Protein AF-0000000080483616 (afdb_homodimer)

Radius of gyration: 28.68 Å; Cα contacts (8 Å, |Δi|>4): 1400; chains: 2; bounding box: 49×82×63 Å

Organism: Haloferax mediterranei (strain ATCC 33500 / DSM 1411 / JCM 8866 / NBRC 14739 / NCIMB 2177 / R-4) (NCBI:txid523841)

pLDDT: mean 97.36, std 1.88, range [89.69, 98.94]

Nearest PDB structures (foldseek):
  5hws-assembly1_D  TM=9.456E-01  e=5.610E-29  Thermococcus kodakarensis KOD1
  5ayv-assembly1_A  TM=9.434E-01  e=5.324E-28  Thermococcus kodakarensis KOD1
  3i83-assembly1_A  TM=8.519E-01  e=2.853E-24  Methylococcus capsulatus
  3i83-assembly1_B  TM=8.925E-01  e=8.399E-22  Methylococcus capsulatus
  4yca-assembly1_B  TM=8.431E-01  e=2.455E-20  Staphylococcus aureus

Sequence (596 aa):
MRILVFGAGSLGTLVGGLLASVHDVTLVARDRHATRVSKTGLDIVGAESAHASPAATTAETGHDADLAIVTVKSFDTAAAAEALADCDADAILSLQNGLTEEMLASRLEAPVLAGTATYGARLVAPGRVECTGVGRVVLGALDGGTSPLAERVGKAFRDANINTLVAADMPRRRWEKLAVNAGINAVTALSRVENGCLAANEASELTHRAARETARVARLEGVRLPNRVARAAIDRVIEKTAANRSSMLQDVESGKRTEVDAINGAVVDIAAEHDFEVPTNRTLAALLRAWERGEGLRMRILVFGAGSLGTLVGGLLASVHDVTLVARDRHATRVSKTGLDIVGAESAHASPAATTAETGHDADLAIVTVKSFDTAAAAEALADCDADAILSLQNGLTEEMLASRLEAPVLAGTATYGARLVAPGRVECTGVGRVVLGALDGGTSPLAERVGKAFRDANINTLVAADMPRRRWEKLAVNAGINAVTALSRVENGCLAANEASELTHRAARETARVARLEGVRLPNRVARAAIDRVIEKTAANRSSMLQDVESGKRTEVDAINGAVVDIAAEHDFEVPTNRTLAALLRAWERGEGLR

Solvent-accessible surface area (backbone atoms only — not comparable to full-atom values): 28570 Å² total; per-residue (Å²): 96,38,33,32,26,46,28,39,48,30,59,24,40,49,54,41,42,44,38,27,76,70,30,52,28,36,31,25,25,57,62,70,34,15,52,37,20,56,72,75,19,34,40,37,33,74,74,41,76,47,77,28,68,39,47,42,31,68,67,68,53,72,47,75,26,54,32,32,37,37,34,41,58,54,91,46,45,68,61,48,31,58,30,48,54,57,29,52,44,64,27,34,36,34,51,36,66,45,83,56,59,63,61,41,45,74,60,32,89,42,54,53,31,36,34,44,64,60,53,34,49,39,61,78,45,69,30,30,30,32,27,76,33,87,45,42,36,38,33,12,28,51,86,30,40,87,39,70,68,35,48,53,52,37,47,56,40,39,71,32,71,39,54,57,45,67,38,44,57,31,53,39,51,51,49,43,51,38,14,34,45,36,15,48,28,53,50,25,36,53,22,66,35,42,36,41,66,38,76,47,69,56,33,25,53,51,26,43,47,25,12,39,46,35,23,52,44,35,43,74,72,72,30,80,44,56,54,68,58,36,45,50,50,37,53,49,50,29,64,77,35,26,87,36,65,42,73,41,26,52,24,56,76,67,73,44,73,65,58,46,59,46,35,25,32,39,48,40,54,56,22,51,77,69,76,44,88,43,59,56,32,44,50,50,28,26,38,53,51,40,24,32,40,62,70,67,63,98,95,39,34,32,26,45,28,39,48,29,58,23,40,49,55,40,40,42,39,25,76,70,30,53,26,34,32,26,26,56,62,69,34,15,52,36,18,56,72,74,21,33,39,37,32,74,75,41,76,49,77,28,69,38,46,41,32,66,66,68,53,72,46,76,24,55,32,32,37,38,35,41,58,54,92,44,45,68,62,49,32,58,32,46,54,57,28,52,43,64,27,34,37,34,51,36,67,44,82,56,57,63,62,40,44,74,60,33,88,43,54,51,32,36,35,44,62,60,53,34,49,40,60,79,44,69,31,30,30,32,29,75,32,87,45,40,37,38,32,12,28,52,88,30,39,87,38,72,68,35,48,53,53,37,49,57,41,41,72,34,71,40,52,60,46,68,39,43,56,32,54,39,51,52,48,44,51,37,13,33,45,36,16,47,28,53,51,25,37,54,23,65,35,42,36,40,66,37,74,45,70,55,31,25,53,50,24,44,49,24,12,38,47,36,23,52,43,35,41,75,73,73,30,80,44,56,54,70,57,36,45,49,52,38,53,50,49,29,65,77,34,27,88,37,66,41,71,42,27,52,24,56,76,66,74,45,74,66,57,46,60,46,34,25,33,40,48,39,55,56,22,50,77,68,76,46,87,42,59,54,30,44,52,51,30,27,39,52,52,41,25,32,42,62,71,66,64,97

Secondary structure (DSSP, 8-state):
-EEEEE--SHHHHHHHHHHTTTSEEEEE--HHHHHHHHHH-EEEEETS-EEE--EEES--SS-EESEEEE-S-GGGHHHHHHHHHTSEES-EEE--SSS-HHHHHHH-SS-EEEEEE--EEEEEETTEEEEEE---EEEEETT-S--HHHHHHHHHHHHTT--EEE-S-HHHHHHHHHHHHHHHHHHHHHHT--GGGGGSHHHHHHHHHHHHHHHHHHHHTT----HHHHHHHHHHHHHHTTTPPPHHHHHHHTT---STTTTHHHHHHHHHHTT---HHHHHHHHHHHHHHHHTT--/-EEEEE--SHHHHHHHHHHTTTSEEEEE--HHHHHHHHHH-EEEEETS-EEE--EEES--SS-EESEEEE-S-GGGHHHHHHHHHTSEES-EEE--SSS-HHHHHHH-SS-EEEEEE--EEEEEETTEEEEEE---EEEEETT-S--HHHHHHHHHHHHTT--EEE-S-HHHHHHHHHHHHHHHHHHHHHHT--GGGGGSHHHHHHHHHHHHHHHHHHHHTT----HHHHHHHHHHHHHHTTTPPPHHHHHHHTT---STTTTHHHHHHHHHHTT---HHHHHHHHHHHHHHHHTT--

Structure (mmCIF, N/CA/C/O backbone):
data_AF-0000000080483616-model_v1
#
loop_
_entity.id
_entity.type
_entity.pdbx_description
1 polymer '2-dehydropantoate 2-reductase'
#
loop_
_atom_site.group_PDB
_atom_site.id
_atom_site.type_symbol
_atom_site.label_atom_id
_atom_site.label_alt_id
_atom_site.label_comp_id
_atom_site.label_asym_id
_atom_site.label_entity_id
_atom_site.label_seq_id
_atom_site.pdbx_PDB_ins_code
_atom_site.Cartn_x
_atom_site.Cartn_y
_atom_site.Cartn_z
_atom_site.occupancy
_atom_site.B_iso_or_equiv
_atom_site.auth_seq_id
_atom_site.auth_comp_id
_atom_site.auth_asym_id
_atom_site.auth_atom_id
_atom_site.pdbx_PDB_model_num
ATOM 1 N N . MET A 1 1 ? 4.895 40.75 16.609 1 96.56 1 MET A N 1
ATOM 2 C CA . MET A 1 1 ? 4.406 39.812 17.594 1 96.56 1 MET A CA 1
ATOM 3 C C . MET A 1 1 ? 5.508 38.812 18.016 1 96.56 1 MET A C 1
ATOM 5 O O . MET A 1 1 ? 6.484 38.656 17.281 1 96.56 1 MET A O 1
ATOM 9 N N . ARG A 1 2 ? 5.395 38.344 19.219 1 98.38 2 ARG A N 1
ATOM 10 C CA . ARG A 1 2 ? 6.191 37.219 19.625 1 98.38 2 ARG A CA 1
ATOM 11 C C . ARG A 1 2 ? 5.508 35.906 19.25 1 98.38 2 ARG A C 1
ATOM 13 O O . ARG A 1 2 ? 4.398 35.625 19.703 1 98.38 2 ARG A O 1
ATOM 20 N N . ILE A 1 3 ? 6.195 35.188 18.391 1 98.81 3 ILE A N 1
ATOM 21 C CA . ILE A 1 3 ? 5.582 33.969 17.875 1 98.81 3 ILE A CA 1
ATOM 22 C C . ILE A 1 3 ? 6.453 32.75 18.234 1 98.81 3 ILE A C 1
ATOM 24 O O . ILE A 1 3 ? 7.664 32.781 18 1 98.81 3 ILE A O 1
ATOM 28 N N . LEU A 1 4 ? 5.852 31.797 18.828 1 98.81 4 LEU A N 1
ATOM 29 C CA . LEU A 1 4 ? 6.496 30.516 19.125 1 98.81 4 LEU A CA 1
ATOM 30 C C . LEU A 1 4 ? 6.059 29.453 18.109 1 98.81 4 LEU A C 1
ATOM 32 O O . LEU A 1 4 ? 4.863 29.188 17.953 1 98.81 4 LEU A O 1
ATOM 36 N N . VAL A 1 5 ? 6.973 28.891 17.375 1 98.81 5 VAL A N 1
ATOM 37 C CA . VAL A 1 5 ? 6.672 27.766 16.516 1 98.81 5 VAL A CA 1
ATOM 38 C C . VAL A 1 5 ? 7.078 26.469 17.203 1 98.81 5 VAL A C 1
ATOM 40 O O . VAL A 1 5 ? 8.266 26.156 17.297 1 98.81 5 VAL A O 1
ATOM 43 N N . PHE A 1 6 ? 6.086 25.766 17.625 1 98.5 6 PHE A N 1
ATOM 44 C CA . PHE A 1 6 ? 6.301 24.531 18.391 1 98.5 6 PHE A CA 1
ATOM 45 C C . PHE A 1 6 ? 6.355 23.328 17.469 1 98.5 6 PHE A C 1
ATOM 47 O O . PHE A 1 6 ? 5.316 22.75 17.125 1 98.5 6 PHE A O 1
ATOM 54 N N . GLY A 1 7 ? 7.504 22.844 17.156 1 97.25 7 GLY A N 1
ATOM 55 C CA . GLY A 1 7 ? 7.727 21.781 16.188 1 97.25 7 GLY A CA 1
ATOM 56 C C . GLY A 1 7 ? 8.281 22.297 14.867 1 97.25 7 GLY A C 1
ATOM 57 O O . GLY A 1 7 ? 7.586 22.266 13.844 1 97.25 7 GLY A O 1
ATOM 58 N N . ALA A 1 8 ? 9.531 22.641 14.906 1 96.5 8 ALA A N 1
ATOM 59 C CA . ALA A 1 8 ? 10.164 23.156 13.703 1 96.5 8 ALA A CA 1
ATOM 60 C C . ALA A 1 8 ? 10.695 22.031 12.82 1 96.5 8 ALA A C 1
ATOM 62 O O . ALA A 1 8 ? 11.906 21.938 12.594 1 96.5 8 ALA A O 1
ATOM 63 N N . GLY A 1 9 ? 9.773 21.312 12.297 1 95.31 9 GLY A N 1
ATOM 64 C CA . GLY A 1 9 ? 10.07 20.438 11.172 1 95.31 9 GLY A CA 1
ATOM 65 C C . GLY A 1 9 ? 10.023 21.156 9.836 1 95.31 9 GLY A C 1
ATOM 66 O O . GLY A 1 9 ? 10.469 22.297 9.727 1 95.31 9 GLY A O 1
ATOM 67 N N . SER A 1 10 ? 9.555 20.469 8.828 1 95.25 10 SER A N 1
ATOM 68 C CA . SER A 1 10 ? 9.531 21.062 7.5 1 95.25 10 SER A CA 1
ATOM 69 C C . SER A 1 10 ? 8.602 22.281 7.457 1 95.25 10 SER A C 1
ATOM 71 O O . SER A 1 10 ? 9.047 23.406 7.23 1 95.25 10 SER A O 1
ATOM 73 N N . LEU A 1 11 ? 7.359 22.047 7.797 1 96.75 11 LEU A N 1
ATOM 74 C CA . LEU A 1 11 ? 6.371 23.125 7.699 1 96.75 11 LEU A CA 1
ATOM 75 C C . LEU A 1 11 ? 6.637 24.203 8.734 1 96.75 11 LEU A C 1
ATOM 77 O O . LEU A 1 11 ? 6.582 25.391 8.43 1 96.75 11 LEU A O 1
ATOM 81 N N . GLY A 1 12 ? 6.93 23.766 9.961 1 98.25 12 GLY A N 1
ATOM 82 C CA . GLY A 1 12 ? 7.199 24.719 11.016 1 98.25 12 GLY A CA 1
ATOM 83 C C . GLY A 1 12 ? 8.391 25.609 10.719 1 98.25 12 GLY A C 1
ATOM 84 O O . GLY A 1 12 ? 8.359 26.812 10.977 1 98.25 12 GLY A O 1
ATOM 85 N N . THR A 1 13 ? 9.43 25 10.188 1 98.31 13 THR A N 1
ATOM 86 C CA . THR A 1 13 ? 10.625 25.766 9.828 1 98.31 13 THR A CA 1
ATOM 87 C C . THR A 1 13 ? 10.32 26.766 8.711 1 98.31 13 THR A C 1
ATOM 89 O O . THR A 1 13 ? 10.75 27.922 8.773 1 98.31 13 THR A O 1
ATOM 92 N N . LEU A 1 14 ? 9.562 26.328 7.746 1 97.94 14 LEU A N 1
ATOM 93 C CA . LEU A 1 14 ? 9.219 27.203 6.633 1 97.94 14 LEU A CA 1
ATOM 94 C C . LEU A 1 14 ? 8.359 28.375 7.105 1 97.94 14 LEU A C 1
ATOM 96 O O . LEU A 1 14 ? 8.695 29.531 6.867 1 97.94 14 LEU A O 1
ATOM 100 N N . VAL A 1 15 ? 7.312 28.109 7.812 1 98.25 15 VAL A N 1
ATOM 101 C CA . VAL A 1 15 ? 6.375 29.109 8.289 1 98.25 15 VAL A CA 1
ATOM 102 C C . VAL A 1 15 ? 7.074 30.047 9.281 1 98.25 15 VAL A C 1
ATOM 104 O O . VAL A 1 15 ? 6.941 31.266 9.203 1 98.25 15 VAL A O 1
ATOM 107 N N . GLY A 1 16 ? 7.824 29.453 10.211 1 98.56 16 GLY A N 1
ATOM 108 C CA . GLY A 1 16 ? 8.57 30.234 11.164 1 98.56 16 GLY A CA 1
ATOM 109 C C . GLY A 1 16 ? 9.602 31.141 10.516 1 98.56 16 GLY A C 1
ATOM 110 O O . GLY A 1 16 ? 9.773 32.312 10.914 1 98.56 16 GLY A O 1
ATOM 111 N N . GLY A 1 17 ? 10.289 30.641 9.562 1 98.44 17 GLY A N 1
ATOM 112 C CA . GLY A 1 17 ? 11.266 31.422 8.828 1 98.44 17 GLY A CA 1
ATOM 113 C C . GLY A 1 17 ? 10.648 32.594 8.094 1 98.44 17 GLY A C 1
ATOM 114 O O . GLY A 1 17 ? 11.203 33.719 8.117 1 98.44 17 GLY A O 1
ATOM 115 N N . LEU A 1 18 ? 9.578 32.375 7.461 1 98.19 18 LEU A N 1
ATOM 116 C CA . LEU A 1 18 ? 8.891 33.438 6.742 1 98.19 18 LEU A CA 1
ATOM 117 C C . LEU A 1 18 ? 8.367 34.5 7.711 1 98.19 18 LEU A C 1
ATOM 119 O O . LEU A 1 18 ? 8.523 35.688 7.469 1 98.19 18 LEU A O 1
ATOM 123 N N . LEU A 1 19 ? 7.836 34.062 8.805 1 98.56 19 LEU A N 1
ATOM 124 C CA . LEU A 1 19 ? 7.289 35 9.805 1 98.56 19 LEU A CA 1
ATOM 125 C C . LEU A 1 19 ? 8.398 35.812 10.438 1 98.56 19 LEU A C 1
ATOM 127 O O . LEU A 1 19 ? 8.164 36.969 10.867 1 98.56 19 LEU A O 1
ATOM 131 N N . ALA A 1 20 ? 9.57 35.281 10.461 1 98.44 20 ALA A N 1
ATOM 132 C CA . ALA A 1 20 ? 10.695 35.938 11.141 1 98.44 20 ALA A CA 1
ATOM 133 C C . ALA A 1 20 ? 11.141 37.188 10.414 1 98.44 20 ALA A C 1
ATOM 135 O O . ALA A 1 20 ? 11.891 38 10.961 1 98.44 20 ALA A O 1
ATOM 136 N N . SER A 1 21 ? 10.688 37.375 9.242 1 96.88 21 SER A N 1
ATOM 137 C CA . SER A 1 21 ? 11.016 38.594 8.5 1 96.88 21 SER A CA 1
ATOM 138 C C . SER A 1 21 ? 10.375 39.812 9.141 1 96.88 21 SER A C 1
ATOM 140 O O . SER A 1 21 ? 10.852 40.938 8.953 1 96.88 21 SER A O 1
ATOM 142 N N . VAL A 1 22 ? 9.281 39.656 9.875 1 97.62 22 VAL A N 1
ATOM 143 C CA . VAL A 1 22 ? 8.539 40.812 10.383 1 97.62 22 VAL A CA 1
ATOM 144 C C . VAL A 1 22 ? 8.266 40.625 11.875 1 97.62 22 VAL A C 1
ATOM 146 O O . VAL A 1 22 ? 7.996 41.594 12.578 1 97.62 22 VAL A O 1
ATOM 149 N N . HIS A 1 23 ? 8.383 39.406 12.367 1 98.56 23 HIS A N 1
ATOM 150 C CA . HIS A 1 23 ? 8.008 39.125 13.75 1 98.56 23 HIS A CA 1
ATOM 151 C C . HIS A 1 23 ? 9.18 38.531 14.539 1 98.56 23 HIS A C 1
ATOM 153 O O . HIS A 1 23 ? 10.211 38.219 13.961 1 98.56 23 HIS A O 1
ATOM 159 N N . ASP A 1 24 ? 9.086 38.594 15.852 1 98.62 24 ASP A N 1
ATOM 160 C CA . ASP A 1 24 ? 10.031 37.906 16.734 1 98.62 24 ASP A CA 1
ATOM 161 C C . ASP A 1 24 ? 9.672 36.438 16.891 1 98.62 24 ASP A C 1
ATOM 163 O O . ASP A 1 24 ? 8.789 36.094 17.688 1 98.62 24 ASP A O 1
ATOM 167 N N . VAL A 1 25 ? 10.375 35.594 16.188 1 98.75 25 VAL A N 1
ATOM 168 C CA . VAL A 1 25 ? 10 34.188 16.109 1 98.75 25 VAL A CA 1
ATOM 169 C C . VAL A 1 25 ? 11 33.312 16.875 1 98.75 25 VAL A C 1
ATOM 171 O O . VAL A 1 25 ? 12.211 33.562 16.797 1 98.75 25 VAL A O 1
ATOM 174 N N . THR A 1 26 ? 10.508 32.438 17.672 1 98.75 26 THR A N 1
ATOM 175 C CA . THR A 1 26 ? 11.305 31.375 18.297 1 98.75 26 THR A CA 1
ATOM 176 C C . THR A 1 26 ? 10.875 30 17.797 1 98.75 26 THR A C 1
ATOM 178 O O . THR A 1 26 ? 9.703 29.625 17.906 1 98.75 26 THR A O 1
ATOM 181 N N . LEU A 1 27 ? 11.828 29.266 17.266 1 98.75 27 LEU A N 1
ATOM 182 C CA . LEU A 1 27 ? 11.594 27.906 16.828 1 98.75 27 LEU A CA 1
ATOM 183 C C . LEU A 1 27 ? 11.93 26.906 17.922 1 98.75 27 LEU A C 1
ATOM 185 O O . LEU A 1 27 ? 13.047 26.906 18.453 1 98.75 27 LEU A O 1
ATOM 189 N N . VAL A 1 28 ? 10.961 26.125 18.297 1 98.56 28 VAL A N 1
ATOM 190 C CA . VAL A 1 28 ? 11.258 24.938 19.109 1 98.56 28 VAL A CA 1
ATOM 191 C C . VAL A 1 28 ? 11.586 23.766 18.203 1 98.56 28 VAL A C 1
ATOM 193 O O . VAL A 1 28 ? 10.727 23.281 17.453 1 98.56 28 VAL A O 1
ATOM 196 N N . ALA A 1 29 ? 1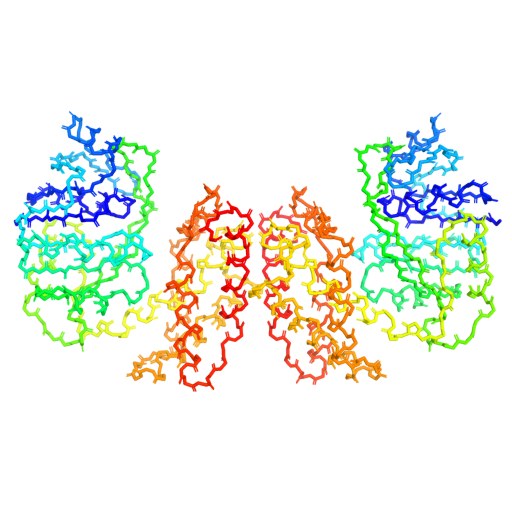2.781 23.328 18.203 1 97.31 29 ALA A N 1
ATOM 197 C CA . ALA A 1 29 ? 13.281 22.344 17.25 1 97.31 29 ALA A CA 1
ATOM 198 C C . ALA A 1 29 ? 14.203 21.328 17.922 1 97.31 29 ALA A C 1
ATOM 200 O O . ALA A 1 29 ? 14.562 21.5 19.094 1 97.31 29 ALA A O 1
ATOM 201 N N . ARG A 1 30 ? 14.609 20.297 17.219 1 92.94 30 ARG A N 1
ATOM 202 C CA . ARG A 1 30 ? 15.586 19.328 17.688 1 92.94 30 ARG A CA 1
ATOM 203 C C . ARG A 1 30 ? 16.984 19.922 17.719 1 92.94 30 ARG A C 1
ATOM 205 O O . ARG A 1 30 ? 17.266 20.891 17.016 1 92.94 30 ARG A O 1
ATOM 212 N N . ASP A 1 31 ? 17.828 19.312 18.375 1 93.06 31 ASP A N 1
ATOM 213 C CA . ASP A 1 31 ? 19.109 19.891 18.781 1 93.06 31 ASP A CA 1
ATOM 214 C C . ASP A 1 31 ? 19.922 20.297 17.547 1 93.06 31 ASP A C 1
ATOM 216 O O . ASP A 1 31 ? 20.344 21.453 17.422 1 93.06 31 ASP A O 1
ATOM 220 N N . ARG A 1 32 ? 20.141 19.406 16.609 1 95.56 32 ARG A N 1
ATOM 221 C CA . ARG A 1 32 ? 20.984 19.703 15.461 1 95.56 32 ARG A CA 1
ATOM 222 C C . ARG A 1 32 ? 20.438 20.875 14.672 1 95.56 32 ARG A C 1
ATOM 224 O O . ARG A 1 32 ? 21.188 21.75 14.234 1 95.56 32 ARG A O 1
ATOM 231 N N . HIS A 1 33 ? 19.172 20.891 14.539 1 97.44 33 HIS A N 1
ATOM 232 C CA . HIS A 1 33 ? 18.516 21.938 13.781 1 97.44 33 HIS A CA 1
ATOM 233 C C . HIS A 1 33 ? 18.484 23.25 14.562 1 97.44 33 HIS A C 1
ATOM 235 O O . HIS A 1 33 ? 18.797 24.312 14.016 1 97.44 33 HIS A O 1
ATOM 241 N N . ALA A 1 34 ? 18.141 23.234 15.828 1 97.81 34 ALA A N 1
ATOM 242 C CA . ALA A 1 34 ? 18.094 24.422 16.672 1 97.81 34 ALA A CA 1
ATOM 243 C C . ALA A 1 34 ? 19.484 25.078 16.766 1 97.81 34 ALA A C 1
ATOM 245 O O . ALA A 1 34 ? 19.594 26.297 16.688 1 97.81 34 ALA A O 1
ATOM 246 N N . THR A 1 35 ? 20.453 24.219 16.906 1 97.62 35 THR A N 1
ATOM 247 C CA . THR A 1 35 ? 21.828 24.703 17.016 1 97.62 35 THR A CA 1
ATOM 248 C C . THR A 1 35 ? 22.266 25.406 15.734 1 97.62 35 THR A C 1
ATOM 250 O O . THR A 1 35 ? 22.812 26.5 15.773 1 97.62 35 THR A O 1
ATOM 253 N N . ARG A 1 36 ? 21.969 24.75 14.68 1 97.69 36 ARG A N 1
ATOM 254 C CA . ARG A 1 36 ? 22.359 25.312 13.391 1 97.69 36 ARG A CA 1
ATOM 255 C C . ARG A 1 36 ? 21.656 26.641 13.133 1 97.69 36 ARG A C 1
ATOM 257 O O . ARG A 1 36 ? 22.297 27.609 12.68 1 97.69 36 ARG A O 1
ATOM 264 N N . VAL A 1 37 ? 20.406 26.734 13.359 1 98.12 37 VAL A N 1
ATOM 265 C CA . VAL A 1 37 ? 19.625 27.938 13.125 1 98.12 37 VAL A CA 1
ATOM 266 C C . VAL A 1 37 ? 20.125 29.062 14.023 1 98.12 37 VAL A C 1
ATOM 268 O O . VAL A 1 37 ? 20.266 30.203 13.578 1 98.12 37 VAL A O 1
ATOM 271 N N . SER A 1 38 ? 20.453 28.781 15.234 1 97.31 38 SER A N 1
ATOM 272 C CA . SER A 1 38 ? 20.922 29.766 16.188 1 97.31 38 SER A CA 1
ATOM 273 C C . SER A 1 38 ? 22.281 30.328 15.773 1 97.31 38 SER A C 1
ATOM 275 O O . SER A 1 38 ? 22.562 31.516 15.992 1 97.31 38 SER A O 1
ATOM 277 N N . LYS A 1 39 ? 23.031 29.562 15.156 1 96.88 39 LYS A N 1
ATOM 278 C CA . LYS A 1 39 ? 24.406 29.938 14.828 1 96.88 39 LYS A CA 1
ATOM 279 C C . LYS A 1 39 ? 24.469 30.688 13.5 1 96.88 39 LYS A C 1
ATOM 281 O O . LYS A 1 39 ? 25.188 31.672 13.367 1 96.88 39 LYS A O 1
ATOM 286 N N . THR A 1 40 ? 23.781 30.203 12.523 1 97.19 40 THR A N 1
ATOM 287 C CA . THR A 1 40 ? 24.047 30.703 11.18 1 97.19 40 THR A CA 1
ATOM 288 C C . THR A 1 40 ? 22.766 31.203 10.523 1 97.19 40 THR A C 1
ATOM 290 O O . THR A 1 40 ? 22.781 31.703 9.398 1 97.19 40 THR A O 1
ATOM 293 N N . GLY A 1 41 ? 21.688 31.062 11.227 1 97.88 41 GLY A N 1
ATOM 294 C CA . GLY A 1 41 ? 20.422 31.453 10.625 1 97.88 41 GLY A CA 1
ATOM 295 C C . GLY A 1 41 ? 19.766 30.344 9.844 1 97.88 41 GLY A C 1
ATOM 296 O O . GLY A 1 41 ? 20.172 29.172 9.938 1 97.88 41 GLY A O 1
ATOM 297 N N . LEU A 1 42 ? 18.656 30.703 9.203 1 98.5 42 LEU A N 1
ATOM 298 C CA . LEU A 1 42 ? 17.844 29.766 8.453 1 98.5 42 LEU A CA 1
ATOM 299 C C . LEU A 1 42 ? 17.797 30.125 6.977 1 98.5 42 LEU A C 1
ATOM 301 O O . LEU A 1 42 ? 17.484 31.266 6.625 1 98.5 42 LEU A O 1
ATOM 305 N N . ASP A 1 43 ? 18.156 29.156 6.133 1 98.56 43 ASP A N 1
ATOM 306 C CA . ASP A 1 43 ? 18.062 29.344 4.688 1 98.56 43 ASP A CA 1
ATOM 307 C C . ASP A 1 43 ? 16.766 28.75 4.148 1 98.56 43 ASP A C 1
ATOM 309 O O . ASP A 1 43 ? 16.5 27.547 4.312 1 98.56 43 ASP A O 1
ATOM 313 N N . ILE A 1 44 ? 15.969 29.547 3.59 1 98.06 44 ILE A N 1
ATOM 314 C CA . ILE A 1 44 ? 14.805 29.109 2.836 1 98.06 44 ILE A CA 1
ATOM 315 C C . ILE A 1 44 ? 15.117 29.109 1.343 1 98.06 44 ILE A C 1
ATOM 317 O O . ILE A 1 44 ? 15.555 30.125 0.797 1 98.06 44 ILE A O 1
ATOM 321 N N . VAL A 1 45 ? 14.93 27.953 0.708 1 97.88 45 VAL A N 1
ATOM 322 C CA . VAL A 1 45 ? 15.281 27.828 -0.703 1 97.88 45 VAL A CA 1
ATOM 323 C C . VAL A 1 45 ? 14.102 27.25 -1.479 1 97.88 45 VAL A C 1
ATOM 325 O O . VAL A 1 45 ? 13.102 26.844 -0.885 1 97.88 45 VAL A O 1
ATOM 328 N N . GLY A 1 46 ? 14.164 27.234 -2.873 1 95.56 46 GLY A N 1
ATOM 329 C CA . GLY A 1 46 ? 13.117 26.688 -3.721 1 95.56 46 GLY A CA 1
ATOM 330 C C . GLY A 1 46 ? 12.148 27.734 -4.234 1 95.56 46 GLY A C 1
ATOM 331 O O . GLY A 1 46 ? 12.562 28.75 -4.801 1 95.56 46 GLY A O 1
ATOM 332 N N . ALA A 1 47 ? 10.828 27.438 -4.051 1 93.38 47 ALA A N 1
ATOM 333 C CA . ALA A 1 47 ? 9.805 28.344 -4.555 1 93.38 47 ALA A CA 1
ATOM 334 C C . ALA A 1 47 ? 9.852 29.688 -3.822 1 93.38 47 ALA A C 1
ATOM 336 O O . ALA A 1 47 ? 9.438 30.719 -4.363 1 93.38 47 ALA A O 1
ATOM 337 N N . GLU A 1 48 ? 10.352 29.594 -2.592 1 92.38 48 GLU A N 1
ATOM 338 C CA . GLU A 1 48 ? 10.703 30.781 -1.813 1 92.38 48 GLU A CA 1
ATOM 339 C C . GLU A 1 48 ? 12.211 30.844 -1.559 1 92.38 48 GLU A C 1
ATOM 341 O O . GLU A 1 48 ? 12.883 29.812 -1.524 1 92.38 48 GLU A O 1
ATOM 346 N N . SER A 1 49 ? 12.727 32.094 -1.496 1 95.12 49 SER A N 1
ATOM 347 C CA . SER A 1 49 ? 14.133 32.312 -1.186 1 95.12 49 SER A CA 1
ATOM 348 C C . SER A 1 49 ? 14.336 33.438 -0.182 1 95.12 49 SER A C 1
ATOM 350 O O . SER A 1 49 ? 13.945 34.562 -0.441 1 95.12 49 SER A O 1
ATOM 352 N N . ALA A 1 50 ? 14.891 33.031 0.93 1 96.75 50 ALA A N 1
ATOM 353 C CA . ALA A 1 50 ? 15.164 34.031 1.971 1 96.75 50 ALA A CA 1
ATOM 354 C C . ALA A 1 50 ? 16.172 33.5 2.977 1 96.75 50 ALA A C 1
ATOM 356 O O . ALA A 1 50 ? 16.406 32.281 3.059 1 96.75 50 ALA A O 1
ATOM 357 N N . HIS A 1 51 ? 16.812 34.344 3.582 1 97.81 51 HIS A N 1
ATOM 358 C CA . HIS A 1 51 ? 17.609 34.062 4.773 1 97.81 51 HIS A CA 1
ATOM 359 C C . HIS A 1 51 ? 17.031 34.75 6.004 1 97.81 51 HIS A C 1
ATOM 361 O O . HIS A 1 51 ? 16.797 35.969 6 1 97.81 51 HIS A O 1
ATOM 367 N N . ALA A 1 52 ? 16.688 33.969 6.969 1 97.5 52 ALA A N 1
ATOM 368 C CA . ALA A 1 52 ? 16.078 34.5 8.188 1 97.5 52 ALA A CA 1
ATOM 369 C C . ALA A 1 52 ? 16.922 34.156 9.414 1 97.5 52 ALA A C 1
ATOM 371 O O . ALA A 1 52 ? 17.844 33.312 9.336 1 97.5 52 ALA A O 1
ATOM 372 N N . SER A 1 53 ? 16.688 34.906 10.508 1 97.56 53 SER A N 1
ATOM 373 C CA . SER A 1 53 ? 17.422 34.656 11.742 1 97.56 53 SER A CA 1
ATOM 374 C C . SER A 1 53 ? 16.484 34.562 12.938 1 97.56 53 SER A C 1
ATOM 376 O O . SER A 1 53 ? 16.641 35.281 13.922 1 97.56 53 SER A O 1
ATOM 378 N N . PRO A 1 54 ? 15.539 33.594 12.891 1 98.31 54 PRO A N 1
ATOM 379 C CA . PRO A 1 54 ? 14.734 33.375 14.094 1 98.31 54 PRO A CA 1
ATOM 380 C C . PRO A 1 54 ? 15.547 32.844 15.258 1 98.31 54 PRO A C 1
ATOM 382 O O . PRO A 1 54 ? 16.625 32.281 15.055 1 98.31 54 PRO A O 1
ATOM 385 N N . ALA A 1 55 ? 15.086 33.094 16.469 1 98.12 55 ALA A N 1
ATOM 386 C CA . ALA A 1 55 ? 15.633 32.344 17.594 1 98.12 55 ALA A CA 1
ATOM 387 C C . ALA A 1 55 ? 15.273 30.875 17.5 1 98.12 55 ALA A C 1
ATOM 389 O O . ALA A 1 55 ? 14.305 30.5 16.812 1 98.12 55 ALA A O 1
ATOM 390 N N . ALA A 1 56 ? 16.094 30.016 18.047 1 98.44 56 ALA A N 1
ATOM 391 C CA . ALA A 1 56 ? 15.812 28.578 18.062 1 98.44 56 ALA A CA 1
ATOM 392 C C . ALA A 1 56 ? 16.234 27.953 19.391 1 98.44 56 ALA A C 1
ATOM 394 O O . ALA A 1 56 ? 17.234 28.344 19.984 1 98.44 56 ALA A O 1
ATOM 395 N N . THR A 1 57 ? 15.438 27.031 19.844 1 98.19 57 THR A N 1
ATOM 396 C CA . THR A 1 57 ? 15.703 26.391 21.125 1 98.19 57 THR A CA 1
ATOM 397 C C . THR A 1 57 ? 15.188 24.953 21.125 1 98.19 57 THR A C 1
ATOM 399 O O . THR A 1 57 ? 14.352 24.578 20.297 1 98.19 57 THR A O 1
ATOM 402 N N . THR A 1 58 ? 15.742 24.125 22.016 1 97.69 58 THR A N 1
ATOM 403 C CA . THR A 1 58 ? 15.219 22.781 22.266 1 97.69 58 THR A CA 1
ATOM 404 C C . THR A 1 58 ? 14.273 22.781 23.453 1 97.69 58 THR A C 1
ATOM 406 O O . THR A 1 58 ? 13.562 21.797 23.688 1 97.69 58 THR A O 1
ATOM 409 N N . ALA A 1 59 ? 14.281 23.922 24.125 1 95.69 59 ALA A N 1
ATOM 410 C CA . ALA A 1 59 ? 13.414 24.016 25.297 1 95.69 59 ALA A CA 1
ATOM 411 C C . ALA A 1 59 ? 11.945 24.047 24.891 1 95.69 59 ALA A C 1
ATOM 413 O O . ALA A 1 59 ? 11.523 24.891 24.109 1 95.69 59 ALA A O 1
ATOM 414 N N . GLU A 1 60 ? 11.18 23.234 25.547 1 96.5 60 GLU A N 1
ATOM 415 C CA . GLU A 1 60 ? 9.789 23.078 25.125 1 96.5 60 GLU A CA 1
ATOM 416 C C . GLU A 1 60 ? 8.844 23.844 26.047 1 96.5 60 GLU A C 1
ATOM 418 O O . GLU A 1 60 ? 7.668 24.031 25.719 1 96.5 60 GLU A O 1
ATOM 423 N N . THR A 1 61 ? 9.281 24.297 27.156 1 95.44 61 THR A N 1
ATOM 424 C CA . THR A 1 61 ? 8.43 24.922 28.172 1 95.44 61 THR A CA 1
ATOM 425 C C . THR A 1 61 ? 8.977 26.297 28.562 1 95.44 61 THR A C 1
ATOM 427 O O . THR A 1 61 ? 10.109 26.641 28.203 1 95.44 61 THR A O 1
ATOM 430 N N . GLY A 1 62 ? 8.094 26.969 29.219 1 94.81 62 GLY A N 1
ATOM 431 C CA . GLY A 1 62 ? 8.562 28.188 29.875 1 94.81 62 GLY A CA 1
ATOM 432 C C . GLY A 1 62 ? 8.664 29.375 28.922 1 94.81 62 GLY A C 1
ATOM 433 O O . GLY A 1 62 ? 9.438 30.297 29.172 1 94.81 62 GLY A O 1
ATOM 434 N N . HIS A 1 63 ? 7.891 29.344 27.875 1 96.31 63 HIS A N 1
ATOM 435 C CA . HIS A 1 63 ? 7.93 30.438 26.906 1 96.31 63 HIS A CA 1
ATOM 436 C C . HIS A 1 63 ? 6.75 31.375 27.094 1 96.31 63 HIS A C 1
ATOM 438 O O . HIS A 1 63 ? 5.699 30.984 27.609 1 96.31 63 HIS A O 1
ATOM 444 N N . ASP A 1 64 ? 6.996 32.625 26.703 1 97.38 64 ASP A N 1
ATOM 445 C CA . ASP A 1 64 ? 5.941 33.625 26.531 1 97.38 64 ASP A CA 1
ATOM 446 C C . ASP A 1 64 ? 5.805 34.031 25.062 1 97.38 64 ASP A C 1
ATOM 448 O O . ASP A 1 64 ? 6.801 34.312 24.406 1 97.38 64 ASP A O 1
ATOM 452 N N . ALA A 1 65 ? 4.551 34.062 24.594 1 98.12 65 ALA A N 1
ATOM 453 C CA . ALA A 1 65 ? 4.328 34.375 23.188 1 98.12 65 ALA A CA 1
ATOM 454 C C . ALA A 1 65 ? 2.924 34.938 22.969 1 98.12 65 ALA A C 1
ATOM 456 O O . ALA A 1 65 ? 1.996 34.625 23.719 1 98.12 65 ALA A O 1
ATOM 457 N N . ASP A 1 66 ? 2.797 35.844 22 1 98.62 66 ASP A N 1
ATOM 458 C CA . ASP A 1 66 ? 1.473 36.281 21.562 1 98.62 66 ASP A CA 1
ATOM 459 C C . ASP A 1 66 ? 0.734 35.156 20.844 1 98.62 66 ASP A C 1
ATOM 461 O O . ASP A 1 66 ? -0.49 35.031 20.938 1 98.62 66 ASP A O 1
ATOM 465 N N . LEU A 1 67 ? 1.472 34.375 20.125 1 98.75 67 LEU A N 1
ATOM 466 C CA . LEU A 1 67 ? 0.938 33.281 19.312 1 98.75 67 LEU A CA 1
ATOM 467 C C . LEU A 1 67 ? 1.869 32.094 19.359 1 98.75 67 LEU A C 1
ATOM 469 O O . LEU A 1 67 ? 3.076 32.219 19.141 1 98.75 67 LEU A O 1
ATOM 473 N N . ALA A 1 68 ? 1.342 30.953 19.688 1 98.81 68 ALA A N 1
ATOM 474 C CA . ALA A 1 68 ? 2.047 29.688 19.5 1 98.81 68 ALA A CA 1
ATOM 475 C C . ALA A 1 68 ? 1.468 28.891 18.328 1 98.81 68 ALA A C 1
ATOM 477 O O . ALA A 1 68 ? 0.259 28.656 18.281 1 98.81 68 ALA A O 1
ATOM 478 N N . ILE A 1 69 ? 2.312 28.562 17.391 1 98.88 69 ILE A N 1
ATOM 479 C CA . ILE A 1 69 ? 1.927 27.766 16.234 1 98.88 69 ILE A CA 1
ATOM 480 C C . ILE A 1 69 ? 2.379 26.328 16.438 1 98.88 69 ILE A C 1
ATOM 482 O O . ILE A 1 69 ? 3.568 26.062 16.625 1 98.88 69 ILE A O 1
ATOM 486 N N . VAL A 1 70 ? 1.421 25.391 16.375 1 98.81 70 VAL A N 1
ATOM 487 C CA . VAL A 1 70 ? 1.727 23.984 16.578 1 98.81 70 VAL A CA 1
ATOM 488 C C . VAL A 1 70 ? 1.86 23.281 15.234 1 98.81 70 VAL A C 1
ATOM 490 O O . VAL A 1 70 ? 0.898 23.203 14.469 1 98.81 70 VAL A O 1
ATOM 493 N N . THR A 1 71 ? 3.07 22.766 14.969 1 98.38 71 THR A N 1
ATOM 494 C CA . THR A 1 71 ? 3.33 22.141 13.672 1 98.38 71 THR A CA 1
ATOM 495 C C . THR A 1 71 ? 3.99 20.781 13.859 1 98.38 71 THR A C 1
ATOM 497 O O . THR A 1 71 ? 4.602 20.25 12.93 1 98.38 71 THR A O 1
ATOM 500 N N . VAL A 1 72 ?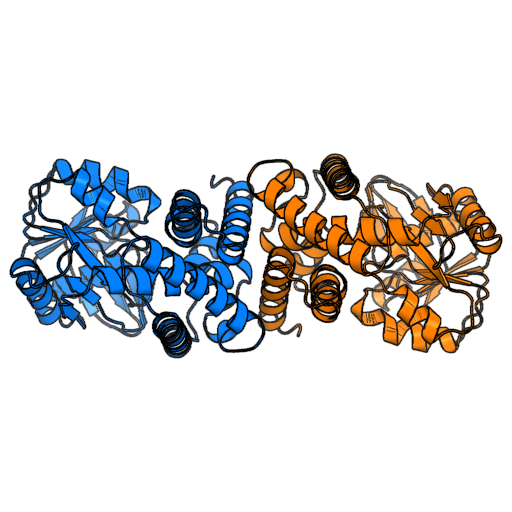 3.912 20.172 15.047 1 97.81 72 VAL A N 1
ATOM 501 C CA . VAL A 1 72 ? 4.441 18.828 15.273 1 97.81 72 VAL A CA 1
ATOM 502 C C . VAL A 1 72 ? 3.586 17.797 14.531 1 97.81 72 VAL A C 1
ATOM 504 O O . VAL A 1 72 ? 2.449 18.094 14.156 1 97.81 72 VAL A O 1
ATOM 507 N N . LYS A 1 73 ? 4.133 16.688 14.344 1 96.88 73 LYS A N 1
ATOM 508 C CA . LYS A 1 73 ? 3.318 15.586 13.852 1 96.88 73 LYS A CA 1
ATOM 509 C C . LYS A 1 73 ? 2.166 15.281 14.797 1 96.88 73 LYS A C 1
ATOM 511 O O . LYS A 1 73 ? 2.297 15.445 16.016 1 96.88 73 LYS A O 1
ATOM 516 N N . SER A 1 74 ? 1.134 14.742 14.188 1 97.31 74 SER A N 1
ATOM 517 C CA . SER A 1 74 ? -0.116 14.562 14.914 1 97.31 74 SER A CA 1
ATOM 518 C C . SER A 1 74 ? 0.077 13.664 16.141 1 97.31 74 SER A C 1
ATOM 520 O O . SER A 1 74 ? -0.576 13.852 17.156 1 97.31 74 SER A O 1
ATOM 522 N N . PHE A 1 75 ? 0.954 12.656 16.047 1 96.75 75 PHE A N 1
ATOM 523 C CA . PHE A 1 75 ? 1.114 11.719 17.141 1 96.75 75 PHE A CA 1
ATOM 524 C C . PHE A 1 75 ? 1.888 12.359 18.297 1 96.75 75 PHE A C 1
ATOM 526 O O . PHE A 1 75 ? 1.947 11.805 19.391 1 96.75 75 PHE A O 1
ATOM 533 N N . ASP A 1 76 ? 2.395 13.57 18.156 1 97.25 76 ASP A N 1
ATOM 534 C CA . ASP A 1 76 ? 3.1 14.305 19.203 1 97.25 76 ASP A CA 1
ATOM 535 C C . ASP A 1 76 ? 2.219 15.406 19.797 1 97.25 76 ASP A C 1
ATOM 537 O O . ASP A 1 76 ? 2.678 16.203 20.609 1 97.25 76 ASP A O 1
ATOM 541 N N . THR A 1 77 ? 0.972 15.469 19.406 1 98.25 77 THR A N 1
ATOM 542 C CA . THR A 1 77 ? 0.077 16.562 19.781 1 98.25 77 THR A CA 1
ATOM 543 C C . THR A 1 77 ? -0.138 16.578 21.281 1 98.25 77 THR A C 1
ATOM 545 O O . THR A 1 77 ? -0.135 17.641 21.906 1 98.25 77 THR A O 1
ATOM 548 N N . ALA A 1 78 ? -0.344 15.445 21.891 1 97.81 78 ALA A N 1
ATOM 549 C CA . ALA A 1 78 ? -0.579 15.391 23.344 1 97.81 78 ALA A CA 1
ATOM 550 C C . ALA A 1 78 ? 0.619 15.93 24.109 1 97.81 78 ALA A C 1
ATOM 552 O O . ALA A 1 78 ? 0.455 16.719 25.047 1 97.81 78 ALA A O 1
ATOM 553 N N . ALA A 1 79 ? 1.783 15.508 23.719 1 97.69 79 ALA A N 1
ATOM 554 C CA . ALA A 1 79 ? 3.006 15.992 24.359 1 97.69 79 ALA A CA 1
ATOM 555 C C . ALA A 1 79 ? 3.184 17.484 24.141 1 97.69 79 ALA A C 1
ATOM 557 O O . ALA A 1 79 ? 3.641 18.203 25.047 1 97.69 79 ALA A O 1
ATOM 558 N N . ALA A 1 80 ? 2.883 17.953 22.969 1 98.06 80 ALA A N 1
ATOM 559 C CA . ALA A 1 80 ? 2.949 19.375 22.656 1 98.06 80 ALA A CA 1
ATOM 560 C C . ALA A 1 80 ? 2.002 20.172 23.562 1 98.06 80 ALA A C 1
ATOM 562 O O . ALA A 1 80 ? 2.369 21.234 24.078 1 98.06 80 ALA A O 1
ATOM 563 N N . ALA A 1 81 ? 0.803 19.656 23.719 1 98.38 81 ALA A N 1
ATOM 564 C CA . ALA A 1 81 ? -0.183 20.328 24.562 1 98.38 81 ALA A CA 1
ATOM 565 C C . ALA A 1 81 ? 0.318 20.422 26.016 1 98.38 81 ALA A C 1
ATOM 567 O O . ALA A 1 81 ? 0.151 21.469 26.656 1 98.38 81 ALA A O 1
ATOM 568 N N . GLU A 1 82 ? 0.886 19.391 26.453 1 97.94 82 GLU A N 1
ATOM 569 C CA . GLU A 1 82 ? 1.427 19.391 27.812 1 97.94 82 GLU A CA 1
ATOM 570 C C . GLU A 1 82 ? 2.531 20.422 27.984 1 97.94 82 GLU A C 1
ATOM 572 O O . GLU A 1 82 ? 2.561 21.156 28.969 1 97.94 82 GLU A O 1
ATOM 577 N N . ALA A 1 83 ? 3.396 20.453 27.062 1 98.06 83 ALA A N 1
ATOM 578 C CA . ALA A 1 83 ? 4.5 21.406 27.094 1 98.06 83 ALA A CA 1
ATOM 579 C C . ALA A 1 83 ? 3.988 22.844 27.016 1 98.06 83 ALA A C 1
ATOM 581 O O . ALA A 1 83 ? 4.461 23.719 27.75 1 98.06 83 ALA A O 1
ATOM 582 N N . LEU A 1 84 ? 3.057 23.078 26.188 1 98.25 84 LEU A N 1
ATOM 583 C CA . LEU A 1 84 ? 2.523 24.422 25.953 1 98.25 84 LEU A CA 1
ATOM 584 C C . LEU A 1 84 ? 1.723 24.906 27.141 1 98.25 84 LEU A C 1
ATOM 586 O O . LEU A 1 84 ? 1.545 26.109 27.328 1 98.25 84 LEU A O 1
ATOM 590 N N . ALA A 1 85 ? 1.217 23.969 27.906 1 97.62 85 ALA A N 1
ATOM 591 C CA . ALA A 1 85 ? 0.466 24.344 29.109 1 97.62 85 ALA A CA 1
ATOM 592 C C . ALA A 1 85 ? 1.337 25.125 30.078 1 97.62 85 ALA A C 1
ATOM 594 O O . ALA A 1 85 ? 0.829 25.938 30.859 1 97.62 85 ALA A O 1
ATOM 595 N N . ASP A 1 86 ? 2.629 24.906 30.031 1 97 86 ASP A N 1
ATOM 596 C CA . ASP A 1 86 ? 3.576 25.609 30.891 1 97 86 ASP A CA 1
ATOM 597 C C . ASP A 1 86 ? 4.082 26.891 30.234 1 97 86 ASP A C 1
ATOM 599 O O . ASP A 1 86 ? 5.008 27.531 30.734 1 97 86 ASP A O 1
ATOM 603 N N . CYS A 1 87 ? 3.541 27.188 29.156 1 97 87 CYS A N 1
ATOM 604 C CA . CYS A 1 87 ? 3.887 28.422 28.453 1 97 87 CYS A CA 1
ATOM 605 C C . CYS A 1 87 ? 2.781 29.453 28.578 1 97 87 CYS A C 1
ATOM 607 O O . CYS A 1 87 ? 1.646 29.125 28.922 1 97 87 CYS A O 1
ATOM 609 N N . ASP A 1 88 ? 3.164 30.688 28.5 1 97.56 88 ASP A N 1
ATOM 610 C CA . ASP A 1 88 ? 2.211 31.797 28.5 1 97.56 88 ASP A CA 1
ATOM 611 C C . ASP A 1 88 ? 1.978 32.312 27.078 1 97.56 88 ASP A C 1
ATOM 613 O O . ASP A 1 88 ? 2.652 33.25 26.641 1 97.56 88 ASP A O 1
ATOM 617 N N . ALA A 1 89 ? 0.928 31.766 26.391 1 97.75 89 ALA A N 1
ATOM 618 C CA . ALA A 1 89 ? 0.58 32.156 25.016 1 97.75 89 ALA A CA 1
ATOM 619 C C . ALA A 1 89 ? -0.829 32.75 24.969 1 97.75 89 ALA A C 1
ATOM 621 O O . ALA A 1 89 ? -1.744 32.25 25.625 1 97.75 89 ALA A O 1
ATOM 622 N N . ASP A 1 90 ? -1.002 33.781 24.172 1 97.88 90 ASP A N 1
ATOM 623 C CA . ASP A 1 90 ? -2.307 34.438 24.062 1 97.88 90 ASP A CA 1
ATOM 624 C C . ASP A 1 90 ? -3.238 33.625 23.156 1 97.88 90 ASP A C 1
ATOM 626 O O . ASP A 1 90 ? -4.461 33.719 23.281 1 97.88 90 ASP A O 1
ATOM 630 N N . ALA A 1 91 ? -2.66 32.938 22.203 1 98.44 91 ALA A N 1
ATOM 631 C CA . ALA A 1 91 ? -3.416 32.156 21.234 1 98.44 91 ALA A CA 1
ATOM 632 C C . ALA A 1 91 ? -2.594 30.984 20.719 1 98.44 91 ALA A C 1
ATOM 634 O O . ALA A 1 91 ? -1.363 31.047 20.672 1 98.44 91 ALA A O 1
ATOM 635 N N . ILE A 1 92 ? -3.299 29.922 20.406 1 98.75 92 ILE A N 1
ATOM 636 C CA . ILE A 1 92 ? -2.705 28.734 19.797 1 98.75 92 ILE A CA 1
ATOM 637 C C . ILE A 1 92 ? -3.264 28.547 18.391 1 98.75 92 ILE A C 1
ATOM 639 O O . ILE A 1 92 ? -4.473 28.672 18.172 1 98.75 92 ILE A O 1
ATOM 643 N N . LEU A 1 93 ? -2.406 28.375 17.391 1 98.88 93 LEU A N 1
ATOM 644 C CA . LEU A 1 93 ? -2.812 28 16.031 1 98.88 93 LEU A CA 1
ATOM 645 C C . LEU A 1 93 ? -2.264 26.641 15.656 1 98.88 93 LEU A C 1
ATOM 647 O O . LEU A 1 93 ? -1.05 26.422 15.672 1 98.88 93 LEU A O 1
ATOM 651 N N . SER A 1 94 ? -3.145 25.703 15.359 1 98.81 94 SER A N 1
ATOM 652 C CA . SER A 1 94 ? -2.689 24.406 14.852 1 98.81 94 SER A CA 1
ATOM 653 C C . SER A 1 94 ? -2.574 24.422 13.336 1 98.81 94 SER A C 1
ATOM 655 O O . SER A 1 94 ? -3.518 24.812 12.641 1 98.81 94 SER A O 1
ATOM 657 N N . LEU A 1 95 ? -1.471 24.031 12.812 1 98.44 95 LEU A N 1
ATOM 658 C CA . LEU A 1 95 ? -1.281 23.797 11.383 1 98.44 95 LEU A CA 1
ATOM 659 C C . LEU A 1 95 ? -0.938 22.344 11.109 1 98.44 95 LEU A C 1
ATOM 661 O O . LEU A 1 95 ? -0.264 22.031 10.125 1 98.44 95 LEU A O 1
ATOM 665 N N . GLN A 1 96 ? -1.397 21.469 12.008 1 98 96 GLN A N 1
ATOM 666 C CA . GLN A 1 96 ? -1.116 20.047 11.914 1 98 96 GLN A CA 1
ATOM 667 C C . GLN A 1 96 ? -2.07 19.359 10.938 1 98 96 GLN A C 1
ATOM 669 O O . GLN A 1 96 ? -3.113 19.922 10.586 1 98 96 GLN A O 1
ATOM 674 N N . ASN A 1 97 ? -1.669 18.219 10.469 1 96.38 97 ASN A N 1
ATOM 675 C CA . ASN A 1 97 ? -2.604 17.328 9.789 1 96.38 97 ASN A CA 1
ATOM 676 C C . ASN A 1 97 ? -3.535 16.641 10.773 1 96.38 97 ASN A C 1
ATOM 678 O O . ASN A 1 97 ? -3.182 16.438 11.938 1 96.38 97 ASN A O 1
ATOM 682 N N . GLY A 1 98 ? -4.68 16.297 10.266 1 96.62 98 GLY A N 1
ATOM 683 C CA . GLY A 1 98 ? -5.668 15.648 11.117 1 96.62 98 GLY A CA 1
ATOM 684 C C . GLY A 1 98 ? -6.578 16.641 11.82 1 96.62 98 GLY A C 1
ATOM 685 O O . GLY A 1 98 ? -6.652 17.812 11.43 1 96.62 98 GLY A O 1
ATOM 686 N N . LEU A 1 99 ? -7.332 16.141 12.734 1 97.62 99 LEU A N 1
ATOM 687 C CA . LEU A 1 99 ? -8.25 16.922 13.547 1 97.62 99 LEU A CA 1
ATOM 688 C C . LEU A 1 99 ? -7.734 17.047 14.977 1 97.62 99 LEU A C 1
ATOM 690 O O . LEU A 1 99 ? -8.383 16.578 15.922 1 97.62 99 LEU A O 1
ATOM 694 N N . THR A 1 100 ? -6.66 17.766 15.125 1 97.5 100 THR A N 1
ATOM 695 C CA . THR A 1 100 ? -5.895 17.719 16.359 1 97.5 100 THR A CA 1
ATOM 696 C C . THR A 1 100 ? -6.32 18.844 17.297 1 97.5 100 THR A C 1
ATOM 698 O O . THR A 1 100 ? -5.98 18.844 18.484 1 97.5 100 THR A O 1
ATOM 701 N N . GLU A 1 101 ? -7.07 19.812 16.875 1 98.25 101 GLU A N 1
ATOM 702 C CA . GLU A 1 101 ? -7.352 21.047 17.609 1 98.25 101 GLU A CA 1
ATOM 703 C C . GLU A 1 101 ? -8.156 20.766 18.875 1 98.25 101 GLU A C 1
ATOM 705 O O . GLU A 1 101 ? -7.984 21.438 19.891 1 98.25 101 GLU A O 1
ATOM 710 N N . GLU A 1 102 ? -9.047 19.766 18.797 1 96.44 102 GLU A N 1
ATOM 711 C CA . GLU A 1 102 ? -9.859 19.438 19.969 1 96.44 102 GLU A CA 1
ATOM 712 C C . GLU A 1 102 ? -8.984 18.984 21.125 1 96.44 102 GLU A C 1
ATOM 714 O O . GLU A 1 102 ? -9.25 19.328 22.281 1 96.44 102 GLU A O 1
ATOM 719 N N . MET A 1 103 ? -8.016 18.219 20.781 1 97 103 MET A N 1
ATOM 720 C CA . MET A 1 103 ? -7.094 17.781 21.812 1 97 103 MET A CA 1
ATOM 721 C C . MET A 1 103 ? -6.363 18.969 22.438 1 97 103 MET A C 1
ATOM 723 O O . MET A 1 103 ? -6.227 19.062 23.656 1 97 103 MET A O 1
ATOM 727 N N . LEU A 1 104 ? -5.863 19.859 21.641 1 98.5 104 LEU A N 1
ATOM 728 C CA . LEU A 1 104 ? -5.195 21.062 22.125 1 98.5 104 LEU A CA 1
ATOM 729 C C . LEU A 1 104 ? -6.133 21.891 23 1 98.5 104 LEU A C 1
ATOM 731 O O . LEU A 1 104 ? -5.762 22.312 24.094 1 98.5 104 LEU A O 1
ATOM 735 N N . ALA A 1 105 ? -7.34 22.094 22.547 1 98.12 105 ALA A N 1
ATOM 736 C CA . ALA A 1 105 ? -8.32 22.938 23.219 1 98.12 105 ALA A CA 1
ATOM 737 C C . ALA A 1 105 ? -8.711 22.344 24.578 1 98.12 105 ALA A C 1
ATOM 739 O O . ALA A 1 105 ? -9.031 23.094 25.5 1 98.12 105 ALA A O 1
ATOM 740 N N . SER A 1 106 ? -8.672 21.062 24.656 1 97.56 106 SER A N 1
ATOM 741 C CA . SER A 1 106 ? -9.078 20.406 25.891 1 97.56 106 SER A CA 1
ATOM 742 C C . SER A 1 106 ? -7.988 20.5 26.953 1 97.56 106 SER A C 1
ATOM 744 O O . SER A 1 106 ? -8.258 20.344 28.141 1 97.56 106 SER A O 1
ATOM 746 N N . ARG A 1 107 ? -6.828 20.859 26.531 1 97.31 107 ARG A N 1
ATOM 747 C CA . ARG A 1 107 ? -5.707 20.781 27.469 1 97.31 107 ARG A CA 1
ATOM 748 C C . ARG A 1 107 ? -5.09 22.156 27.703 1 97.31 107 ARG A C 1
ATOM 750 O O . ARG A 1 107 ? -4.277 22.328 28.609 1 97.31 107 ARG A O 1
ATOM 757 N N . LEU A 1 108 ? -5.484 23.078 26.891 1 98.25 108 LEU A N 1
ATOM 758 C CA . LEU A 1 108 ? -4.883 24.406 26.969 1 98.25 108 LEU A CA 1
ATOM 759 C C . LEU A 1 108 ? -5.922 25.453 27.328 1 98.25 108 LEU A C 1
ATOM 761 O O . LEU A 1 108 ? -7.078 25.359 26.906 1 98.25 108 LEU A O 1
ATOM 765 N N . GLU A 1 109 ? -5.543 26.453 28.094 1 96.94 109 GLU A N 1
ATOM 766 C CA . GLU A 1 109 ? -6.434 27.547 28.484 1 96.94 109 GLU A CA 1
ATOM 767 C C . GLU A 1 109 ? -6.543 28.578 27.375 1 96.94 109 GLU A C 1
ATOM 769 O O . GLU A 1 109 ? -7.605 29.172 27.172 1 96.94 109 GLU A O 1
ATOM 774 N N . ALA A 1 110 ? -5.438 28.797 26.688 1 97.56 110 ALA A N 1
ATOM 775 C CA . ALA A 1 110 ? -5.43 29.766 25.594 1 97.56 110 ALA A CA 1
ATOM 776 C C . ALA A 1 110 ? -6.383 29.344 24.469 1 97.56 110 ALA A C 1
ATOM 778 O O . ALA A 1 110 ? -6.539 28.156 24.203 1 97.56 110 ALA A O 1
ATOM 779 N N . PRO A 1 111 ? -7.047 30.359 23.812 1 98.19 111 PRO A N 1
ATOM 780 C CA . PRO A 1 111 ? -7.891 30 22.672 1 98.19 111 PRO A CA 1
ATOM 781 C C . PRO A 1 111 ? -7.121 29.297 21.562 1 98.19 111 PRO A C 1
ATOM 783 O O . PRO A 1 111 ? -5.996 29.688 21.234 1 98.19 111 PRO A O 1
ATOM 786 N N . VAL A 1 112 ? -7.773 28.234 21 1 98.81 112 VAL A N 1
ATOM 787 C CA . VAL A 1 112 ? -7.168 27.469 19.922 1 98.81 112 VAL A CA 1
ATOM 788 C C . VAL A 1 112 ? -7.848 27.797 18.594 1 98.81 112 VAL A C 1
ATOM 790 O O . VAL A 1 112 ? -9.07 27.672 18.469 1 98.81 112 VAL A O 1
ATOM 793 N N . LEU A 1 113 ? -7.078 28.312 17.656 1 98.88 113 LEU A N 1
ATOM 794 C CA . LEU A 1 113 ? -7.516 28.516 16.281 1 98.88 113 LEU A CA 1
ATOM 795 C C . LEU A 1 113 ? -7.203 27.297 15.43 1 98.88 113 LEU A C 1
ATOM 797 O O . LEU A 1 113 ? -6.199 26.609 15.656 1 98.88 113 LEU A O 1
ATOM 801 N N . ALA A 1 114 ? -8.125 27.047 14.492 1 98.69 114 ALA A N 1
ATOM 802 C CA . ALA A 1 114 ? -7.887 26 13.5 1 98.69 114 ALA A CA 1
ATOM 803 C C . ALA A 1 114 ? -7.168 26.562 12.273 1 98.69 114 ALA A C 1
ATOM 805 O O . ALA A 1 114 ? -7.445 27.688 11.836 1 98.69 114 ALA A O 1
ATOM 806 N N . GLY A 1 115 ? -6.25 25.766 11.75 1 98.62 115 GLY A N 1
ATOM 807 C CA . GLY A 1 115 ? -5.527 26.156 10.555 1 98.62 115 GLY A CA 1
ATOM 808 C C . GLY A 1 115 ? -5.191 25 9.641 1 98.62 115 GLY A C 1
ATOM 809 O O . GLY A 1 115 ? -5.137 23.844 10.086 1 98.62 115 GLY A O 1
ATOM 810 N N . THR A 1 116 ? -5.102 25.25 8.383 1 98 116 THR A N 1
ATOM 811 C CA . THR A 1 116 ? -4.582 24.328 7.371 1 98 116 THR A CA 1
ATOM 812 C C . THR A 1 116 ? -3.482 25 6.547 1 98 116 THR A C 1
ATOM 814 O O . THR A 1 116 ? -3.465 26.219 6.402 1 98 116 THR A O 1
ATOM 817 N N . ALA A 1 117 ? -2.561 24.281 6.168 1 96 117 ALA A N 1
ATOM 818 C CA . ALA A 1 117 ? -1.481 24.766 5.309 1 96 117 ALA A CA 1
ATOM 819 C C . ALA A 1 117 ? -1.276 23.828 4.117 1 96 117 ALA A C 1
ATOM 821 O O . ALA A 1 117 ? -1.258 22.609 4.27 1 96 117 ALA A O 1
ATOM 822 N N . THR A 1 118 ? -1.186 24.406 2.906 1 92.56 118 THR A N 1
ATOM 823 C CA . THR A 1 118 ? -0.958 23.625 1.699 1 92.56 118 THR A CA 1
ATOM 824 C C . THR A 1 118 ? 0.429 23.891 1.126 1 92.56 118 THR A C 1
ATOM 826 O O . THR A 1 118 ? 0.749 23.453 0.021 1 92.56 118 THR A O 1
ATOM 829 N N . TYR A 1 119 ? 1.232 24.609 1.89 1 92 119 TYR A N 1
ATOM 830 C CA . TYR A 1 119 ? 2.619 24.828 1.489 1 92 119 TYR A CA 1
ATOM 831 C C . TYR A 1 119 ? 3.381 23.516 1.438 1 92 119 TYR A C 1
ATOM 833 O O . TYR A 1 119 ? 3.203 22.656 2.301 1 92 119 TYR A O 1
ATOM 841 N N . GLY A 1 120 ? 4.141 23.344 0.354 1 90.19 120 GLY A N 1
ATOM 842 C CA . GLY A 1 120 ? 5.125 22.281 0.337 1 90.19 120 GLY A CA 1
ATOM 843 C C . GLY A 1 120 ? 6.426 22.641 1.023 1 90.19 120 GLY A C 1
ATOM 844 O O . GLY A 1 120 ? 6.984 23.719 0.768 1 90.19 120 GLY A O 1
ATOM 845 N N . ALA A 1 121 ? 6.801 21.859 1.946 1 93.06 121 ALA A N 1
ATOM 846 C CA . ALA A 1 121 ? 8.023 22.125 2.691 1 93.06 121 ALA A CA 1
ATOM 847 C C . ALA A 1 121 ? 8.828 20.859 2.93 1 93.06 121 ALA A C 1
ATOM 849 O O . ALA A 1 121 ? 8.25 19.797 3.174 1 93.06 121 ALA A O 1
ATOM 850 N N . ARG A 1 122 ? 10.094 20.953 2.797 1 92.31 122 ARG A N 1
ATOM 851 C CA . ARG A 1 122 ? 11.016 19.844 3.066 1 92.31 122 ARG A CA 1
ATOM 852 C C . ARG A 1 122 ? 12.266 20.344 3.787 1 92.31 122 ARG A C 1
ATOM 854 O O . ARG A 1 122 ? 12.992 21.188 3.268 1 92.31 122 ARG A O 1
ATOM 861 N N . LEU A 1 123 ? 12.461 19.844 4.973 1 94.75 123 LEU A N 1
ATOM 862 C CA . LEU A 1 123 ? 13.703 20.125 5.676 1 94.75 123 LEU A CA 1
ATOM 863 C C . LEU A 1 123 ? 14.867 19.344 5.07 1 94.75 123 LEU A C 1
ATOM 865 O O . LEU A 1 123 ? 15.016 18.141 5.328 1 94.75 123 LEU A O 1
ATOM 869 N N . VAL A 1 124 ? 15.727 19.984 4.324 1 94.62 124 VAL A N 1
ATOM 870 C CA . VAL A 1 124 ? 16.734 19.312 3.523 1 94.62 124 VAL A CA 1
ATOM 871 C C . VAL A 1 124 ? 18.016 19.125 4.34 1 94.62 124 VAL A C 1
ATOM 873 O O . VAL A 1 124 ? 18.812 18.234 4.074 1 94.62 124 VAL A O 1
ATOM 876 N N . ALA A 1 125 ? 18.312 19.984 5.262 1 96.12 125 ALA A N 1
ATOM 877 C CA . ALA A 1 125 ? 19.422 19.938 6.211 1 96.12 125 ALA A CA 1
ATOM 878 C C . ALA A 1 125 ? 19.156 20.844 7.41 1 96.12 125 ALA A C 1
ATOM 880 O O . ALA A 1 125 ? 18.281 21.719 7.355 1 96.12 125 ALA A O 1
ATOM 881 N N . PRO A 1 126 ? 19.859 20.516 8.477 1 97 126 PRO A N 1
ATOM 882 C CA . PRO A 1 126 ? 19.734 21.484 9.57 1 97 126 PRO A CA 1
ATOM 883 C C . PRO A 1 126 ? 19.953 22.922 9.117 1 97 126 PRO A C 1
ATOM 885 O O . PRO A 1 126 ? 20.953 23.219 8.438 1 97 126 PRO A O 1
ATOM 888 N N . GLY A 1 127 ? 18.984 23.797 9.391 1 97.94 127 GLY A N 1
ATOM 889 C CA . GLY A 1 127 ? 19.094 25.219 9.055 1 97.94 127 GLY A CA 1
ATOM 890 C C . GLY A 1 127 ? 18.734 25.516 7.613 1 97.94 127 GLY A C 1
ATOM 891 O O . GLY A 1 127 ? 18.922 26.625 7.137 1 97.94 127 GLY A O 1
ATOM 892 N N . ARG A 1 128 ? 18.266 24.531 6.977 1 98.06 128 ARG A N 1
ATOM 893 C CA . ARG A 1 128 ? 17.922 24.719 5.574 1 98.06 128 ARG A CA 1
ATOM 894 C C . ARG A 1 128 ? 16.625 24.031 5.223 1 98.06 128 ARG A C 1
ATOM 896 O O . ARG A 1 128 ? 16.516 22.797 5.328 1 98.06 128 ARG A O 1
ATOM 903 N N . VAL A 1 129 ? 15.609 24.828 4.793 1 97.69 129 VAL A N 1
ATOM 904 C CA . VAL A 1 129 ? 14.312 24.297 4.41 1 97.69 129 VAL A CA 1
ATOM 905 C C . VAL A 1 129 ? 13.984 24.703 2.975 1 97.69 129 VAL A C 1
ATOM 907 O O . VAL A 1 129 ? 14.297 25.812 2.551 1 97.69 129 VAL A O 1
ATOM 910 N N . GLU A 1 130 ? 13.484 23.781 2.207 1 96.62 130 GLU A N 1
ATOM 911 C CA . GLU A 1 130 ? 13.078 24.031 0.825 1 96.62 130 GLU A CA 1
ATOM 912 C C . GLU A 1 130 ? 11.57 24.203 0.711 1 96.62 130 GLU A C 1
ATOM 914 O O . GLU A 1 130 ? 10.805 23.328 1.138 1 96.62 130 GLU A O 1
ATOM 919 N N . CYS A 1 131 ? 11.148 25.312 0.229 1 95.56 131 CYS A N 1
ATOM 920 C CA . CYS A 1 131 ? 9.758 25.484 -0.182 1 95.56 131 CYS A CA 1
ATOM 921 C C . CYS A 1 131 ? 9.5 24.812 -1.525 1 95.56 131 CYS A C 1
ATOM 923 O O . CYS A 1 131 ? 9.828 25.375 -2.576 1 95.56 131 CYS A O 1
ATOM 925 N N . THR A 1 132 ? 8.805 23.734 -1.479 1 90.19 132 THR A N 1
ATOM 926 C CA . THR A 1 132 ? 8.633 22.938 -2.688 1 90.19 132 THR A CA 1
ATOM 927 C C . THR A 1 132 ? 7.395 23.375 -3.459 1 90.19 132 THR A C 1
ATOM 929 O O . THR A 1 132 ? 7.219 23.016 -4.625 1 90.19 132 THR A O 1
ATOM 932 N N . GLY A 1 133 ? 6.609 24.156 -2.826 1 89.81 133 GLY A N 1
ATOM 933 C CA . GLY A 1 133 ? 5.418 24.703 -3.455 1 89.81 133 GLY A CA 1
ATOM 934 C C . GLY A 1 133 ? 4.738 25.781 -2.617 1 89.81 133 GLY A C 1
ATOM 935 O O . GLY A 1 133 ? 4.488 25.578 -1.428 1 89.81 133 GLY A O 1
ATOM 936 N N . VAL A 1 134 ? 4.461 26.875 -3.285 1 92.75 134 VAL A N 1
ATOM 937 C CA . VAL A 1 134 ? 3.76 27.953 -2.586 1 92.75 134 VAL A CA 1
ATOM 938 C C . VAL A 1 134 ? 2.281 27.594 -2.453 1 92.75 134 VAL A C 1
ATOM 940 O O . VAL A 1 134 ? 1.611 27.312 -3.449 1 92.75 134 VAL A O 1
ATOM 943 N N . GLY A 1 135 ? 1.854 27.594 -1.243 1 92.56 135 GLY A N 1
ATOM 944 C CA . GLY A 1 135 ? 0.461 27.297 -0.943 1 92.56 135 GLY A CA 1
ATOM 945 C C . GLY A 1 135 ? -0.241 28.438 -0.22 1 92.56 135 GLY A C 1
ATOM 946 O O . GLY A 1 135 ? -0.019 29.609 -0.53 1 92.56 135 GLY A O 1
ATOM 947 N N . ARG A 1 136 ? -1.161 28 0.591 1 95.69 136 ARG A N 1
ATOM 948 C CA . ARG A 1 136 ? -1.957 28.953 1.368 1 95.69 136 ARG A CA 1
ATOM 949 C C . ARG A 1 136 ? -2.178 28.438 2.789 1 95.69 136 ARG A C 1
ATOM 951 O O . ARG A 1 136 ? -2.287 27.234 3.012 1 95.69 136 ARG A O 1
ATOM 958 N N . VAL A 1 137 ? -2.098 29.406 3.676 1 98.25 137 VAL A N 1
ATOM 959 C CA . VAL A 1 137 ? -2.547 29.125 5.035 1 98.25 137 VAL A CA 1
ATOM 960 C C . VAL A 1 137 ? -3.98 29.625 5.219 1 98.25 137 VAL A C 1
ATOM 962 O O . VAL A 1 137 ? -4.293 30.781 4.895 1 98.25 137 VAL A O 1
ATOM 965 N N . VAL A 1 138 ? -4.836 28.766 5.648 1 98.69 138 VAL A N 1
ATOM 966 C CA . VAL A 1 138 ? -6.195 29.141 6.016 1 98.69 138 VAL A CA 1
ATOM 967 C C . VAL A 1 138 ? -6.402 28.938 7.516 1 98.69 138 VAL A C 1
ATOM 969 O O . VAL A 1 138 ? -5.98 27.922 8.078 1 98.69 138 VAL A O 1
ATOM 972 N N . LEU A 1 139 ? -6.926 29.922 8.172 1 98.88 139 LEU A N 1
ATOM 973 C CA . LEU A 1 139 ? -7.125 29.797 9.609 1 98.88 139 LEU A CA 1
ATOM 974 C C . LEU A 1 139 ? -8.422 30.469 10.039 1 98.88 139 LEU A C 1
ATOM 976 O O . LEU A 1 139 ? -9 31.266 9.289 1 98.88 139 LEU A O 1
ATOM 980 N N . GLY A 1 140 ? -8.93 30.125 11.164 1 98.88 140 GLY A N 1
ATOM 981 C CA . GLY A 1 140 ? -10.156 30.672 11.727 1 98.88 140 GLY A CA 1
ATOM 982 C C . GLY A 1 140 ? -10.539 30.031 13.047 1 98.88 140 GLY A C 1
ATOM 983 O O . GLY A 1 140 ? -9.766 29.25 13.617 1 98.88 140 GLY A O 1
ATOM 984 N N . ALA A 1 141 ? -11.688 30.484 13.555 1 98.62 141 ALA A N 1
ATOM 985 C CA . ALA A 1 141 ? -12.203 29.906 14.797 1 98.62 141 ALA A CA 1
ATOM 986 C C . ALA A 1 141 ? -12.516 28.422 14.625 1 98.62 141 ALA A C 1
ATOM 988 O O . ALA A 1 141 ? -13.055 28 13.602 1 98.62 141 ALA A O 1
ATOM 989 N N . LEU A 1 142 ? -12.133 27.656 15.633 1 98.12 142 LEU A N 1
ATOM 990 C CA . LEU A 1 142 ? -12.289 26.203 15.594 1 98.12 142 LEU A CA 1
ATOM 991 C C . LEU A 1 142 ? -13.75 25.828 15.344 1 98.12 142 LEU A C 1
ATOM 993 O O . LEU A 1 142 ? -14.031 24.922 14.555 1 98.12 142 LEU A O 1
ATOM 997 N N . ASP A 1 143 ? -14.688 26.547 15.898 1 96.62 143 ASP A N 1
ATOM 998 C CA . ASP A 1 143 ? -16.109 26.234 15.789 1 96.62 143 ASP A CA 1
ATOM 999 C C . ASP A 1 143 ? -16.75 27.016 14.633 1 96.62 143 ASP A C 1
ATOM 1001 O O . ASP A 1 143 ? -17.969 26.922 14.414 1 96.62 143 ASP A O 1
ATOM 1005 N N . GLY A 1 144 ? -15.992 27.766 13.953 1 97.69 144 GLY A N 1
ATOM 1006 C CA . GLY A 1 144 ? -16.516 28.562 12.852 1 97.69 144 GLY A CA 1
ATOM 1007 C C . GLY A 1 144 ? -16.953 29.953 13.266 1 97.69 144 GLY A C 1
ATOM 1008 O O . GLY A 1 144 ? -16.875 30.312 14.445 1 97.69 144 GLY A O 1
ATOM 1009 N N . GLY A 1 145 ? -17.266 30.688 12.273 1 97.62 145 GLY A N 1
ATOM 1010 C CA . GLY A 1 145 ? -17.688 32.062 12.516 1 97.62 145 GLY A CA 1
ATOM 1011 C C . GLY A 1 145 ? -16.547 33.062 12.438 1 97.62 145 GLY A C 1
ATOM 1012 O O . GLY A 1 145 ? -15.422 32.719 12.109 1 97.62 145 GLY A O 1
ATOM 1013 N N . THR A 1 146 ? -16.906 34.312 12.727 1 97.62 146 THR A N 1
ATOM 1014 C CA . THR A 1 146 ? -15.914 35.375 12.711 1 97.62 146 THR A CA 1
ATOM 1015 C C . THR A 1 146 ? -15.133 35.406 14.023 1 97.62 146 THR A C 1
ATOM 1017 O O . THR A 1 146 ? -15.68 35.125 15.086 1 97.62 146 THR A O 1
ATOM 1020 N N . SER A 1 147 ? -13.945 35.719 13.953 1 98.12 147 SER A N 1
ATOM 1021 C CA . SER A 1 147 ? -13.062 35.75 15.117 1 98.12 147 SER A CA 1
ATOM 1022 C C . SER A 1 147 ? -12.047 36.906 15 1 98.12 147 SER A C 1
ATOM 1024 O O . SER A 1 147 ? -11.148 36.844 14.156 1 98.12 147 SER A O 1
ATOM 1026 N N . PRO A 1 148 ? -12.188 37.875 15.852 1 98.31 148 PRO A N 1
ATOM 1027 C CA . PRO A 1 148 ? -11.18 38.938 15.844 1 98.31 148 PRO A CA 1
ATOM 1028 C C . PRO A 1 148 ? -9.766 38.406 16.078 1 98.31 148 PRO A C 1
ATOM 1030 O O . PRO A 1 148 ? -8.805 38.938 15.5 1 98.31 148 PRO A O 1
ATOM 1033 N N . LEU A 1 149 ? -9.703 37.469 16.922 1 98.31 149 LEU A N 1
ATOM 1034 C CA . LEU A 1 149 ? -8.406 36.875 17.172 1 98.31 149 LEU A CA 1
ATOM 1035 C C . LEU A 1 149 ? -7.836 36.25 15.898 1 98.31 149 LEU A C 1
ATOM 1037 O O . LEU A 1 149 ? -6.652 36.438 15.602 1 98.31 149 LEU A O 1
ATOM 1041 N N . ALA A 1 150 ? -8.633 35.562 15.133 1 98.81 150 ALA A N 1
ATOM 1042 C CA . ALA A 1 150 ? -8.203 34.969 13.875 1 98.81 150 ALA A CA 1
ATOM 1043 C C . ALA A 1 150 ? -7.773 36.031 12.875 1 98.81 150 ALA A C 1
ATOM 1045 O O . ALA A 1 150 ? -6.809 35.844 12.133 1 98.81 150 ALA A O 1
ATOM 1046 N N . GLU A 1 151 ? -8.523 37.062 12.852 1 98.69 151 GLU A N 1
ATOM 1047 C CA . GLU A 1 151 ? -8.18 38.156 11.961 1 98.69 151 GLU A CA 1
ATOM 1048 C C . GLU A 1 151 ? -6.824 38.75 12.312 1 98.69 151 GLU A C 1
ATOM 1050 O O . GLU A 1 151 ? -6.031 39.062 11.422 1 98.69 151 GLU A O 1
ATOM 1055 N N . ARG A 1 152 ? -6.613 38.938 13.594 1 98.62 152 ARG A N 1
ATOM 1056 C CA . ARG A 1 152 ? -5.332 39.438 14.047 1 98.62 152 ARG A CA 1
ATOM 1057 C C . ARG A 1 152 ? -4.188 38.531 13.633 1 98.62 152 ARG A C 1
ATOM 1059 O O . ARG A 1 152 ? -3.152 39 13.148 1 98.62 152 ARG A O 1
ATOM 1066 N N . VAL A 1 153 ? -4.328 37.25 13.82 1 98.75 153 VAL A N 1
ATOM 1067 C CA . VAL A 1 153 ? -3.312 36.281 13.453 1 98.75 153 VAL A CA 1
ATOM 1068 C C . VAL A 1 153 ? -3.135 36.25 11.938 1 98.75 153 VAL A C 1
ATOM 1070 O O . VAL A 1 153 ? -2.008 36.219 11.438 1 98.75 153 VAL A O 1
ATOM 1073 N N . GLY A 1 154 ? -4.246 36.25 11.219 1 98.75 154 GLY A N 1
ATOM 1074 C CA . GLY A 1 154 ? -4.18 36.281 9.766 1 98.75 154 GLY A CA 1
ATOM 1075 C C . GLY A 1 154 ? -3.406 37.5 9.234 1 98.75 154 GLY A C 1
ATOM 1076 O O . GLY A 1 154 ? -2.619 37.344 8.297 1 98.75 154 GLY A O 1
ATOM 1077 N N . LYS A 1 155 ? -3.668 38.625 9.805 1 98.5 155 LYS A N 1
ATOM 1078 C CA . LYS A 1 155 ? -2.939 39.812 9.414 1 98.5 155 LYS A CA 1
ATOM 1079 C C . LYS A 1 155 ? -1.44 39.656 9.656 1 98.5 155 LYS A C 1
ATOM 1081 O O . LYS A 1 155 ? -0.624 40.125 8.852 1 98.5 155 LYS A O 1
ATOM 1086 N N . ALA A 1 156 ? -1.109 39.062 10.797 1 98.44 156 ALA A N 1
ATOM 1087 C CA . ALA A 1 156 ? 0.298 38.844 11.109 1 98.44 156 ALA A CA 1
ATOM 1088 C C . ALA A 1 156 ? 0.966 38 10.031 1 98.44 156 ALA A C 1
ATOM 1090 O O . ALA A 1 156 ? 2.107 38.25 9.641 1 98.44 156 ALA A O 1
ATOM 1091 N N . PHE A 1 157 ? 0.28 36.938 9.523 1 98.75 157 PHE A N 1
ATOM 1092 C CA . PHE A 1 157 ? 0.8 36.094 8.461 1 98.75 157 PHE A CA 1
ATOM 1093 C C . PHE A 1 157 ? 0.942 36.875 7.16 1 98.75 157 PHE A C 1
ATOM 1095 O O . PHE A 1 157 ? 1.962 36.75 6.477 1 98.75 157 PHE A O 1
ATOM 1102 N N . ARG A 1 158 ? -0.078 37.625 6.859 1 98.5 158 ARG A N 1
ATOM 1103 C CA . ARG A 1 158 ? -0.06 38.406 5.625 1 98.5 158 ARG A CA 1
ATOM 1104 C C . ARG A 1 158 ? 1.059 39.438 5.652 1 98.5 158 ARG A C 1
ATOM 1106 O O . ARG A 1 158 ? 1.688 39.719 4.625 1 98.5 158 ARG A O 1
ATOM 1113 N N . ASP A 1 159 ? 1.281 40.031 6.762 1 98.06 159 ASP A N 1
ATOM 1114 C CA . ASP A 1 159 ? 2.352 41.031 6.91 1 98.06 159 ASP A CA 1
ATOM 1115 C C . ASP A 1 159 ? 3.713 40.406 6.598 1 98.06 159 ASP A C 1
ATOM 1117 O O . ASP A 1 159 ? 4.645 41.094 6.195 1 98.06 159 ASP A O 1
ATOM 1121 N N . ALA A 1 160 ? 3.854 39.125 6.832 1 97.62 160 ALA A N 1
ATOM 1122 C CA . ALA A 1 160 ? 5.086 38.406 6.531 1 97.62 160 ALA A CA 1
ATOM 1123 C C . ALA A 1 160 ? 5.051 37.844 5.121 1 97.62 160 ALA A C 1
ATOM 1125 O O . ALA A 1 160 ? 5.844 36.969 4.785 1 97.62 160 ALA A O 1
ATOM 1126 N N . ASN A 1 161 ? 4.07 38.219 4.309 1 96.5 161 ASN A N 1
ATOM 1127 C CA . ASN A 1 161 ? 3.896 37.844 2.904 1 96.5 161 ASN A CA 1
ATOM 1128 C C . ASN A 1 161 ? 3.549 36.375 2.75 1 96.5 161 ASN A C 1
ATOM 1130 O O . ASN A 1 161 ? 3.959 35.75 1.781 1 96.5 161 ASN A O 1
ATOM 1134 N N . ILE A 1 162 ? 2.92 35.781 3.734 1 97.69 162 ILE A N 1
ATOM 1135 C CA . ILE A 1 162 ? 2.359 34.438 3.615 1 97.69 162 ILE A CA 1
ATOM 1136 C C . ILE A 1 162 ? 0.937 34.531 3.064 1 97.69 162 ILE A C 1
ATOM 1138 O O . ILE A 1 162 ? 0.115 35.281 3.564 1 97.69 162 ILE A O 1
ATOM 1142 N N . ASN A 1 163 ? 0.724 33.812 1.947 1 97.75 163 ASN A N 1
ATOM 1143 C CA . ASN A 1 163 ? -0.634 33.719 1.423 1 97.75 163 ASN A CA 1
ATOM 1144 C C . ASN A 1 163 ? -1.601 33.156 2.463 1 97.75 163 ASN A C 1
ATOM 1146 O O . ASN A 1 163 ? -1.543 31.969 2.793 1 97.75 163 ASN A O 1
ATOM 1150 N N . THR A 1 164 ? -2.52 34.094 2.979 1 98.56 164 THR A N 1
ATOM 1151 C CA . THR A 1 164 ? -3.318 33.688 4.133 1 98.56 164 THR A CA 1
ATOM 1152 C C . THR A 1 164 ? -4.777 34.094 3.945 1 98.56 164 THR A C 1
ATOM 1154 O O . THR A 1 164 ? -5.066 35.188 3.459 1 98.56 164 THR A O 1
ATOM 1157 N N . LEU A 1 165 ? -5.691 33.219 4.246 1 98.56 165 LEU A N 1
ATOM 1158 C CA . LEU A 1 165 ? -7.129 33.469 4.293 1 98.56 165 LEU A CA 1
ATOM 1159 C C . LEU A 1 165 ? -7.68 33.219 5.695 1 98.56 165 LEU A C 1
ATOM 1161 O O . LEU A 1 165 ? -7.414 32.156 6.289 1 98.56 165 LEU A O 1
ATOM 1165 N N . VAL A 1 166 ? -8.352 34.188 6.262 1 98.81 166 VAL A N 1
ATOM 1166 C CA . VAL A 1 166 ? -9.125 33.969 7.477 1 98.81 166 VAL A CA 1
ATOM 1167 C C . VAL A 1 166 ? -10.539 33.5 7.113 1 98.81 166 VAL A C 1
ATOM 1169 O O . VAL A 1 166 ? -11.266 34.219 6.418 1 98.81 166 VAL A O 1
ATOM 1172 N N . ALA A 1 167 ? -10.906 32.344 7.512 1 98.62 167 ALA A N 1
ATOM 1173 C CA . ALA A 1 167 ? -12.156 31.734 7.051 1 98.62 167 ALA A CA 1
ATOM 1174 C C . ALA A 1 167 ? -13.148 31.578 8.203 1 98.62 167 ALA A C 1
ATOM 1176 O O . ALA A 1 167 ? -12.75 31.297 9.336 1 98.62 167 ALA A O 1
ATOM 1177 N N . ALA A 1 168 ? -14.398 31.688 7.93 1 98.44 168 ALA A N 1
ATOM 1178 C CA . ALA A 1 168 ? -15.453 31.531 8.922 1 98.44 168 ALA A CA 1
ATOM 1179 C C . ALA A 1 168 ? -15.977 30.094 8.93 1 98.44 168 ALA A C 1
ATOM 1181 O O . ALA A 1 168 ? -16.734 29.703 9.828 1 98.44 168 ALA A O 1
ATOM 1182 N N . ASP A 1 169 ? -15.602 29.297 7.949 1 98.31 169 ASP A N 1
ATOM 1183 C CA . ASP A 1 169 ? -16.125 27.938 7.805 1 98.31 169 ASP A CA 1
ATOM 1184 C C . ASP A 1 169 ? -15.023 26.906 8.031 1 98.31 169 ASP A C 1
ATOM 1186 O O . ASP A 1 169 ? -14.914 25.938 7.285 1 98.31 169 ASP A O 1
ATOM 1190 N N . MET A 1 170 ? -14.211 27.094 9.102 1 98.25 170 MET A N 1
ATOM 1191 C CA . MET A 1 170 ? -13.062 26.234 9.375 1 98.25 170 MET A CA 1
ATOM 1192 C C . MET A 1 170 ? -13.508 24.797 9.625 1 98.25 170 MET A C 1
ATOM 1194 O O . MET A 1 170 ? -12.82 23.844 9.234 1 98.25 170 MET A O 1
ATOM 1198 N N . PRO A 1 171 ? -14.703 24.547 10.242 1 98.19 171 PRO A N 1
ATOM 1199 C CA . PRO A 1 171 ? -15.102 23.156 10.414 1 98.19 171 PRO A CA 1
ATOM 1200 C C . PRO A 1 171 ? -15.156 22.391 9.094 1 98.19 171 PRO A C 1
ATOM 1202 O O . PRO A 1 171 ? -14.672 21.266 9 1 98.19 171 PRO A O 1
ATOM 1205 N N . ARG A 1 172 ? -15.68 22.984 8.094 1 98.25 172 ARG A N 1
ATOM 1206 C CA . ARG A 1 172 ? -15.742 22.359 6.781 1 98.25 172 ARG A CA 1
ATOM 1207 C C . ARG A 1 172 ? -14.352 22.234 6.164 1 98.25 172 ARG A C 1
ATOM 1209 O O . ARG A 1 172 ? -14.008 21.203 5.586 1 98.25 172 ARG A O 1
ATOM 1216 N N . ARG A 1 173 ? -13.562 23.266 6.281 1 97.88 173 ARG A N 1
ATOM 1217 C CA . ARG A 1 173 ? -12.242 23.312 5.656 1 97.88 173 ARG A CA 1
ATOM 1218 C C . ARG A 1 173 ? -11.312 22.266 6.262 1 97.88 173 ARG A C 1
ATOM 1220 O O . ARG A 1 173 ? -10.5 21.656 5.551 1 97.88 173 ARG A O 1
ATOM 1227 N N . ARG A 1 174 ? -11.422 22.031 7.523 1 98.31 174 ARG A N 1
ATOM 1228 C CA . ARG A 1 174 ? -10.617 21 8.188 1 98.31 174 ARG A CA 1
ATOM 1229 C C . ARG A 1 174 ? -10.93 19.609 7.629 1 98.31 174 ARG A C 1
ATOM 1231 O O . ARG A 1 174 ? -10.016 18.844 7.332 1 98.31 174 ARG A O 1
ATOM 1238 N N . TRP A 1 175 ? -12.18 19.359 7.453 1 98.69 175 TRP A N 1
ATOM 1239 C CA . TRP A 1 175 ? -12.594 18.062 6.93 1 98.69 175 TRP A CA 1
ATOM 1240 C C . TRP A 1 175 ? -12.227 17.922 5.457 1 98.69 175 TRP A C 1
ATOM 1242 O O . TRP A 1 175 ? -11.906 16.828 4.988 1 98.69 175 TRP A O 1
ATOM 1252 N N . GLU A 1 176 ? -12.352 19.047 4.773 1 98.5 176 GLU A N 1
ATOM 1253 C CA . GLU A 1 176 ? -11.93 19.031 3.377 1 98.5 176 GLU A CA 1
ATOM 1254 C C . GLU A 1 176 ? -10.445 18.672 3.254 1 98.5 176 GLU A C 1
ATOM 1256 O O . GLU A 1 176 ? -10.07 17.859 2.418 1 98.5 176 GLU A O 1
ATOM 1261 N N . LYS A 1 177 ? -9.625 19.25 4.066 1 98.06 177 LYS A N 1
ATOM 1262 C CA . LYS A 1 177 ? -8.203 18.922 4.082 1 98.06 177 LYS A CA 1
ATOM 1263 C C . LYS A 1 177 ? -7.98 17.469 4.473 1 98.06 177 LYS A C 1
ATOM 1265 O O . LYS A 1 177 ? -7.121 16.781 3.904 1 98.06 177 LYS A O 1
ATOM 1270 N N . LEU A 1 178 ? -8.719 17 5.453 1 98.62 178 LEU A N 1
ATOM 1271 C CA . LEU A 1 178 ? -8.617 15.609 5.867 1 98.62 178 LEU A CA 1
ATOM 1272 C C . LEU A 1 178 ? -8.969 14.672 4.715 1 98.62 178 LEU A C 1
ATOM 1274 O O . LEU A 1 178 ? -8.305 13.656 4.516 1 98.62 178 LEU A O 1
ATOM 1278 N N . ALA A 1 179 ? -10.008 15.023 3.971 1 98.81 179 ALA A N 1
ATOM 1279 C CA . ALA A 1 179 ? -10.422 14.227 2.822 1 98.81 179 ALA A CA 1
ATOM 1280 C C . ALA A 1 179 ? -9.32 14.156 1.771 1 98.81 179 ALA A C 1
ATOM 1282 O O . ALA A 1 179 ? -9.031 13.086 1.23 1 98.81 179 ALA A O 1
ATOM 1283 N N . VAL A 1 180 ? -8.727 15.281 1.521 1 98.19 180 VAL A N 1
ATOM 1284 C CA . VAL A 1 180 ? -7.648 15.352 0.544 1 98.19 180 VAL A CA 1
ATOM 1285 C C . VAL A 1 180 ? -6.473 14.492 1.007 1 98.19 180 VAL A C 1
ATOM 1287 O O . VAL A 1 180 ? -5.949 13.688 0.239 1 98.19 180 VAL A O 1
ATOM 1290 N N . ASN A 1 181 ? -6.082 14.664 2.242 1 98.06 181 ASN A N 1
ATOM 1291 C CA . ASN A 1 181 ? -4.969 13.898 2.793 1 98.06 181 ASN A CA 1
ATOM 1292 C C . ASN A 1 181 ? -5.262 12.406 2.801 1 98.06 181 ASN A C 1
ATOM 1294 O O . ASN A 1 181 ? -4.379 11.594 2.506 1 98.06 181 ASN A O 1
ATOM 1298 N N . ALA A 1 182 ? -6.492 12.047 3.141 1 98.62 182 ALA A N 1
ATOM 1299 C CA . ALA A 1 182 ? -6.898 10.641 3.188 1 98.62 182 ALA A CA 1
ATOM 1300 C C . ALA A 1 182 ? -6.777 9.992 1.812 1 98.62 182 ALA A C 1
ATOM 1302 O O . ALA A 1 182 ? -6.426 8.812 1.704 1 98.62 182 ALA A O 1
ATOM 1303 N N . GLY A 1 183 ? -7.098 10.758 0.819 1 98.25 183 GLY A N 1
ATOM 1304 C CA . GLY A 1 183 ? -7.059 10.242 -0.54 1 98.25 183 GLY A CA 1
ATOM 1305 C C . GLY A 1 183 ? -5.66 10.234 -1.132 1 98.25 183 GLY A C 1
ATOM 1306 O O . GLY A 1 183 ? -5.262 9.266 -1.783 1 98.25 183 GLY A O 1
ATOM 1307 N N . ILE A 1 184 ? -4.883 11.211 -0.849 1 98.19 184 ILE A N 1
ATOM 1308 C CA . ILE A 1 184 ? -3.627 11.398 -1.565 1 98.19 184 ILE A CA 1
ATOM 1309 C C . ILE A 1 184 ? -2.486 10.758 -0.78 1 98.19 184 ILE A C 1
ATOM 1311 O O . ILE A 1 184 ? -1.707 9.977 -1.33 1 98.19 184 ILE A O 1
ATOM 1315 N N . ASN A 1 185 ? -2.359 11.039 0.536 1 98.25 185 ASN A N 1
ATOM 1316 C CA . ASN A 1 185 ? -1.163 10.688 1.296 1 98.25 185 ASN A CA 1
ATOM 1317 C C . ASN A 1 185 ? -0.978 9.18 1.396 1 98.25 185 ASN A C 1
ATOM 1319 O O . ASN A 1 185 ? 0.095 8.656 1.085 1 98.25 185 ASN A O 1
ATOM 1323 N N . ALA A 1 186 ? -2.037 8.453 1.805 1 98.62 186 ALA A N 1
ATOM 1324 C CA . ALA A 1 186 ? -1.917 7.008 1.987 1 98.62 186 ALA A CA 1
ATOM 1325 C C . ALA A 1 186 ? -1.696 6.305 0.652 1 98.62 186 ALA A C 1
ATOM 1327 O O . ALA A 1 186 ? -0.907 5.363 0.563 1 98.62 186 ALA A O 1
ATOM 1328 N N . VAL A 1 187 ? -2.412 6.781 -0.411 1 98.81 187 VAL A N 1
ATOM 1329 C CA . VAL A 1 187 ? -2.332 6.137 -1.716 1 98.81 187 VAL A CA 1
ATOM 1330 C C . VAL A 1 187 ? -0.928 6.309 -2.291 1 98.81 187 VAL A C 1
ATOM 1332 O O . VAL A 1 187 ? -0.319 5.344 -2.76 1 98.81 187 VAL A O 1
ATOM 1335 N N . THR A 1 188 ? -0.375 7.508 -2.193 1 98.69 188 THR A N 1
ATOM 1336 C CA . THR A 1 188 ? 0.966 7.754 -2.713 1 98.69 188 THR A CA 1
ATOM 1337 C C . THR A 1 188 ? 2.01 7.008 -1.884 1 98.69 188 THR A C 1
ATOM 1339 O O . THR A 1 188 ? 2.973 6.469 -2.432 1 98.69 188 THR A O 1
ATOM 1342 N N . ALA A 1 189 ? 1.817 6.977 -0.584 1 98.75 189 ALA A N 1
ATOM 1343 C CA . ALA A 1 189 ? 2.783 6.328 0.297 1 98.75 189 ALA A CA 1
ATOM 1344 C C . ALA A 1 189 ? 2.83 4.824 0.046 1 98.75 189 ALA A C 1
ATOM 1346 O O . ALA A 1 189 ? 3.91 4.234 -0.022 1 98.75 189 ALA A O 1
ATOM 1347 N N . LEU A 1 190 ? 1.692 4.238 -0.132 1 98.75 190 LEU A N 1
ATOM 1348 C CA . LEU A 1 190 ? 1.608 2.793 -0.31 1 98.75 190 LEU A CA 1
ATOM 1349 C C . LEU A 1 190 ? 2.045 2.393 -1.714 1 98.75 190 LEU A C 1
ATOM 1351 O O . LEU A 1 190 ? 2.717 1.372 -1.893 1 98.75 190 LEU A O 1
ATOM 1355 N N . SER A 1 191 ? 1.7 3.186 -2.719 1 98.56 191 SER A N 1
ATOM 1356 C CA . SER A 1 191 ? 2.041 2.875 -4.102 1 98.56 191 SER A CA 1
ATOM 1357 C C . SER A 1 191 ? 3.428 3.4 -4.461 1 98.56 191 SER A C 1
ATOM 1359 O O . SER A 1 191 ? 3.973 3.059 -5.516 1 98.56 191 SER A O 1
ATOM 1361 N N . ARG A 1 192 ? 3.98 4.219 -3.654 1 98.19 192 ARG A N 1
ATOM 1362 C CA . ARG A 1 192 ? 5.301 4.805 -3.875 1 98.19 192 ARG A CA 1
ATOM 1363 C C . ARG A 1 192 ? 5.332 5.605 -5.172 1 98.19 192 ARG A C 1
ATOM 1365 O O . ARG A 1 192 ? 6.23 5.426 -5.996 1 98.19 192 ARG A O 1
ATOM 1372 N N . VAL A 1 193 ? 4.395 6.488 -5.266 1 97.94 193 VAL A N 1
ATOM 1373 C CA . VAL A 1 193 ? 4.32 7.297 -6.48 1 97.94 193 VAL A CA 1
ATOM 1374 C C . VAL A 1 193 ? 4.141 8.766 -6.109 1 97.94 193 VAL A C 1
ATOM 1376 O O . VAL A 1 193 ? 3.729 9.086 -4.992 1 97.94 193 VAL A O 1
ATOM 1379 N N . GLU A 1 194 ? 4.461 9.664 -7.043 1 96.62 194 GLU A N 1
ATOM 1380 C CA . GLU A 1 194 ? 4.207 11.094 -6.887 1 96.62 194 GLU A CA 1
ATOM 1381 C C . GLU A 1 194 ? 2.723 11.414 -7.023 1 96.62 194 GLU A C 1
ATOM 1383 O O . GLU A 1 194 ? 1.947 10.578 -7.504 1 96.62 194 GLU A O 1
ATOM 1388 N N . ASN A 1 195 ? 2.322 12.609 -6.633 1 96.56 195 ASN A N 1
ATOM 1389 C CA . ASN A 1 195 ? 0.92 13.016 -6.602 1 96.56 195 ASN A CA 1
ATOM 1390 C C . ASN A 1 195 ? 0.294 12.969 -7.992 1 96.56 195 ASN A C 1
ATOM 1392 O O . ASN A 1 195 ? -0.874 12.609 -8.141 1 96.56 195 ASN A O 1
ATOM 1396 N N . GLY A 1 196 ? 1.069 13.289 -8.992 1 97.12 196 GLY A N 1
ATOM 1397 C CA . GLY A 1 196 ? 0.543 13.359 -10.352 1 97.12 196 GLY A CA 1
ATOM 1398 C C . GLY A 1 196 ? 0.048 12.023 -10.867 1 97.12 196 GLY A C 1
ATOM 1399 O O . GLY A 1 196 ? -0.8 11.977 -11.758 1 97.12 196 GLY A O 1
ATOM 1400 N N . CYS A 1 197 ? 0.547 10.906 -10.352 1 97.12 197 CYS A N 1
ATOM 1401 C CA . CYS A 1 197 ? 0.164 9.562 -10.758 1 97.12 197 CYS A CA 1
ATOM 1402 C C . CYS A 1 197 ? -1.278 9.266 -10.367 1 97.12 197 CYS A C 1
ATOM 1404 O O . CYS A 1 197 ? -1.873 8.297 -10.852 1 97.12 197 CYS A O 1
ATOM 1406 N N . LEU A 1 198 ? -1.838 10.07 -9.539 1 98.06 198 LEU A N 1
ATOM 1407 C CA . LEU A 1 198 ? -3.191 9.844 -9.047 1 98.06 198 LEU A CA 1
ATOM 1408 C C . LEU A 1 198 ? -4.223 10.508 -9.961 1 98.06 198 LEU A C 1
ATOM 1410 O O . LEU A 1 198 ? -5.426 10.359 -9.75 1 98.06 198 LEU A O 1
ATOM 1414 N N . ALA A 1 199 ? -3.795 11.172 -10.992 1 97 199 ALA A N 1
ATOM 1415 C CA . ALA A 1 199 ? -4.684 11.992 -11.812 1 97 199 ALA A CA 1
ATOM 1416 C C . ALA A 1 199 ? -5.559 11.125 -12.711 1 97 199 ALA A C 1
ATOM 1418 O O . ALA A 1 199 ? -6.598 11.578 -13.203 1 97 199 ALA A O 1
ATOM 1419 N N . ALA A 1 200 ? -5.074 9.906 -12.922 1 93.19 200 ALA A N 1
ATOM 1420 C CA . ALA A 1 200 ? -5.812 9.07 -13.875 1 93.19 200 ALA A CA 1
ATOM 1421 C C . ALA A 1 200 ? -5.824 7.609 -13.43 1 93.19 200 ALA A C 1
ATOM 1423 O O . ALA A 1 200 ? -5.16 7.246 -12.453 1 93.19 200 ALA A O 1
ATOM 1424 N N . ASN A 1 201 ? -6.691 6.895 -14.094 1 93.5 201 ASN A N 1
ATOM 1425 C CA . ASN A 1 201 ? -6.77 5.445 -13.938 1 93.5 201 ASN A CA 1
ATOM 1426 C C . ASN A 1 201 ? -7.324 5.059 -12.562 1 93.5 201 ASN A C 1
ATOM 1428 O O . ASN A 1 201 ? -8.117 5.797 -11.977 1 93.5 201 ASN A O 1
ATOM 1432 N N . GLU A 1 202 ? -7.059 3.887 -12.125 1 93.19 202 GLU A N 1
ATOM 1433 C CA . GLU A 1 202 ? -7.652 3.328 -10.914 1 93.19 202 GLU A CA 1
ATOM 1434 C C . GLU A 1 202 ? -7.152 4.055 -9.664 1 93.19 202 GLU A C 1
ATOM 1436 O O . GLU A 1 202 ? -7.848 4.102 -8.648 1 93.19 202 GLU A O 1
ATOM 1441 N N . ALA A 1 203 ? -5.961 4.602 -9.797 1 97.12 203 ALA A N 1
ATOM 1442 C CA . ALA A 1 203 ? -5.457 5.379 -8.672 1 97.12 203 ALA A CA 1
ATOM 1443 C C . ALA A 1 203 ? -6.344 6.586 -8.398 1 97.12 203 ALA A C 1
ATOM 1445 O O . ALA A 1 203 ? -6.566 6.953 -7.238 1 97.12 203 ALA A O 1
ATOM 1446 N N . SER A 1 204 ? -6.84 7.199 -9.484 1 98.25 204 SER A N 1
ATOM 1447 C CA . SER A 1 204 ? -7.742 8.336 -9.352 1 98.25 204 SER A CA 1
ATOM 1448 C C . SER A 1 204 ? -9.039 7.938 -8.656 1 98.25 204 SER A C 1
ATOM 1450 O O . SER A 1 204 ? -9.484 8.617 -7.727 1 98.25 204 SER A O 1
ATOM 1452 N N . GLU A 1 205 ? -9.562 6.879 -9.07 1 98 205 GLU A N 1
ATOM 1453 C CA . GLU A 1 205 ? -10.805 6.406 -8.469 1 98 205 GLU A CA 1
ATOM 1454 C C . GLU A 1 205 ? -10.609 6.059 -6.996 1 98 205 GLU A C 1
ATOM 1456 O O . GLU A 1 205 ? -11.469 6.359 -6.164 1 98 205 GLU A O 1
ATOM 1461 N N . LEU A 1 206 ? -9.531 5.41 -6.723 1 98.62 206 LEU A N 1
ATOM 1462 C CA . LEU A 1 206 ? -9.211 5.027 -5.355 1 98.62 206 LEU A CA 1
ATOM 1463 C C . LEU A 1 206 ? -9.094 6.258 -4.457 1 98.62 206 LEU A C 1
ATOM 1465 O O . LEU A 1 206 ? -9.68 6.293 -3.371 1 98.62 206 LEU A O 1
ATOM 1469 N N . THR A 1 207 ? -8.375 7.227 -4.934 1 98.62 207 THR A N 1
ATOM 1470 C CA . THR A 1 207 ? -8.188 8.484 -4.219 1 98.62 207 THR A CA 1
ATOM 1471 C C . THR A 1 207 ? -9.523 9.164 -3.947 1 98.62 207 THR A C 1
ATOM 1473 O O . THR A 1 207 ? -9.781 9.609 -2.828 1 98.62 207 THR A O 1
ATOM 1476 N N . HIS A 1 208 ? -10.359 9.203 -4.91 1 98.69 208 HIS A N 1
ATOM 1477 C CA . HIS A 1 208 ? -11.656 9.844 -4.781 1 98.69 208 HIS A CA 1
ATOM 1478 C C . HIS A 1 208 ? -12.57 9.055 -3.85 1 98.69 208 HIS A C 1
ATOM 1480 O O . HIS A 1 208 ? -13.391 9.641 -3.129 1 98.69 208 HIS A O 1
ATOM 1486 N N . ARG A 1 209 ? -12.484 7.785 -3.873 1 98.62 209 ARG A N 1
ATOM 1487 C CA . ARG A 1 209 ? -13.297 6.965 -2.977 1 98.62 209 ARG A CA 1
ATOM 1488 C C . ARG A 1 209 ? -12.93 7.223 -1.519 1 98.62 209 ARG A C 1
ATOM 1490 O O . ARG A 1 209 ? -13.812 7.332 -0.663 1 98.62 209 ARG A O 1
ATOM 1497 N N . ALA A 1 210 ? -11.648 7.273 -1.239 1 98.81 210 ALA A N 1
ATOM 1498 C CA . ALA A 1 210 ? -11.203 7.578 0.117 1 98.81 210 ALA A CA 1
ATOM 1499 C C . ALA A 1 210 ? -11.719 8.938 0.571 1 98.81 210 ALA A C 1
ATOM 1501 O O . ALA A 1 210 ? -12.195 9.086 1.701 1 98.81 210 ALA A O 1
ATOM 1502 N N . ALA A 1 211 ? -11.633 9.906 -0.331 1 98.75 211 ALA A N 1
ATOM 1503 C CA . ALA A 1 211 ? -12.102 11.258 -0.022 1 98.75 211 ALA A CA 1
ATOM 1504 C C . ALA A 1 211 ? -13.609 11.281 0.191 1 98.75 211 ALA A C 1
ATOM 1506 O O . ALA A 1 211 ? -14.109 11.961 1.089 1 98.75 211 ALA A O 1
ATOM 1507 N N . ARG A 1 212 ? -14.32 10.555 -0.644 1 98.69 212 ARG A N 1
ATOM 1508 C CA . ARG A 1 212 ? -15.773 10.5 -0.522 1 98.69 212 ARG A CA 1
ATOM 1509 C C . ARG A 1 212 ? -16.188 9.859 0.798 1 98.69 212 ARG A C 1
ATOM 1511 O O . ARG A 1 212 ? -17.141 10.32 1.445 1 98.69 212 ARG A O 1
ATOM 1518 N N . GLU A 1 213 ? -15.539 8.75 1.146 1 98.88 213 GLU A N 1
ATOM 1519 C CA . GLU A 1 213 ? -15.789 8.148 2.455 1 98.88 213 GLU A CA 1
ATOM 1520 C C . GLU A 1 213 ? -15.578 9.164 3.574 1 98.88 213 GLU A C 1
ATOM 1522 O O . GLU A 1 213 ? -16.391 9.25 4.5 1 98.88 213 GLU A O 1
ATOM 1527 N N . THR A 1 214 ? -14.531 9.945 3.477 1 98.94 214 THR A N 1
ATOM 1528 C CA . THR A 1 214 ? -14.211 10.953 4.48 1 98.94 214 THR A CA 1
ATOM 1529 C C . THR A 1 214 ? -15.281 12.039 4.523 1 98.94 214 THR A C 1
ATOM 1531 O O . THR A 1 214 ? -15.711 12.453 5.605 1 98.94 214 THR A O 1
ATOM 1534 N N . ALA A 1 215 ? -15.711 12.484 3.352 1 98.88 215 ALA A N 1
ATOM 1535 C CA . ALA A 1 215 ? -16.766 13.5 3.273 1 98.88 215 ALA A CA 1
ATOM 1536 C C . ALA A 1 215 ? -18.047 13.008 3.928 1 98.88 215 ALA A C 1
ATOM 15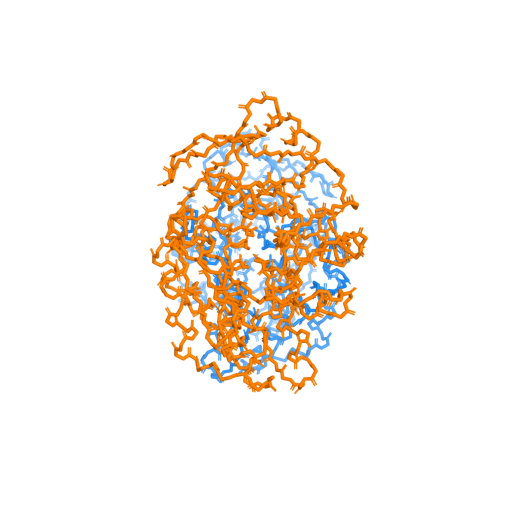38 O O . ALA A 1 215 ? -18.734 13.766 4.613 1 98.88 215 ALA A O 1
ATOM 1539 N N . ARG A 1 216 ? -18.359 11.758 3.715 1 98.81 216 ARG A N 1
ATOM 1540 C CA . ARG A 1 216 ? -19.562 11.188 4.328 1 98.81 216 ARG A CA 1
ATOM 1541 C C . ARG A 1 216 ? -19.438 11.156 5.848 1 98.81 216 ARG A C 1
ATOM 1543 O O . ARG A 1 216 ? -20.391 11.453 6.559 1 98.81 216 ARG A O 1
ATOM 1550 N N . VAL A 1 217 ? -18.281 10.789 6.324 1 98.88 217 VAL A N 1
ATOM 1551 C CA . VAL A 1 217 ? -18.062 10.773 7.766 1 98.88 217 VAL A CA 1
ATOM 1552 C C . VAL A 1 217 ? -18.188 12.188 8.328 1 98.88 217 VAL A C 1
ATOM 1554 O O . VAL A 1 217 ? -18.734 12.383 9.406 1 98.88 217 VAL A O 1
ATOM 1557 N N . ALA A 1 218 ? -17.609 13.203 7.586 1 98.81 218 ALA A N 1
ATOM 1558 C CA . ALA A 1 218 ? -17.75 14.602 7.992 1 98.81 218 ALA A CA 1
ATOM 1559 C C . ALA A 1 218 ? -19.234 14.953 8.188 1 98.81 218 ALA A C 1
ATOM 1561 O O . ALA A 1 218 ? -19.594 15.594 9.172 1 98.81 218 ALA A O 1
ATOM 1562 N N . ARG A 1 219 ? -20.078 14.516 7.27 1 98.75 219 ARG A N 1
ATOM 1563 C CA . ARG A 1 219 ? -21.5 14.82 7.336 1 98.75 219 ARG A CA 1
ATOM 1564 C C . ARG A 1 219 ? -22.156 14.141 8.539 1 98.75 219 ARG A C 1
ATOM 1566 O O . ARG A 1 219 ? -23.078 14.688 9.141 1 98.75 219 ARG A O 1
ATOM 1573 N N . LEU A 1 220 ? -21.703 12.938 8.914 1 98.56 220 LEU A N 1
ATOM 1574 C CA . LEU A 1 220 ? -22.188 12.258 10.102 1 98.56 220 LEU A CA 1
ATOM 1575 C C . LEU A 1 220 ? -21.828 13.039 11.367 1 98.56 220 LEU A C 1
ATOM 1577 O O . LEU A 1 220 ? -22.547 12.969 12.367 1 98.56 220 LEU A O 1
ATOM 1581 N N . GLU A 1 221 ? -20.766 13.844 11.281 1 97.94 221 GLU A N 1
ATOM 1582 C CA . GLU A 1 221 ? -20.312 14.68 12.391 1 97.94 221 GLU A CA 1
ATOM 1583 C C . GLU A 1 221 ? -20.953 16.062 12.336 1 97.94 221 GLU A C 1
ATOM 1585 O O . GLU A 1 221 ? -20.578 16.969 13.078 1 97.94 221 GLU A O 1
ATOM 1590 N N . GLY A 1 222 ? -21.844 16.25 11.383 1 97.94 222 GLY A N 1
ATOM 1591 C CA . GLY A 1 222 ? -22.594 17.5 11.297 1 97.94 222 GLY A CA 1
ATOM 1592 C C . GLY A 1 222 ? -21.875 18.562 10.477 1 97.94 222 GLY A C 1
ATOM 1593 O O . GLY A 1 222 ? -22.25 19.734 10.508 1 97.94 222 GLY A O 1
ATOM 1594 N N . VAL A 1 223 ? -20.891 18.234 9.781 1 98.38 223 VAL A N 1
ATOM 1595 C CA . VAL A 1 223 ? -20.141 19.172 8.953 1 98.38 223 VAL A CA 1
ATOM 1596 C C . VAL A 1 223 ? -20.531 18.969 7.484 1 98.38 223 VAL A C 1
ATOM 1598 O O . VAL A 1 223 ? -20.359 17.891 6.934 1 98.38 223 VAL A O 1
ATOM 1601 N N . ARG A 1 224 ? -21.016 20 6.859 1 97.62 224 ARG A N 1
ATOM 1602 C CA . ARG A 1 224 ? -21.453 19.906 5.465 1 97.62 224 ARG A CA 1
ATOM 1603 C C . ARG A 1 224 ? -20.25 19.875 4.523 1 97.62 224 ARG A C 1
ATOM 1605 O O . ARG A 1 224 ? -19.609 20.891 4.293 1 97.62 224 ARG A O 1
ATOM 1612 N N . LEU A 1 225 ? -20 18.75 4 1 98.5 225 LEU A N 1
ATOM 1613 C CA . LEU A 1 225 ? -18.969 18.547 3.002 1 98.5 225 LEU A CA 1
ATOM 1614 C C . LEU A 1 225 ? -19.469 17.656 1.864 1 98.5 225 LEU A C 1
ATOM 1616 O O . LEU A 1 225 ? -19.359 16.438 1.929 1 98.5 225 LEU A O 1
ATOM 1620 N N . PRO A 1 226 ? -20.047 18.312 0.788 1 98.25 226 PRO A N 1
ATOM 1621 C CA . PRO A 1 226 ? -20.516 17.516 -0.344 1 98.25 226 PRO A CA 1
ATOM 1622 C C . PRO A 1 226 ? -19.406 16.734 -1.021 1 98.25 226 PRO A C 1
ATOM 1624 O O . PRO A 1 226 ? -18.266 17.203 -1.091 1 98.25 226 PRO A O 1
ATOM 1627 N N . ASN A 1 227 ? -19.812 15.57 -1.58 1 97.81 227 ASN A N 1
ATOM 1628 C CA . ASN A 1 227 ? -18.844 14.734 -2.287 1 97.81 227 ASN A CA 1
ATOM 1629 C C . ASN A 1 227 ? -18.156 15.5 -3.412 1 97.81 227 ASN A C 1
ATOM 1631 O O . ASN A 1 227 ? -16.953 15.328 -3.641 1 97.81 227 ASN A O 1
ATOM 1635 N N . ARG A 1 228 ? -18.906 16.297 -4.082 1 97.38 228 ARG A N 1
ATOM 1636 C CA . ARG A 1 228 ? -18.359 17.031 -5.219 1 97.38 228 ARG A CA 1
ATOM 1637 C C . ARG A 1 228 ? -17.266 18 -4.777 1 97.38 228 ARG A C 1
ATOM 1639 O O . ARG A 1 228 ? -16.312 18.25 -5.52 1 97.38 228 ARG A O 1
ATOM 1646 N N . VAL A 1 229 ? -17.422 18.594 -3.582 1 97.25 229 VAL A N 1
ATOM 1647 C CA . VAL A 1 229 ? -16.438 19.531 -3.045 1 97.25 229 VAL A CA 1
ATOM 1648 C C . VAL A 1 229 ? -15.148 18.781 -2.701 1 97.25 229 VAL A C 1
ATOM 1650 O O . VAL A 1 229 ? -14.055 19.219 -3.047 1 97.25 229 VAL A O 1
ATOM 1653 N N . ALA A 1 230 ? -15.297 17.641 -2.043 1 97.75 230 ALA A N 1
ATOM 1654 C CA . ALA A 1 230 ? -14.141 16.812 -1.716 1 97.75 230 ALA A CA 1
ATOM 1655 C C . ALA A 1 230 ? -13.414 16.359 -2.98 1 97.75 230 ALA A C 1
ATOM 1657 O O . ALA A 1 230 ? -12.18 16.375 -3.043 1 97.75 230 ALA A O 1
ATOM 1658 N N . ARG A 1 231 ? -14.18 15.953 -3.967 1 97.44 231 ARG A N 1
ATOM 1659 C CA . ARG A 1 231 ? -13.609 15.5 -5.234 1 97.44 231 ARG A CA 1
ATOM 1660 C C . ARG A 1 231 ? -12.828 16.625 -5.914 1 97.44 231 ARG A C 1
ATOM 1662 O O . ARG A 1 231 ? -11.711 16.406 -6.383 1 97.44 231 ARG A O 1
ATOM 1669 N N . ALA A 1 232 ? -13.414 17.75 -5.984 1 97.62 232 ALA A N 1
ATOM 1670 C CA . ALA A 1 232 ? -12.773 18.891 -6.629 1 97.62 232 ALA A CA 1
ATOM 1671 C C . ALA A 1 232 ? -11.492 19.281 -5.895 1 97.62 232 ALA A C 1
ATOM 1673 O O . ALA A 1 232 ? -10.516 19.688 -6.523 1 97.62 232 ALA A O 1
ATOM 1674 N N . ALA A 1 233 ? -11.523 19.234 -4.605 1 96.75 233 ALA A N 1
ATOM 1675 C CA . ALA A 1 233 ? -10.352 19.578 -3.803 1 96.75 233 ALA A CA 1
ATOM 1676 C C . ALA A 1 233 ? -9.195 18.641 -4.109 1 96.75 233 ALA A C 1
ATOM 1678 O O . ALA A 1 233 ? -8.047 19.078 -4.246 1 96.75 233 ALA A O 1
ATOM 1679 N N . ILE A 1 234 ? -9.484 17.344 -4.25 1 97.31 234 ILE A N 1
ATOM 1680 C CA . ILE A 1 234 ? -8.477 16.344 -4.602 1 97.31 234 ILE A CA 1
ATOM 1681 C C . ILE A 1 234 ? -7.852 16.688 -5.949 1 97.31 234 ILE A C 1
ATOM 1683 O O . ILE A 1 234 ? -6.625 16.719 -6.082 1 97.31 234 ILE A O 1
ATOM 1687 N N . ASP A 1 235 ? -8.727 16.906 -6.891 1 97.56 235 ASP A N 1
ATOM 1688 C CA . ASP A 1 235 ? -8.25 17.172 -8.242 1 97.56 235 ASP A CA 1
ATOM 1689 C C . ASP A 1 235 ? -7.344 18.406 -8.273 1 97.56 235 ASP A C 1
ATOM 1691 O O . ASP A 1 235 ? -6.305 18.406 -8.938 1 97.56 235 ASP A O 1
ATOM 1695 N N . ARG A 1 236 ? -7.734 19.391 -7.562 1 95.44 236 ARG A N 1
ATOM 1696 C CA . ARG A 1 236 ? -6.953 20.609 -7.504 1 95.44 236 ARG A CA 1
ATOM 1697 C C . ARG A 1 236 ? -5.586 20.359 -6.883 1 95.44 236 ARG A C 1
ATOM 1699 O O . ARG A 1 236 ? -4.57 20.844 -7.391 1 95.44 236 ARG A O 1
ATOM 1706 N N . VAL A 1 237 ? -5.531 19.688 -5.805 1 94.12 237 VAL A N 1
ATOM 1707 C CA . VAL A 1 237 ? -4.281 19.438 -5.094 1 94.12 237 VAL A CA 1
ATOM 1708 C C . VAL A 1 237 ? -3.363 18.578 -5.949 1 94.12 237 VAL A C 1
ATOM 1710 O O . VAL A 1 237 ? -2.16 18.828 -6.035 1 94.12 237 VAL A O 1
ATOM 1713 N N . ILE A 1 238 ? -3.918 17.531 -6.566 1 96.06 238 ILE A N 1
ATOM 1714 C CA . ILE A 1 238 ? -3.123 16.656 -7.422 1 96.06 238 ILE A CA 1
ATOM 1715 C C . ILE A 1 238 ? -2.49 17.469 -8.547 1 96.06 238 ILE A C 1
ATOM 1717 O O . ILE A 1 238 ? -1.294 17.344 -8.812 1 96.06 238 ILE A O 1
ATOM 1721 N N . GLU A 1 239 ? -3.303 18.266 -9.172 1 94.88 239 GLU A N 1
ATOM 1722 C CA . GLU A 1 239 ? -2.822 19.078 -10.281 1 94.88 239 GLU A CA 1
ATOM 1723 C C . GLU A 1 239 ? -1.729 20.047 -9.828 1 94.88 239 GLU A C 1
ATOM 1725 O O . GLU A 1 239 ? -0.679 20.141 -10.461 1 94.88 239 GLU A O 1
ATOM 1730 N N . LYS A 1 240 ? -1.94 20.703 -8.773 1 91.25 240 LYS A N 1
ATOM 1731 C CA . LYS A 1 240 ? -1.03 21.734 -8.289 1 91.25 240 LYS A CA 1
ATOM 1732 C C . LYS A 1 240 ? 0.26 21.125 -7.75 1 91.25 240 LYS A C 1
ATOM 1734 O O . LYS A 1 240 ? 1.301 21.781 -7.723 1 91.25 240 LYS A O 1
ATOM 1739 N N . THR A 1 241 ? 0.17 19.906 -7.324 1 91.5 241 THR A N 1
ATOM 1740 C CA . THR A 1 241 ? 1.317 19.281 -6.672 1 91.5 241 THR A CA 1
ATOM 1741 C C . THR A 1 241 ? 1.738 18.016 -7.406 1 91.5 241 THR A C 1
ATOM 1743 O O . THR A 1 241 ? 2.207 17.047 -6.781 1 91.5 241 THR A O 1
ATOM 1746 N N . ALA A 1 242 ? 1.565 17.984 -8.688 1 93.56 242 ALA A N 1
ATOM 1747 C CA . ALA A 1 242 ? 1.747 16.781 -9.5 1 93.56 242 ALA A CA 1
ATOM 1748 C C . ALA A 1 242 ? 3.152 16.203 -9.328 1 93.56 242 ALA A C 1
ATOM 1750 O O . ALA A 1 242 ? 3.33 14.992 -9.234 1 93.56 242 ALA A O 1
ATOM 1751 N N . ALA A 1 243 ? 4.105 17.047 -9.219 1 90.75 243 ALA A N 1
ATOM 1752 C CA . ALA A 1 243 ? 5.496 16.609 -9.18 1 90.75 243 ALA A CA 1
ATOM 1753 C C . ALA A 1 243 ? 5.949 16.344 -7.742 1 90.75 243 ALA A C 1
ATOM 1755 O O . ALA A 1 243 ? 7.062 15.867 -7.512 1 90.75 243 ALA A O 1
ATOM 1756 N N . ASN A 1 244 ? 5.082 16.609 -6.785 1 90.25 244 ASN A N 1
ATOM 1757 C CA . ASN A 1 244 ? 5.453 16.5 -5.375 1 90.25 244 ASN A CA 1
ATOM 1758 C C . ASN A 1 244 ? 5.309 15.078 -4.859 1 90.25 244 ASN A C 1
ATOM 1760 O O . ASN A 1 244 ? 4.555 14.281 -5.422 1 90.25 244 ASN A O 1
ATOM 1764 N N . ARG A 1 245 ? 6.117 14.773 -3.918 1 92.75 245 ARG A N 1
ATOM 1765 C CA . ARG A 1 245 ? 5.941 13.609 -3.051 1 92.75 245 ARG A CA 1
ATOM 1766 C C . ARG A 1 245 ? 5.242 14 -1.753 1 92.75 245 ARG A C 1
ATOM 1768 O O . ARG A 1 245 ? 5.68 14.914 -1.055 1 92.75 245 ARG A O 1
ATOM 1775 N N . SER A 1 246 ? 4.137 13.312 -1.563 1 94.75 246 SER A N 1
ATOM 1776 C CA . SER A 1 246 ? 3.385 13.664 -0.364 1 94.75 246 SER A CA 1
ATOM 1777 C C . SER A 1 246 ? 4.242 13.523 0.889 1 94.75 246 SER A C 1
ATOM 1779 O O . SER A 1 246 ? 5.258 12.828 0.874 1 94.75 246 SER A O 1
ATOM 1781 N N . SER A 1 247 ? 3.871 14.25 1.965 1 93.19 247 SER A N 1
ATOM 1782 C CA . SER A 1 247 ? 4.617 14.188 3.219 1 93.19 247 SER A CA 1
ATOM 1783 C C . SER A 1 247 ? 4.645 12.766 3.771 1 93.19 247 SER A C 1
ATOM 1785 O O . SER A 1 247 ? 5.648 12.336 4.344 1 93.19 247 SER A O 1
ATOM 1787 N N . MET A 1 248 ? 3.605 12.023 3.564 1 97.25 248 MET A N 1
ATOM 1788 C CA . MET A 1 248 ? 3.555 10.648 4.062 1 97.25 248 MET A CA 1
ATOM 1789 C C . MET A 1 248 ? 4.457 9.742 3.238 1 97.25 248 MET A C 1
ATOM 1791 O O . MET A 1 248 ? 5.102 8.844 3.783 1 97.25 248 MET A O 1
ATOM 1795 N N . LEU A 1 249 ? 4.457 9.883 1.918 1 97.38 249 LEU A N 1
ATOM 1796 C CA . LEU A 1 249 ? 5.406 9.156 1.086 1 97.38 249 LEU A CA 1
ATOM 1797 C C . LEU A 1 249 ? 6.836 9.398 1.551 1 97.38 249 LEU A C 1
ATOM 1799 O O . LEU A 1 249 ? 7.633 8.461 1.638 1 97.38 249 LEU A O 1
ATOM 1803 N N . GLN A 1 250 ? 7.16 10.672 1.911 1 93.88 250 GLN A N 1
ATOM 1804 C CA . GLN A 1 250 ? 8.484 11.016 2.408 1 93.88 250 GLN A CA 1
ATOM 1805 C C . GLN A 1 250 ? 8.789 10.297 3.717 1 93.88 250 GLN A C 1
ATOM 1807 O O . GLN A 1 250 ? 9.914 9.844 3.936 1 93.88 250 GLN A O 1
ATOM 1812 N N . ASP A 1 251 ? 7.805 10.25 4.598 1 96.38 251 ASP A N 1
ATOM 1813 C CA . ASP A 1 251 ? 7.973 9.531 5.855 1 96.38 251 ASP A CA 1
ATOM 1814 C C . ASP A 1 251 ? 8.289 8.062 5.605 1 96.38 251 ASP A C 1
ATOM 1816 O O . ASP A 1 251 ? 9.219 7.508 6.203 1 96.38 251 ASP A O 1
ATOM 1820 N N . VAL A 1 252 ? 7.578 7.398 4.719 1 97.94 252 VAL A N 1
ATOM 1821 C CA . VAL A 1 252 ? 7.75 5.984 4.406 1 97.94 252 VAL A CA 1
ATOM 1822 C C . VAL A 1 252 ? 9.133 5.754 3.793 1 97.94 252 VAL A C 1
ATOM 1824 O O . VAL A 1 252 ? 9.828 4.812 4.164 1 97.94 252 VAL A O 1
ATOM 1827 N N . GLU A 1 253 ? 9.508 6.641 2.887 1 95.81 253 GLU A N 1
ATOM 1828 C CA . GLU A 1 253 ? 10.805 6.531 2.23 1 95.81 253 GLU A CA 1
ATOM 1829 C C . GLU A 1 253 ? 11.945 6.688 3.232 1 95.81 253 GLU A C 1
ATOM 1831 O O . GLU A 1 253 ? 13.016 6.109 3.055 1 95.81 253 GLU A O 1
ATOM 1836 N N . SER A 1 254 ? 11.688 7.406 4.293 1 94.19 254 SER A N 1
ATOM 1837 C CA . SER A 1 254 ? 12.719 7.668 5.297 1 94.19 254 SER A CA 1
ATOM 1838 C C . SER A 1 254 ? 12.609 6.695 6.465 1 94.19 254 SER A C 1
ATOM 1840 O O . SER A 1 254 ? 13.328 6.832 7.461 1 94.19 254 SER A O 1
ATOM 1842 N N . GLY A 1 255 ? 11.703 5.773 6.312 1 96.94 255 GLY A N 1
ATOM 1843 C CA . GLY A 1 255 ? 11.531 4.793 7.371 1 96.94 255 GLY A CA 1
ATOM 1844 C C . GLY A 1 255 ? 11.023 5.391 8.664 1 96.94 255 GLY A C 1
ATOM 1845 O O . GLY A 1 255 ? 11.438 4.977 9.75 1 96.94 255 GLY A O 1
ATOM 1846 N N . LYS A 1 256 ? 10.156 6.426 8.648 1 96.69 256 LYS A N 1
ATOM 1847 C CA . LYS A 1 256 ? 9.641 7.121 9.828 1 96.69 256 LYS A CA 1
ATOM 1848 C C . LYS A 1 256 ? 8.164 6.812 10.039 1 96.69 256 LYS A C 1
ATOM 1850 O O . LYS A 1 256 ? 7.477 6.375 9.117 1 96.69 256 LYS A O 1
ATOM 1855 N N . ARG A 1 257 ? 7.746 6.992 11.258 1 97.69 257 ARG A N 1
ATOM 1856 C CA . ARG A 1 257 ? 6.328 6.871 11.578 1 97.69 257 ARG A CA 1
ATOM 1857 C C . ARG A 1 257 ? 5.496 7.855 10.766 1 97.69 257 ARG A C 1
ATOM 1859 O O . ARG A 1 257 ? 5.922 8.984 10.516 1 97.69 257 ARG A O 1
ATOM 1866 N N . THR A 1 258 ? 4.309 7.398 10.367 1 98.25 258 THR A N 1
ATOM 1867 C CA . THR A 1 258 ? 3.439 8.234 9.547 1 98.25 258 THR A CA 1
ATOM 1868 C C . THR A 1 258 ? 2.297 8.812 10.383 1 98.25 258 THR A C 1
ATOM 1870 O O . THR A 1 258 ? 2.17 8.5 11.57 1 98.25 258 THR A O 1
ATOM 1873 N N . GLU A 1 259 ? 1.521 9.625 9.742 1 98.44 259 GLU A N 1
ATOM 1874 C CA . GLU A 1 259 ? 0.358 10.203 10.414 1 98.44 259 GLU A CA 1
ATOM 1875 C C . GLU A 1 259 ? -0.918 9.445 10.047 1 98.44 259 GLU A C 1
ATOM 1877 O O . GLU A 1 259 ? -2.008 10.023 10.047 1 98.44 259 GLU A O 1
ATOM 1882 N N . VAL A 1 260 ? -0.795 8.164 9.727 1 98.56 260 VAL A N 1
ATOM 1883 C CA . VAL A 1 260 ? -1.909 7.352 9.242 1 98.56 260 VAL A CA 1
ATOM 1884 C C . VAL A 1 260 ? -3.031 7.348 10.281 1 98.56 260 VAL A C 1
ATOM 1886 O O . VAL A 1 260 ? -4.211 7.391 9.93 1 98.56 260 VAL A O 1
ATOM 1889 N N . ASP A 1 261 ? -2.744 7.324 11.547 1 98.31 261 ASP A N 1
ATOM 1890 C CA . ASP A 1 261 ? -3.76 7.258 12.594 1 98.31 261 ASP A CA 1
ATOM 1891 C C . ASP A 1 261 ? -4.594 8.539 12.633 1 98.31 261 ASP A C 1
ATOM 1893 O O . ASP A 1 261 ? -5.797 8.492 12.891 1 98.31 261 ASP A O 1
ATOM 1897 N N . ALA A 1 262 ? -3.934 9.656 12.336 1 98.38 262 ALA A N 1
ATOM 1898 C CA . ALA A 1 262 ? -4.609 10.945 12.43 1 98.38 262 ALA A CA 1
ATOM 1899 C C . ALA A 1 262 ? -5.34 11.273 11.125 1 98.38 262 ALA A C 1
ATOM 1901 O O . ALA A 1 262 ? -6.137 12.211 11.078 1 98.38 262 ALA A O 1
ATOM 1902 N N . ILE A 1 263 ? -5.066 10.531 10.102 1 98.5 263 ILE A N 1
ATOM 1903 C CA . ILE A 1 263 ? -5.688 10.789 8.805 1 98.5 263 ILE A CA 1
ATOM 1904 C C . ILE A 1 263 ? -6.68 9.68 8.477 1 98.5 263 ILE A C 1
ATOM 1906 O O . ILE A 1 263 ? -7.855 9.758 8.852 1 98.5 263 ILE A O 1
ATOM 1910 N N . ASN A 1 264 ? -6.246 8.602 7.871 1 98.88 264 ASN A N 1
ATOM 1911 C CA . ASN A 1 264 ? -7.16 7.512 7.539 1 98.88 264 ASN A CA 1
ATOM 1912 C C . ASN A 1 264 ? -7.711 6.836 8.789 1 98.88 264 ASN A C 1
ATOM 1914 O O . ASN A 1 264 ? -8.883 6.461 8.836 1 98.88 264 ASN A O 1
ATOM 1918 N N . GLY A 1 265 ? -6.859 6.641 9.773 1 98.69 265 GLY A N 1
ATOM 1919 C CA . GLY A 1 265 ? -7.297 6.047 11.031 1 98.69 265 GLY A CA 1
ATOM 1920 C C . GLY A 1 265 ? -8.383 6.848 11.727 1 98.69 265 GLY A C 1
ATOM 1921 O O . GLY A 1 265 ? -9.32 6.277 12.281 1 98.69 265 GLY A O 1
ATOM 1922 N N . ALA A 1 266 ? -8.227 8.148 11.719 1 98.62 266 ALA A N 1
ATOM 1923 C CA . ALA A 1 266 ? -9.242 9.008 12.328 1 98.62 266 ALA A CA 1
ATOM 1924 C C . ALA A 1 266 ? -10.594 8.828 11.641 1 98.62 266 ALA A C 1
ATOM 1926 O O . ALA A 1 266 ? -11.633 8.773 12.305 1 98.62 266 ALA A O 1
ATOM 1927 N N . VAL A 1 267 ? -10.617 8.773 10.312 1 98.88 267 VAL A N 1
ATOM 1928 C CA . VAL A 1 267 ? -11.836 8.555 9.555 1 98.88 267 VAL A CA 1
ATOM 1929 C C . VAL A 1 267 ? -12.484 7.234 9.969 1 98.88 267 VAL A C 1
ATOM 1931 O O . VAL A 1 267 ? -13.688 7.172 10.203 1 98.88 267 VAL A O 1
ATOM 1934 N N . VAL A 1 268 ? -11.672 6.184 10.055 1 98.81 268 VAL A N 1
ATOM 1935 C CA . VAL A 1 268 ? -12.148 4.855 10.422 1 98.81 268 VAL A CA 1
ATOM 1936 C C . VAL A 1 268 ? -12.75 4.895 11.828 1 98.81 268 VAL A C 1
ATOM 1938 O O . VAL A 1 268 ? -13.844 4.371 12.055 1 98.81 268 VAL A O 1
ATOM 1941 N N . ASP A 1 269 ? -12.055 5.508 12.766 1 98.44 269 ASP A N 1
ATOM 1942 C CA . ASP A 1 269 ? -12.5 5.551 14.156 1 98.44 269 ASP A CA 1
ATOM 1943 C C . ASP A 1 269 ? -13.82 6.309 14.289 1 98.44 269 ASP A C 1
ATOM 1945 O O . ASP A 1 269 ? -14.742 5.84 14.961 1 98.44 269 ASP A O 1
ATOM 1949 N N . ILE A 1 270 ? -13.906 7.48 13.68 1 98.62 270 ILE A N 1
ATOM 1950 C CA . ILE A 1 270 ? -15.117 8.281 13.766 1 98.62 270 ILE A CA 1
ATOM 1951 C C . ILE A 1 270 ? -16.266 7.547 13.086 1 98.62 270 ILE A C 1
ATOM 1953 O O . ILE A 1 270 ? -17.391 7.527 13.594 1 98.62 270 ILE A O 1
ATOM 1957 N N . ALA A 1 271 ? -16.031 6.98 11.891 1 98.81 271 ALA A N 1
ATOM 1958 C CA . ALA A 1 271 ? -17.047 6.211 11.188 1 98.81 271 ALA A CA 1
ATOM 1959 C C . ALA A 1 271 ? -17.594 5.09 12.07 1 98.81 271 ALA A C 1
ATOM 1961 O O . ALA A 1 271 ? -18.797 4.828 12.086 1 98.81 271 ALA A O 1
ATOM 1962 N N . ALA A 1 272 ? -16.688 4.41 12.773 1 98.56 272 ALA A N 1
ATOM 1963 C CA . ALA A 1 272 ? -17.078 3.303 13.641 1 98.56 272 ALA A CA 1
ATOM 1964 C C . ALA A 1 272 ? -18.047 3.762 14.719 1 98.56 272 ALA A C 1
ATOM 1966 O O . ALA A 1 272 ? -18.953 3.02 15.102 1 98.56 272 ALA A O 1
ATOM 1967 N N . GLU A 1 273 ? -17.859 4.938 15.258 1 98.31 273 GLU A N 1
ATOM 1968 C CA . GLU A 1 273 ? -18.75 5.5 16.25 1 98.31 273 GLU A CA 1
ATOM 1969 C C . GLU A 1 273 ? -20.172 5.641 15.703 1 98.31 273 GLU A C 1
ATOM 1971 O O . GLU A 1 273 ? -21.141 5.629 16.469 1 98.31 273 GLU A O 1
ATOM 1976 N N . HIS A 1 274 ? -20.328 5.801 14.453 1 98.44 274 HIS A N 1
ATOM 1977 C CA . HIS A 1 274 ? -21.625 5.977 13.805 1 98.44 274 HIS A CA 1
ATOM 1978 C C . HIS A 1 274 ? -22.094 4.684 13.148 1 98.44 274 HIS A C 1
ATOM 1980 O O . HIS A 1 274 ? -23.062 4.688 12.383 1 98.44 274 HIS A O 1
ATOM 1986 N N . ASP A 1 275 ? -21.344 3.553 13.312 1 98.25 275 ASP A N 1
ATOM 1987 C CA . ASP A 1 275 ? -21.641 2.277 12.664 1 98.25 275 ASP A CA 1
ATOM 1988 C C . ASP A 1 275 ? -21.688 2.43 11.148 1 98.25 275 ASP A C 1
ATOM 1990 O O . ASP A 1 275 ? -22.625 1.958 10.5 1 98.25 275 ASP A O 1
ATOM 1994 N N . PHE A 1 276 ? -20.891 3.223 10.633 1 98.12 276 PHE A N 1
ATOM 1995 C CA . PHE A 1 276 ? -20.766 3.502 9.211 1 98.12 276 PHE A CA 1
ATOM 1996 C C . PHE A 1 276 ? -19.516 2.854 8.633 1 98.12 276 PHE A C 1
ATOM 1998 O O . PHE A 1 276 ? -18.469 2.82 9.289 1 98.12 276 PHE A O 1
ATOM 2005 N N . GLU A 1 277 ? -19.562 2.299 7.41 1 97.94 277 GLU A N 1
ATOM 2006 C CA . GLU A 1 277 ? -18.438 1.576 6.816 1 97.94 277 GLU A CA 1
ATOM 2007 C C . GLU A 1 277 ? -17.625 2.48 5.895 1 97.94 277 GLU A C 1
ATOM 2009 O O . GLU A 1 277 ? -18.188 3.209 5.074 1 97.94 277 GLU A O 1
ATOM 2014 N N . VAL A 1 278 ? -16.375 2.457 6.074 1 98.75 278 VAL A N 1
ATOM 2015 C CA . VAL A 1 278 ? -15.438 3.176 5.219 1 98.75 278 VAL A CA 1
ATOM 2016 C C . VAL A 1 278 ? -14.328 2.227 4.75 1 98.75 278 VAL A C 1
ATOM 2018 O O . VAL A 1 278 ? -13.164 2.404 5.102 1 98.75 278 VAL A O 1
ATOM 2021 N N . PRO A 1 279 ? -14.672 1.286 3.893 1 98.69 279 PRO A N 1
ATOM 2022 C CA . PRO A 1 279 ? -13.766 0.179 3.58 1 98.69 279 PRO A CA 1
ATOM 2023 C C . PRO A 1 279 ? -12.453 0.648 2.945 1 98.69 279 PRO A C 1
ATOM 2025 O O . PRO A 1 279 ? -11.406 0.044 3.17 1 98.69 279 PRO A O 1
ATOM 2028 N N . THR A 1 280 ? -12.523 1.7 2.125 1 98.88 280 THR A N 1
ATOM 2029 C CA . THR A 1 280 ? -11.305 2.176 1.482 1 98.88 280 THR A CA 1
ATOM 2030 C C . THR A 1 280 ? -10.328 2.723 2.516 1 98.88 280 THR A C 1
ATOM 2032 O O . THR A 1 280 ? -9.164 2.316 2.553 1 98.88 280 THR A O 1
ATOM 2035 N N . ASN A 1 281 ? -10.82 3.611 3.373 1 98.94 281 ASN A N 1
ATOM 2036 C CA . ASN A 1 281 ? -9.969 4.176 4.418 1 98.94 281 ASN A CA 1
ATOM 2037 C C . ASN A 1 281 ? -9.484 3.098 5.383 1 98.94 281 ASN A C 1
ATOM 2039 O O . ASN A 1 281 ? -8.344 3.158 5.863 1 98.94 281 ASN A O 1
ATOM 2043 N N . ARG A 1 282 ? -10.344 2.158 5.688 1 98.81 282 ARG A N 1
ATOM 2044 C CA . ARG A 1 282 ? -9.961 1.062 6.574 1 98.81 282 ARG A CA 1
ATOM 2045 C C . ARG A 1 282 ? -8.805 0.259 5.988 1 98.81 282 ARG A C 1
ATOM 2047 O O . ARG A 1 282 ? -7.855 -0.075 6.695 1 98.81 282 ARG A O 1
ATOM 2054 N N . THR A 1 283 ? -8.867 -0.066 4.711 1 98.88 283 THR A N 1
ATOM 2055 C CA . THR A 1 283 ? -7.824 -0.831 4.039 1 98.88 283 THR A CA 1
ATOM 2056 C C . THR A 1 283 ? -6.516 -0.044 4.004 1 98.88 283 THR A C 1
ATOM 2058 O O . THR A 1 283 ? -5.453 -0.58 4.324 1 98.88 283 THR A O 1
ATOM 2061 N N . LEU A 1 284 ? -6.605 1.227 3.648 1 98.94 284 LEU A N 1
ATOM 2062 C CA . LEU A 1 284 ? -5.426 2.082 3.586 1 98.94 284 LEU A CA 1
ATOM 2063 C C . LEU A 1 284 ? -4.754 2.182 4.953 1 98.94 284 LEU A C 1
ATOM 2065 O O . LEU A 1 284 ? -3.533 2.035 5.062 1 98.94 284 LEU A O 1
ATOM 2069 N N . ALA A 1 285 ? -5.559 2.381 5.969 1 98.88 285 ALA A N 1
ATOM 2070 C CA . ALA A 1 285 ? -5.027 2.492 7.324 1 98.88 285 ALA A CA 1
ATOM 2071 C C . ALA A 1 285 ? -4.348 1.195 7.758 1 98.88 285 ALA A C 1
ATOM 2073 O O . ALA A 1 285 ? -3.238 1.218 8.297 1 98.88 285 ALA A O 1
ATOM 2074 N N . ALA A 1 286 ? -4.996 0.095 7.488 1 98.81 286 ALA A N 1
ATOM 2075 C CA . ALA A 1 286 ? -4.473 -1.203 7.906 1 98.81 286 ALA A CA 1
ATOM 2076 C C . ALA A 1 286 ? -3.135 -1.494 7.234 1 98.81 286 ALA A C 1
ATOM 2078 O O . ALA A 1 286 ? -2.213 -2.01 7.871 1 98.81 286 ALA A O 1
ATOM 2079 N N . LEU A 1 287 ? -3.004 -1.193 5.977 1 98.88 287 LEU A N 1
ATOM 2080 C CA . LEU A 1 287 ? -1.779 -1.439 5.223 1 98.88 287 LEU A CA 1
ATOM 2081 C C . LEU A 1 287 ? -0.621 -0.624 5.789 1 98.88 287 LEU A C 1
ATOM 2083 O O . LEU A 1 287 ? 0.476 -1.151 5.988 1 98.88 287 LEU A O 1
ATOM 2087 N N . LEU A 1 288 ? -0.832 0.666 6.02 1 98.75 288 LEU A N 1
ATOM 2088 C CA . LEU A 1 288 ? 0.231 1.527 6.527 1 98.75 288 LEU A CA 1
ATOM 2089 C C . LEU A 1 288 ? 0.624 1.128 7.945 1 98.75 288 LEU A C 1
ATOM 2091 O O . LEU A 1 288 ? 1.803 1.172 8.305 1 98.75 288 LEU A O 1
ATOM 2095 N N . ARG A 1 289 ? -0.381 0.782 8.758 1 98.62 289 ARG A N 1
ATOM 2096 C CA . ARG A 1 289 ? -0.077 0.312 10.102 1 98.62 289 ARG A CA 1
ATOM 2097 C C . ARG A 1 289 ? 0.76 -0.962 10.062 1 98.62 289 ARG A C 1
ATOM 2099 O O . ARG A 1 289 ? 1.665 -1.144 10.883 1 98.62 289 ARG A O 1
ATOM 2106 N N . ALA A 1 290 ? 0.461 -1.873 9.156 1 98.5 290 ALA A N 1
ATOM 2107 C CA . ALA A 1 290 ? 1.255 -3.088 8.977 1 98.5 290 ALA A CA 1
ATOM 2108 C C . ALA A 1 290 ? 2.691 -2.752 8.586 1 98.5 290 ALA A C 1
ATOM 2110 O O . ALA A 1 290 ? 3.639 -3.342 9.109 1 98.5 290 ALA A O 1
ATOM 2111 N N . TRP A 1 291 ? 2.85 -1.842 7.637 1 98.56 291 TRP A N 1
ATOM 2112 C CA . TRP A 1 291 ? 4.18 -1.393 7.242 1 98.56 291 TRP A CA 1
ATOM 2113 C C . TRP A 1 291 ? 4.957 -0.865 8.445 1 98.56 291 TRP A C 1
ATOM 2115 O O . TRP A 1 291 ? 6.117 -1.222 8.648 1 98.56 291 TRP A O 1
ATOM 2125 N N . GLU A 1 292 ? 4.285 0.021 9.266 1 98.5 292 GLU A N 1
ATOM 2126 C CA . GLU A 1 292 ? 4.938 0.591 10.438 1 98.5 292 GLU A CA 1
ATOM 2127 C C . GLU A 1 292 ? 5.387 -0.501 11.406 1 98.5 292 GLU A C 1
ATOM 2129 O O . GLU A 1 292 ? 6.465 -0.409 11.992 1 98.5 292 GLU A O 1
ATOM 2134 N N . ARG A 1 293 ? 4.551 -1.476 11.617 1 97.19 293 ARG A N 1
ATOM 2135 C CA . ARG A 1 293 ? 4.922 -2.586 12.492 1 97.19 293 ARG A CA 1
ATOM 2136 C C . ARG A 1 293 ? 6.141 -3.324 11.945 1 97.19 293 ARG A C 1
ATOM 2138 O O . ARG A 1 293 ? 7.027 -3.721 12.711 1 97.19 293 ARG A O 1
ATOM 2145 N N . GLY A 1 294 ? 6.137 -3.523 10.672 1 95.81 294 GLY A N 1
ATOM 2146 C CA . GLY A 1 294 ? 7.277 -4.16 10.039 1 95.81 294 GLY A CA 1
ATOM 2147 C C . GLY A 1 294 ? 8.57 -3.381 10.219 1 95.81 294 GLY A C 1
ATOM 2148 O O . GLY A 1 294 ? 9.648 -3.969 10.281 1 95.81 294 GLY A O 1
ATOM 2149 N N . GLU A 1 295 ? 8.469 -2.084 10.305 1 96.75 295 GLU A N 1
ATOM 2150 C CA . GLU A 1 295 ? 9.625 -1.202 10.461 1 96.75 295 GLU A CA 1
ATOM 2151 C C . GLU A 1 295 ? 9.969 -1.006 11.93 1 96.75 295 GLU A C 1
ATOM 2153 O O . GLU A 1 295 ? 10.93 -0.304 12.258 1 96.75 295 GLU A O 1
ATOM 2158 N N . GLY A 1 296 ? 9.164 -1.58 12.812 1 96.19 296 GLY A N 1
ATOM 2159 C CA . GLY A 1 296 ? 9.383 -1.411 14.242 1 96.19 296 GLY A CA 1
ATOM 2160 C C . GLY A 1 296 ? 8.984 -0.035 14.75 1 96.19 296 GLY A C 1
ATOM 2161 O O . GLY A 1 296 ? 9.523 0.441 15.75 1 96.19 296 GLY A O 1
ATOM 2162 N N . LEU A 1 297 ? 8 0.66 14.07 1 96.44 297 LEU A N 1
ATOM 2163 C CA . LEU A 1 297 ? 7.613 2.031 14.383 1 96.44 297 LEU A CA 1
ATOM 2164 C C . LEU A 1 297 ? 6.336 2.057 15.219 1 96.44 297 LEU A C 1
ATOM 2166 O O . LEU A 1 297 ? 5.875 3.125 15.625 1 96.44 297 LEU A O 1
ATOM 2170 N N . ARG A 1 298 ? 5.719 0.871 15.367 1 91.06 298 ARG A N 1
ATOM 2171 C CA . ARG A 1 298 ? 4.48 0.686 16.125 1 91.06 298 ARG A CA 1
ATOM 2172 C C . ARG A 1 298 ? 4.504 -0.623 16.906 1 91.06 298 ARG A C 1
ATOM 2174 O O . ARG A 1 298 ? 5.168 -1.581 16.5 1 91.06 298 ARG A O 1
ATOM 2181 N N . MET B 1 1 ? 8.75 -40.375 -18 1 96.5 1 MET B N 1
ATOM 2182 C CA . MET B 1 1 ? 7.969 -39.5 -18.891 1 96.5 1 MET B CA 1
ATOM 2183 C C . MET B 1 1 ? 8.828 -38.375 -19.438 1 96.5 1 MET B C 1
ATOM 2185 O O . MET B 1 1 ? 9.852 -38.031 -18.859 1 96.5 1 MET B O 1
ATOM 2189 N N . ARG B 1 2 ? 8.461 -37.938 -20.609 1 98.38 2 ARG B N 1
ATOM 2190 C CA . ARG B 1 2 ? 9 -36.688 -21.125 1 98.38 2 ARG B CA 1
ATOM 2191 C C . ARG B 1 2 ? 8.18 -35.5 -20.641 1 98.38 2 ARG B C 1
ATOM 2193 O O . ARG B 1 2 ? 6.984 -35.406 -20.922 1 98.38 2 ARG B O 1
ATOM 2200 N N . ILE B 1 3 ? 8.867 -34.656 -19.891 1 98.81 3 ILE B N 1
ATOM 2201 C CA . ILE B 1 3 ? 8.156 -33.562 -19.266 1 98.81 3 ILE B CA 1
ATOM 2202 C C . ILE B 1 3 ? 8.758 -32.25 -19.719 1 98.81 3 ILE B C 1
ATOM 2204 O O . ILE B 1 3 ? 9.977 -32.062 -19.672 1 98.81 3 ILE B O 1
ATOM 2208 N N . LEU B 1 4 ? 7.93 -31.375 -20.219 1 98.81 4 LEU B N 1
ATOM 2209 C CA . LEU B 1 4 ? 8.305 -30.016 -20.594 1 98.81 4 LEU B CA 1
ATOM 2210 C C . LEU B 1 4 ? 7.863 -29.031 -19.516 1 98.81 4 LEU B C 1
ATOM 2212 O O . LEU B 1 4 ? 6.68 -28.969 -19.172 1 98.81 4 LEU B O 1
ATOM 2216 N N . VAL B 1 5 ? 8.781 -28.344 -18.922 1 98.81 5 VAL B N 1
ATOM 2217 C CA . VAL B 1 5 ? 8.445 -27.266 -18 1 98.81 5 VAL B CA 1
ATOM 2218 C C . VAL B 1 5 ? 8.531 -25.922 -18.719 1 98.81 5 VAL B C 1
ATOM 2220 O O . VAL B 1 5 ? 9.625 -25.422 -18.984 1 98.81 5 VAL B O 1
ATOM 2223 N N . PHE B 1 6 ? 7.395 -25.375 -18.984 1 98.44 6 PHE B N 1
ATOM 2224 C CA . PHE B 1 6 ? 7.297 -24.156 -19.75 1 98.44 6 PHE B CA 1
ATOM 2225 C C . PHE B 1 6 ? 7.297 -22.938 -18.844 1 98.44 6 PHE B C 1
ATOM 2227 O O . PHE B 1 6 ? 6.25 -22.531 -18.328 1 98.44 6 PHE B O 1
ATOM 2234 N N . GLY B 1 7 ? 8.383 -22.281 -18.703 1 97.19 7 GLY B N 1
ATOM 2235 C CA . GLY B 1 7 ? 8.578 -21.188 -17.766 1 97.19 7 GLY B CA 1
ATOM 2236 C C . GLY B 1 7 ? 9.398 -21.594 -16.547 1 97.19 7 GLY B C 1
ATOM 2237 O O . GLY B 1 7 ? 8.875 -21.656 -15.438 1 97.19 7 GLY B O 1
ATOM 2238 N N . ALA B 1 8 ? 10.672 -21.719 -16.781 1 96.31 8 ALA B N 1
ATOM 2239 C CA . ALA B 1 8 ? 11.555 -22.141 -15.688 1 96.31 8 ALA B CA 1
ATOM 2240 C C . ALA B 1 8 ? 12.023 -20.922 -14.883 1 96.31 8 ALA B C 1
ATOM 2242 O O . ALA B 1 8 ? 13.227 -20.641 -14.828 1 96.31 8 ALA B O 1
ATOM 2243 N N . GLY B 1 9 ? 11.086 -20.344 -14.227 1 95.25 9 GLY B N 1
ATOM 2244 C CA . GLY B 1 9 ? 11.406 -19.422 -13.141 1 95.25 9 GLY B CA 1
ATOM 2245 C C . GLY B 1 9 ? 11.68 -20.125 -11.828 1 95.25 9 GLY B C 1
ATOM 2246 O O . GLY B 1 9 ? 12.305 -21.188 -11.797 1 95.25 9 GLY B O 1
ATOM 2247 N N . SER B 1 10 ? 11.258 -19.516 -10.75 1 95.19 10 SER B N 1
ATOM 2248 C CA . SER B 1 10 ? 11.523 -20.094 -9.438 1 95.19 10 SER B CA 1
ATOM 2249 C C . SER B 1 10 ? 10.812 -21.438 -9.273 1 95.19 10 SER B C 1
ATOM 2251 O O . SER B 1 10 ? 11.461 -22.469 -9.141 1 95.19 10 SER B O 1
ATOM 2253 N N . LEU B 1 11 ? 9.523 -21.422 -9.422 1 96.75 11 LEU B N 1
ATOM 2254 C CA . LEU B 1 11 ? 8.734 -22.625 -9.188 1 96.75 11 LEU B CA 1
ATOM 2255 C C . LEU B 1 11 ? 9.008 -23.672 -10.273 1 96.75 11 LEU B C 1
ATOM 2257 O O . LEU B 1 11 ? 9.195 -24.844 -9.969 1 96.75 11 LEU B O 1
ATOM 2261 N N . GLY B 1 12 ? 9.039 -23.203 -11.516 1 98.25 12 GLY B N 1
ATOM 2262 C CA . GLY B 1 12 ? 9.289 -24.125 -12.609 1 98.25 12 GLY B CA 1
ATOM 2263 C C . GLY B 1 12 ? 10.641 -24.797 -12.516 1 98.25 12 GLY B C 1
ATOM 2264 O O . GLY B 1 12 ? 10.758 -26 -12.781 1 98.25 12 GLY B O 1
ATOM 2265 N N . THR B 1 13 ? 11.641 -24.031 -12.141 1 98.25 13 THR B N 1
ATOM 2266 C CA . THR B 1 13 ? 12.977 -24.594 -11.977 1 98.25 13 THR B CA 1
ATOM 2267 C C . THR B 1 13 ? 13.008 -25.609 -10.844 1 98.25 13 THR B C 1
ATOM 2269 O O . THR B 1 13 ? 13.594 -26.688 -10.984 1 98.25 13 THR B O 1
ATOM 2272 N N . LEU B 1 14 ? 12.344 -25.281 -9.758 1 97.94 14 LEU B N 1
ATOM 2273 C CA . LEU B 1 14 ? 12.328 -26.203 -8.625 1 97.94 14 LEU B CA 1
ATOM 2274 C C . LEU B 1 14 ? 11.594 -27.484 -8.969 1 97.94 14 LEU B C 1
ATOM 2276 O O . LEU B 1 14 ? 12.141 -28.578 -8.805 1 97.94 14 LEU B O 1
ATOM 2280 N N . VAL B 1 15 ? 10.422 -27.406 -9.508 1 98.25 15 VAL B N 1
ATOM 2281 C CA . VAL B 1 15 ? 9.594 -28.547 -9.852 1 98.25 15 VAL B CA 1
ATOM 2282 C C . VAL B 1 15 ? 10.273 -29.375 -10.945 1 98.25 15 VAL B C 1
ATOM 2284 O O . VAL B 1 15 ? 10.344 -30.594 -10.859 1 98.25 15 VAL B O 1
ATOM 2287 N N . GLY B 1 16 ? 10.773 -28.672 -11.977 1 98.56 16 GLY B N 1
ATOM 2288 C CA . GLY B 1 16 ? 11.484 -29.344 -13.047 1 98.56 16 GLY B CA 1
ATOM 2289 C C . GLY B 1 16 ? 12.734 -30.078 -12.562 1 98.56 16 GLY B C 1
ATOM 2290 O O . GLY B 1 16 ? 13.016 -31.188 -13 1 98.56 16 GLY B O 1
ATOM 2291 N N . GLY B 1 17 ? 13.461 -29.453 -11.711 1 98.44 17 GLY B N 1
ATOM 2292 C CA . GLY B 1 17 ? 14.648 -30.062 -11.141 1 98.44 17 GLY B CA 1
ATOM 2293 C C . GLY B 1 17 ? 14.344 -31.328 -10.344 1 98.44 17 GLY B C 1
ATOM 2294 O O . GLY B 1 17 ? 15.055 -32.312 -10.461 1 98.44 17 GLY B O 1
ATOM 2295 N N . LEU B 1 18 ? 13.352 -31.25 -9.547 1 98.19 18 LEU B N 1
ATOM 2296 C CA . LEU B 1 18 ? 12.961 -32.406 -8.75 1 98.19 18 LEU B CA 1
ATOM 2297 C C . LEU B 1 18 ? 12.477 -33.531 -9.648 1 98.19 18 LEU B C 1
ATOM 2299 O O . LEU B 1 18 ? 12.852 -34.688 -9.445 1 98.19 18 LEU B O 1
ATOM 2303 N N . LEU B 1 19 ? 11.727 -33.219 -10.641 1 98.56 19 LEU B N 1
ATOM 2304 C CA . LEU B 1 19 ? 11.188 -34.219 -11.555 1 98.56 19 LEU B CA 1
ATOM 2305 C C . LEU B 1 19 ? 12.305 -34.875 -12.367 1 98.56 19 LEU B C 1
ATOM 2307 O O . LEU B 1 19 ? 12.188 -36.031 -12.758 1 98.56 19 LEU B O 1
ATOM 2311 N N . ALA B 1 20 ? 13.367 -34.156 -12.555 1 98.44 20 ALA B N 1
ATOM 2312 C CA . ALA B 1 20 ? 14.461 -34.625 -13.406 1 98.44 20 ALA B CA 1
ATOM 2313 C C . ALA B 1 20 ? 15.203 -35.781 -12.766 1 98.44 20 ALA B C 1
ATOM 2315 O O . ALA B 1 20 ? 15.984 -36.469 -13.43 1 98.44 20 ALA B O 1
ATOM 2316 N N . SER B 1 21 ? 14.969 -36.031 -11.547 1 96.81 21 SER B N 1
ATOM 2317 C CA . SER B 1 21 ? 15.586 -37.188 -10.875 1 96.81 21 SER B CA 1
ATOM 2318 C C . SER B 1 21 ? 15.062 -38.5 -11.43 1 96.81 21 SER B C 1
ATOM 2320 O O . SER B 1 21 ? 15.734 -39.531 -11.328 1 96.81 21 SER B O 1
ATOM 2322 N N . VAL B 1 22 ? 13.859 -38.5 -11.984 1 97.62 22 VAL B N 1
ATOM 2323 C CA . VAL B 1 22 ? 13.242 -39.75 -12.391 1 97.62 22 VAL B CA 1
ATOM 2324 C C . VAL B 1 22 ? 12.727 -39.656 -13.82 1 97.62 22 VAL B C 1
ATOM 2326 O O . VAL B 1 22 ? 12.516 -40.656 -14.5 1 97.62 22 VAL B O 1
ATOM 2329 N N . HIS B 1 23 ? 12.57 -38.438 -14.32 1 98.56 23 HIS B N 1
ATOM 2330 C CA . HIS B 1 23 ? 11.945 -38.25 -15.625 1 98.56 23 HIS B CA 1
ATOM 2331 C C . HIS B 1 23 ? 12.883 -37.5 -16.578 1 98.56 23 HIS B C 1
ATOM 2333 O O . HIS B 1 23 ? 13.922 -36.969 -16.156 1 98.56 23 HIS B O 1
ATOM 2339 N N . ASP B 1 24 ? 12.609 -37.562 -17.844 1 98.62 24 ASP B N 1
ATOM 2340 C CA . ASP B 1 24 ? 13.289 -36.75 -18.859 1 98.62 24 ASP B CA 1
ATOM 2341 C C . ASP B 1 24 ? 12.68 -35.344 -18.938 1 98.62 24 ASP B C 1
ATOM 2343 O O . ASP B 1 24 ? 11.648 -35.156 -19.578 1 98.62 24 ASP B O 1
ATOM 2347 N N . VAL B 1 25 ? 13.336 -34.406 -18.328 1 98.75 25 VAL B N 1
ATOM 2348 C CA . VAL B 1 25 ? 12.758 -33.062 -18.172 1 98.75 25 VAL B CA 1
ATOM 2349 C C . VAL B 1 25 ? 13.484 -32.062 -19.078 1 98.75 25 VAL B C 1
ATOM 2351 O 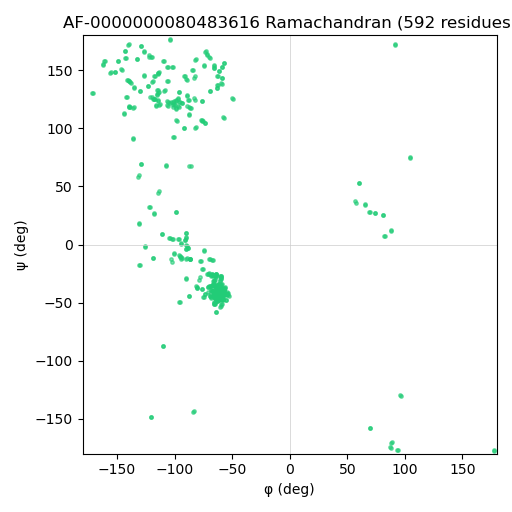O . VAL B 1 25 ? 14.719 -32.094 -19.172 1 98.75 25 VAL B O 1
ATOM 2354 N N . THR B 1 26 ? 12.75 -31.266 -19.781 1 98.75 26 THR B N 1
ATOM 2355 C CA . THR B 1 26 ? 13.266 -30.109 -20.5 1 98.75 26 THR B CA 1
ATOM 2356 C C . THR B 1 26 ? 12.711 -28.812 -19.922 1 98.75 26 THR B C 1
ATOM 2358 O O . THR B 1 26 ? 11.492 -28.641 -19.859 1 98.75 26 THR B O 1
ATOM 2361 N N . LEU B 1 27 ? 13.609 -27.938 -19.531 1 98.75 27 LEU B N 1
ATOM 2362 C CA . LEU B 1 27 ? 13.227 -26.625 -19.031 1 98.75 27 LEU B CA 1
ATOM 2363 C C . LEU B 1 27 ? 13.234 -25.594 -20.156 1 98.75 27 LEU B C 1
ATOM 2365 O O . LEU B 1 27 ? 14.242 -25.438 -20.859 1 98.75 27 LEU B O 1
ATOM 2369 N N . VAL B 1 28 ? 12.109 -24.984 -20.375 1 98.56 28 VAL B N 1
ATOM 2370 C CA . VAL B 1 28 ? 12.094 -23.781 -21.219 1 98.56 28 VAL B CA 1
ATOM 2371 C C . VAL B 1 28 ? 12.367 -22.547 -20.359 1 98.56 28 VAL B C 1
ATOM 2373 O O . VAL B 1 28 ? 11.562 -22.203 -19.484 1 98.56 28 VAL B O 1
ATOM 2376 N N . ALA B 1 29 ? 13.461 -21.922 -20.531 1 97.25 29 ALA B N 1
ATOM 2377 C CA . ALA B 1 29 ? 13.938 -20.875 -19.656 1 97.25 29 ALA B CA 1
ATOM 2378 C C . ALA B 1 29 ? 14.578 -19.734 -20.453 1 97.25 29 ALA B C 1
ATOM 2380 O O . ALA B 1 29 ? 14.773 -19.844 -21.656 1 97.25 29 ALA B O 1
ATOM 2381 N N . ARG B 1 30 ? 14.906 -18.641 -19.797 1 92.5 30 ARG B N 1
ATOM 2382 C CA . ARG B 1 30 ? 15.633 -17.531 -20.391 1 92.5 30 ARG B CA 1
ATOM 2383 C C . ARG B 1 30 ? 17.094 -17.891 -20.641 1 92.5 30 ARG B C 1
ATOM 2385 O O . ARG B 1 30 ? 17.625 -18.797 -20 1 92.5 30 ARG B O 1
ATOM 2392 N N . ASP B 1 31 ? 17.719 -17.172 -21.422 1 92.88 31 ASP B N 1
ATOM 2393 C CA . ASP B 1 31 ? 19 -17.547 -22.016 1 92.88 31 ASP B CA 1
ATOM 2394 C C . ASP B 1 31 ? 20.047 -17.797 -20.938 1 92.88 31 ASP B C 1
ATOM 2396 O O . ASP B 1 31 ? 20.641 -18.875 -20.875 1 92.88 31 ASP B O 1
ATOM 2400 N N . ARG B 1 32 ? 20.25 -16.875 -20.031 1 95.44 32 ARG B N 1
ATOM 2401 C CA . ARG B 1 32 ? 21.297 -17.016 -19.016 1 95.44 32 ARG B CA 1
ATOM 2402 C C . ARG B 1 32 ? 21.062 -18.266 -18.156 1 95.44 32 ARG B C 1
ATOM 2404 O O . ARG B 1 32 ? 22 -19 -17.859 1 95.44 32 ARG B O 1
ATOM 2411 N N . HIS B 1 33 ? 19.859 -18.469 -17.844 1 97.31 33 HIS B N 1
ATOM 2412 C CA . HIS B 1 33 ? 19.5 -19.609 -17 1 97.31 33 HIS B CA 1
ATOM 2413 C C . HIS B 1 33 ? 19.562 -20.922 -17.797 1 97.31 33 HIS B C 1
ATOM 2415 O O . HIS B 1 33 ? 20.109 -21.906 -17.312 1 97.31 33 HIS B O 1
ATOM 2421 N N . ALA B 1 34 ? 19.031 -20.969 -18.984 1 97.69 34 ALA B N 1
ATOM 2422 C CA . ALA B 1 34 ? 19.047 -22.156 -19.844 1 97.69 34 ALA B CA 1
ATOM 2423 C C . ALA B 1 34 ? 20.484 -22.578 -20.141 1 97.69 34 ALA B C 1
ATOM 2425 O O . ALA B 1 34 ? 20.797 -23.781 -20.094 1 97.69 34 ALA B O 1
ATOM 2426 N N . THR B 1 35 ? 21.281 -21.594 -20.422 1 97.5 35 THR B N 1
ATOM 2427 C CA . THR B 1 35 ? 22.688 -21.844 -20.734 1 97.5 35 THR B CA 1
ATOM 2428 C C . THR B 1 35 ? 23.406 -22.453 -19.547 1 97.5 35 THR B C 1
ATOM 2430 O O . THR B 1 35 ? 24.109 -23.453 -19.688 1 97.5 35 THR B O 1
ATOM 2433 N N . ARG B 1 36 ? 23.172 -21.859 -18.453 1 97.62 36 ARG B N 1
ATOM 2434 C CA . ARG B 1 36 ? 23.844 -22.328 -17.25 1 97.62 36 ARG B CA 1
ATOM 2435 C C . ARG B 1 36 ? 23.406 -23.75 -16.906 1 97.62 36 ARG B C 1
ATOM 2437 O O . ARG B 1 36 ? 24.234 -24.594 -16.562 1 97.62 36 ARG B O 1
ATOM 2444 N N . VAL B 1 37 ? 22.172 -24.031 -16.938 1 98.06 37 VAL B N 1
ATOM 2445 C CA . VAL B 1 37 ? 21.625 -25.344 -16.594 1 98.06 37 VAL B CA 1
ATOM 2446 C C . VAL B 1 37 ? 22.156 -26.391 -17.578 1 98.06 37 VAL B C 1
ATOM 2448 O O . VAL B 1 37 ? 22.531 -27.5 -17.172 1 98.06 37 VAL B O 1
ATOM 2451 N N . SER B 1 38 ? 22.234 -26.062 -18.812 1 97.25 38 SER B N 1
ATOM 2452 C CA . SER B 1 38 ? 22.719 -26.984 -19.844 1 97.25 38 SER B CA 1
ATOM 2453 C C . SER B 1 38 ? 24.188 -27.328 -19.641 1 97.25 38 SER B C 1
ATOM 2455 O O . SER B 1 38 ? 24.609 -28.453 -19.906 1 97.25 38 SER B O 1
ATOM 2457 N N . LYS B 1 39 ? 24.906 -26.422 -19.125 1 96.81 39 LYS B N 1
ATOM 2458 C CA . LYS B 1 39 ? 26.359 -26.578 -19.016 1 96.81 39 LYS B CA 1
ATOM 2459 C C . LYS B 1 39 ? 26.734 -27.297 -17.719 1 96.81 39 LYS B C 1
ATOM 2461 O O . LYS B 1 39 ? 27.609 -28.156 -17.719 1 96.81 39 LYS B O 1
ATOM 2466 N N . THR B 1 40 ? 26.125 -26.906 -16.656 1 97.06 40 THR B N 1
ATOM 2467 C CA . THR B 1 40 ? 26.656 -27.359 -15.375 1 97.06 40 THR B CA 1
ATOM 2468 C C . THR B 1 40 ? 25.578 -28.047 -14.539 1 97.06 40 THR B C 1
ATOM 2470 O O . THR B 1 40 ? 25.859 -28.516 -13.438 1 97.06 40 THR B O 1
ATOM 2473 N N . GLY B 1 41 ? 24.422 -28.094 -15.078 1 97.81 41 GLY B N 1
ATOM 2474 C CA . GLY B 1 41 ? 23.328 -28.672 -14.305 1 97.81 41 GLY B CA 1
ATOM 2475 C C . GLY B 1 41 ? 22.625 -27.656 -13.414 1 97.81 41 GLY B C 1
ATOM 2476 O O . GLY B 1 41 ? 22.828 -26.453 -13.555 1 97.81 41 GLY B O 1
ATOM 2477 N N . LEU B 1 42 ? 21.703 -28.203 -12.609 1 98.5 42 LEU B N 1
ATOM 2478 C CA . LEU B 1 42 ? 20.859 -27.391 -11.742 1 98.5 42 LEU B CA 1
ATOM 2479 C C . LEU B 1 42 ? 21.094 -27.734 -10.273 1 98.5 42 LEU B C 1
ATOM 2481 O O . LEU B 1 42 ? 21.031 -28.906 -9.891 1 98.5 42 LEU B O 1
ATOM 2485 N N . ASP B 1 43 ? 21.422 -26.719 -9.484 1 98.56 43 ASP B N 1
ATOM 2486 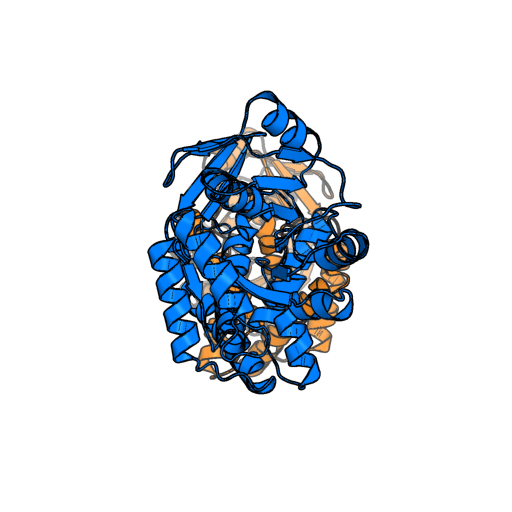C CA . ASP B 1 43 ? 21.578 -26.891 -8.047 1 98.56 43 ASP B CA 1
ATOM 2487 C C . ASP B 1 43 ? 20.297 -26.5 -7.309 1 98.56 43 ASP B C 1
ATOM 2489 O O . ASP B 1 43 ? 19.828 -25.359 -7.418 1 98.56 43 ASP B O 1
ATOM 2493 N N . ILE B 1 44 ? 19.734 -27.422 -6.645 1 98.06 44 ILE B N 1
ATOM 2494 C CA . ILE B 1 44 ? 18.641 -27.156 -5.719 1 98.06 44 ILE B CA 1
ATOM 2495 C C . ILE B 1 44 ? 19.172 -27.094 -4.289 1 98.06 44 ILE B C 1
ATOM 2497 O O . ILE B 1 44 ? 19.828 -28.031 -3.826 1 98.06 44 ILE B O 1
ATOM 2501 N N . VAL B 1 45 ? 18.891 -25.969 -3.625 1 97.81 45 VAL B N 1
ATOM 2502 C CA . VAL B 1 45 ? 19.422 -25.781 -2.281 1 97.81 45 VAL B CA 1
ATOM 2503 C C . VAL B 1 45 ? 18.297 -25.375 -1.33 1 97.81 45 VAL B C 1
ATOM 2505 O O . VAL B 1 45 ? 17.172 -25.125 -1.762 1 97.81 45 VAL B O 1
ATOM 2508 N N . GLY B 1 46 ? 18.578 -25.344 0.028 1 95.5 46 GLY B N 1
ATOM 2509 C CA . GLY B 1 46 ? 17.594 -24.953 1.029 1 95.5 46 GLY B CA 1
ATOM 2510 C C . GLY B 1 46 ? 16.891 -26.141 1.67 1 95.5 46 GLY B C 1
ATOM 2511 O O . GLY B 1 46 ? 17.531 -27.062 2.152 1 95.5 46 GLY B O 1
ATOM 2512 N N . ALA B 1 47 ? 15.523 -26.047 1.705 1 93.31 47 ALA B N 1
ATOM 2513 C CA . ALA B 1 47 ? 14.742 -27.094 2.348 1 93.31 47 ALA B CA 1
ATOM 2514 C C . ALA B 1 47 ? 14.891 -28.422 1.6 1 93.31 47 ALA B C 1
ATOM 2516 O O . ALA B 1 47 ? 14.734 -29.5 2.186 1 93.31 47 ALA B O 1
ATOM 2517 N N . GLU B 1 48 ? 15.172 -28.281 0.307 1 92.5 48 GLU B N 1
ATOM 2518 C CA . GLU B 1 48 ? 15.586 -29.391 -0.529 1 92.5 48 GLU B CA 1
ATOM 2519 C C . GLU B 1 48 ? 17.016 -29.219 -1.01 1 92.5 48 GLU B C 1
ATOM 2521 O O . GLU B 1 48 ? 17.5 -28.094 -1.139 1 92.5 48 GLU B O 1
ATOM 2526 N N . SER B 1 49 ? 17.719 -30.391 -1.161 1 95.06 49 SER B N 1
ATOM 2527 C CA . SER B 1 49 ? 19.078 -30.375 -1.684 1 95.06 49 SER B CA 1
ATOM 2528 C C . SER B 1 49 ? 19.297 -31.469 -2.723 1 95.06 49 SER B C 1
ATOM 2530 O O . SER B 1 49 ? 19.125 -32.656 -2.428 1 95.06 49 SER B O 1
ATOM 2532 N N . ALA B 1 50 ? 19.609 -31 -3.896 1 96.75 50 ALA B N 1
ATOM 2533 C CA . ALA B 1 50 ? 19.875 -31.953 -4.977 1 96.75 50 ALA B CA 1
ATOM 2534 C C . ALA B 1 50 ? 20.641 -31.281 -6.117 1 96.75 50 ALA B C 1
ATOM 2536 O O . ALA B 1 50 ? 20.672 -30.047 -6.215 1 96.75 50 ALA B O 1
ATOM 2537 N N . HIS B 1 51 ? 21.328 -32.031 -6.824 1 97.75 51 HIS B N 1
ATOM 2538 C CA . HIS B 1 51 ? 21.875 -31.625 -8.117 1 97.75 51 HIS B CA 1
ATOM 2539 C C . HIS B 1 51 ? 21.234 -32.406 -9.258 1 97.75 51 HIS B C 1
ATOM 2541 O O . HIS B 1 51 ? 21.203 -33.625 -9.234 1 97.75 51 HIS B O 1
ATOM 2547 N N . ALA B 1 52 ? 20.625 -31.703 -10.148 1 97.44 52 ALA B N 1
ATOM 2548 C CA . ALA B 1 52 ? 19.938 -32.312 -11.266 1 97.44 52 ALA B CA 1
ATOM 2549 C C . ALA B 1 52 ? 20.531 -31.859 -12.602 1 97.44 52 ALA B C 1
ATOM 2551 O O . ALA B 1 52 ? 21.297 -30.906 -12.648 1 97.44 52 ALA B O 1
ATOM 2552 N N . SER B 1 53 ? 20.234 -32.656 -13.664 1 97.5 53 SER B N 1
ATOM 2553 C CA . SER B 1 53 ? 20.734 -32.312 -14.984 1 97.5 53 SER B CA 1
ATOM 2554 C C . SER B 1 53 ? 19.625 -32.375 -16.031 1 97.5 53 SER B C 1
ATOM 2556 O O . SER B 1 53 ? 19.75 -33.062 -17.031 1 97.5 53 SER B O 1
ATOM 2558 N N . PRO B 1 54 ? 18.562 -31.594 -15.82 1 98.25 54 PRO B N 1
ATOM 2559 C CA . PRO B 1 54 ? 17.547 -31.516 -16.891 1 98.25 54 PRO B CA 1
ATOM 2560 C C . PRO B 1 54 ? 18.094 -30.844 -18.156 1 98.25 54 PRO B C 1
ATOM 2562 O O . PRO B 1 54 ? 19.078 -30.125 -18.109 1 98.25 54 PRO B O 1
ATOM 2565 N N . ALA B 1 55 ? 17.5 -31.203 -19.281 1 98.06 55 ALA B N 1
ATOM 2566 C CA . ALA B 1 55 ? 17.75 -30.391 -20.469 1 98.06 55 ALA B CA 1
ATOM 2567 C C . ALA B 1 55 ? 17.172 -28.984 -20.297 1 98.06 55 ALA B C 1
ATOM 2569 O O . ALA B 1 55 ? 16.281 -28.766 -19.484 1 98.06 55 ALA B O 1
ATOM 2570 N N . ALA B 1 56 ? 17.766 -28.016 -20.953 1 98.44 56 ALA B N 1
ATOM 2571 C CA . ALA B 1 56 ? 17.266 -26.641 -20.906 1 98.44 56 ALA B CA 1
ATOM 2572 C C . ALA B 1 56 ? 17.375 -25.984 -22.281 1 98.44 56 ALA B C 1
ATOM 2574 O O . ALA B 1 56 ? 18.328 -26.219 -23.016 1 98.44 56 ALA B O 1
ATOM 2575 N N . THR B 1 57 ? 16.375 -25.203 -22.594 1 98.12 57 THR B N 1
ATOM 2576 C CA . THR B 1 57 ? 16.344 -24.547 -23.891 1 98.12 57 THR B CA 1
ATOM 2577 C C . THR B 1 57 ? 15.625 -23.203 -23.812 1 98.12 57 THR B C 1
ATOM 2579 O O . THR B 1 57 ? 14.875 -22.953 -22.859 1 98.12 57 THR B O 1
ATOM 2582 N N . THR B 1 58 ? 15.906 -22.312 -24.766 1 97.62 58 THR B N 1
ATOM 2583 C CA . THR B 1 58 ? 15.156 -21.062 -24.891 1 97.62 58 THR B CA 1
ATOM 2584 C C . THR B 1 58 ? 14.055 -21.219 -25.938 1 97.62 58 THR B C 1
ATOM 2586 O O . THR B 1 58 ? 13.172 -20.359 -26.047 1 97.62 58 THR B O 1
ATOM 2589 N N . ALA B 1 59 ? 14.133 -22.344 -26.625 1 95.62 59 ALA B N 1
ATOM 2590 C CA . ALA B 1 59 ? 13.125 -22.594 -27.656 1 95.62 59 ALA B CA 1
ATOM 2591 C C . ALA B 1 59 ? 11.75 -22.844 -27.031 1 95.62 59 ALA B C 1
ATOM 2593 O O . ALA B 1 59 ? 11.602 -23.719 -26.188 1 95.62 59 ALA B O 1
ATOM 2594 N N . GLU B 1 60 ? 10.773 -22.172 -27.562 1 96.44 60 GLU B N 1
ATOM 2595 C CA . GLU B 1 60 ? 9.461 -22.219 -26.938 1 96.44 60 GLU B CA 1
ATOM 2596 C C . GLU B 1 60 ? 8.523 -23.156 -27.703 1 96.44 60 GLU B C 1
ATOM 2598 O O . GLU B 1 60 ? 7.453 -23.516 -27.203 1 96.44 60 GLU B O 1
ATOM 2603 N N . THR B 1 61 ? 8.852 -23.531 -28.875 1 95.62 61 THR B N 1
ATOM 2604 C CA . THR B 1 61 ? 7.969 -24.297 -29.734 1 95.62 61 THR B CA 1
ATOM 2605 C C . THR B 1 61 ? 8.664 -25.562 -30.234 1 95.62 61 THR B C 1
ATOM 2607 O O . THR B 1 61 ? 9.867 -25.719 -30.047 1 95.62 61 THR B O 1
ATOM 2610 N N . GLY B 1 62 ? 7.812 -26.391 -30.766 1 94.69 62 GLY B N 1
ATOM 2611 C CA . GLY B 1 62 ? 8.359 -27.516 -31.5 1 94.69 62 GLY B CA 1
ATOM 2612 C C . GLY B 1 62 ? 8.789 -28.656 -30.578 1 94.69 62 GLY B C 1
ATOM 2613 O O . GLY B 1 62 ? 9.656 -29.453 -30.953 1 94.69 62 GLY B O 1
ATOM 2614 N N . HIS B 1 63 ? 8.188 -28.734 -29.422 1 96.19 63 HIS B N 1
ATOM 2615 C CA . HIS B 1 63 ? 8.539 -29.797 -28.484 1 96.19 63 HIS B CA 1
ATOM 2616 C C . HIS B 1 63 ? 7.508 -30.922 -28.516 1 96.19 63 HIS B C 1
ATOM 2618 O O . HIS B 1 63 ? 6.348 -30.703 -28.859 1 96.19 63 HIS B O 1
ATOM 2624 N N . ASP B 1 64 ? 8.008 -32.094 -28.172 1 97.25 64 ASP B N 1
ATOM 2625 C CA . ASP B 1 64 ? 7.16 -33.25 -27.875 1 97.25 64 ASP B CA 1
ATOM 2626 C C . ASP B 1 64 ? 7.305 -33.656 -26.406 1 97.25 64 ASP B C 1
ATOM 2628 O O . ASP B 1 64 ? 8.422 -33.781 -25.891 1 97.25 64 ASP B O 1
ATOM 2632 N N . ALA B 1 65 ? 6.156 -33.875 -25.766 1 98.06 65 ALA B N 1
ATOM 2633 C CA . ALA B 1 65 ? 6.195 -34.219 -24.344 1 98.06 65 ALA B CA 1
ATOM 2634 C C . ALA B 1 65 ? 4.945 -35 -23.938 1 98.06 65 ALA B C 1
ATOM 2636 O O . ALA B 1 65 ? 3.881 -34.844 -24.531 1 98.06 65 ALA B O 1
ATOM 2637 N N . ASP B 1 66 ? 5.109 -35.906 -22.953 1 98.56 66 ASP B N 1
ATOM 2638 C CA . ASP B 1 66 ? 3.951 -36.531 -22.344 1 98.56 66 ASP B CA 1
ATOM 2639 C C . ASP B 1 66 ? 3.162 -35.531 -21.5 1 98.56 66 ASP B C 1
ATOM 2641 O O . ASP B 1 66 ? 1.935 -35.625 -21.422 1 98.56 66 ASP B O 1
ATOM 2645 N N . LEU B 1 67 ? 3.861 -34.656 -20.875 1 98.75 67 LEU B N 1
ATOM 2646 C CA . LEU B 1 67 ? 3.287 -33.656 -19.984 1 98.75 67 LEU B CA 1
ATOM 2647 C C . LEU B 1 67 ? 4.004 -32.312 -20.141 1 98.75 67 LEU B C 1
ATOM 2649 O O . LEU B 1 67 ? 5.234 -32.25 -20.125 1 98.75 67 LEU B O 1
ATOM 2653 N N . ALA B 1 68 ? 3.266 -31.266 -20.375 1 98.81 68 ALA B N 1
ATOM 2654 C CA . ALA B 1 68 ? 3.785 -29.906 -20.297 1 98.81 68 ALA B CA 1
ATOM 2655 C C . ALA B 1 68 ? 3.271 -29.203 -19.031 1 98.81 68 ALA B C 1
ATOM 2657 O O . ALA B 1 68 ? 2.062 -29.156 -18.797 1 98.81 68 ALA B O 1
ATOM 2658 N N . ILE B 1 69 ? 4.184 -28.75 -18.219 1 98.88 69 ILE B N 1
ATOM 2659 C CA . ILE B 1 69 ? 3.852 -28 -17.016 1 98.88 69 ILE B CA 1
ATOM 2660 C C . ILE B 1 69 ? 4.035 -26.5 -17.266 1 98.88 69 ILE B C 1
ATOM 2662 O O . ILE B 1 69 ? 5.125 -26.062 -17.625 1 98.88 69 ILE B O 1
ATOM 2666 N N . VAL B 1 70 ? 2.961 -25.75 -17.047 1 98.81 70 VAL B N 1
ATOM 2667 C CA . VAL B 1 70 ? 3.004 -24.297 -17.281 1 98.81 70 VAL B CA 1
ATOM 2668 C C . VAL B 1 70 ? 3.227 -23.578 -15.961 1 98.81 70 VAL B C 1
ATOM 2670 O O . VAL B 1 70 ? 2.391 -23.641 -15.055 1 98.81 70 VAL B O 1
ATOM 2673 N N . THR B 1 71 ? 4.367 -22.875 -15.867 1 98.38 71 THR B N 1
ATOM 2674 C CA . THR B 1 71 ? 4.715 -22.203 -14.617 1 98.38 71 THR B CA 1
ATOM 2675 C C . THR B 1 71 ? 5.117 -20.75 -14.883 1 98.38 71 THR B C 1
ATOM 2677 O O . THR B 1 71 ? 5.77 -20.125 -14.047 1 98.38 71 THR B O 1
ATOM 2680 N N . VAL B 1 72 ? 4.773 -20.172 -16.047 1 97.75 72 VAL B N 1
ATOM 2681 C CA . VAL B 1 72 ? 5.047 -18.766 -16.328 1 97.75 72 VAL B CA 1
ATOM 2682 C C . VAL B 1 72 ? 4.164 -17.875 -15.461 1 97.75 72 VAL B C 1
ATOM 2684 O O . VAL B 1 72 ? 3.154 -18.344 -14.922 1 97.75 72 VAL B O 1
ATOM 2687 N N . LYS B 1 73 ? 4.555 -16.703 -15.336 1 96.81 73 LYS B N 1
ATOM 2688 C CA . LYS B 1 73 ? 3.66 -15.734 -14.703 1 96.81 73 LYS B CA 1
ATOM 2689 C C . LYS B 1 73 ? 2.344 -15.617 -15.469 1 96.81 73 LYS B C 1
ATOM 2691 O O . LYS B 1 73 ? 2.318 -15.766 -16.688 1 96.81 73 LYS B O 1
ATOM 2696 N N . SER B 1 74 ? 1.343 -15.242 -14.703 1 97.25 74 SER B N 1
ATOM 2697 C CA . SER B 1 74 ? -0.016 -15.273 -15.234 1 97.25 74 SER B CA 1
ATOM 2698 C C . SER B 1 74 ? -0.153 -14.359 -16.453 1 97.25 74 SER B C 1
ATOM 2700 O O . SER B 1 74 ? -0.918 -14.656 -17.375 1 97.25 74 SER B O 1
ATOM 2702 N N . PHE B 1 75 ? 0.556 -13.227 -16.484 1 96.69 75 PHE B N 1
ATOM 2703 C CA . PHE B 1 75 ? 0.398 -12.289 -17.578 1 96.69 75 PHE B CA 1
ATOM 2704 C C . PHE B 1 75 ? 1.081 -12.805 -18.844 1 96.69 75 PHE B C 1
ATOM 2706 O O . PHE B 1 75 ? 0.89 -12.258 -19.922 1 96.69 75 PHE B O 1
ATOM 2713 N N . ASP B 1 76 ? 1.784 -13.93 -18.812 1 97.25 76 ASP B N 1
ATOM 2714 C CA . ASP B 1 76 ? 2.428 -14.555 -19.953 1 97.25 76 ASP B CA 1
ATOM 2715 C C . ASP B 1 76 ? 1.65 -15.781 -20.422 1 97.25 76 ASP B C 1
ATOM 2717 O O . ASP B 1 76 ? 2.102 -16.516 -21.297 1 97.25 76 ASP B O 1
ATOM 2721 N N . THR B 1 77 ? 0.5 -16.047 -19.844 1 98.31 77 THR B N 1
ATOM 2722 C CA . THR B 1 77 ? -0.262 -17.266 -20.094 1 98.31 77 THR B CA 1
ATOM 2723 C C . THR B 1 77 ? -0.688 -17.344 -21.562 1 98.31 77 THR B C 1
ATOM 2725 O O . THR B 1 77 ? -0.601 -18.406 -22.188 1 98.31 77 THR B O 1
ATOM 2728 N N . ALA B 1 78 ? -1.16 -16.25 -22.125 1 97.75 78 ALA B N 1
ATOM 2729 C CA . ALA B 1 78 ? -1.61 -16.25 -23.516 1 97.75 78 ALA B CA 1
ATOM 2730 C C . ALA B 1 78 ? -0.469 -16.609 -24.453 1 97.75 78 ALA B C 1
ATOM 2732 O O . ALA B 1 78 ? -0.642 -17.422 -25.375 1 97.75 78 ALA B O 1
ATOM 2733 N N . ALA B 1 79 ? 0.665 -16 -24.25 1 97.69 79 ALA B N 1
ATOM 2734 C CA . ALA B 1 79 ? 1.842 -16.281 -25.062 1 97.69 79 ALA B CA 1
ATOM 2735 C C . ALA B 1 79 ? 2.283 -17.734 -24.891 1 97.69 79 ALA B C 1
ATOM 2737 O O . ALA B 1 79 ? 2.705 -18.375 -25.859 1 97.69 79 ALA B O 1
ATOM 2738 N N . ALA B 1 80 ? 2.236 -18.234 -23.688 1 98.06 80 ALA B N 1
ATOM 2739 C CA . ALA B 1 80 ? 2.568 -19.625 -23.422 1 98.06 80 ALA B CA 1
ATOM 2740 C C . ALA B 1 80 ? 1.638 -20.578 -24.172 1 98.06 80 ALA B C 1
ATOM 2742 O O . ALA B 1 80 ? 2.084 -21.562 -24.75 1 98.06 80 ALA B O 1
ATOM 2743 N N . ALA B 1 81 ? 0.356 -20.25 -24.141 1 98.38 81 ALA B N 1
ATOM 2744 C CA . ALA B 1 81 ? -0.628 -21.078 -24.844 1 98.38 81 ALA B CA 1
ATOM 2745 C C . ALA B 1 81 ? -0.335 -21.109 -26.344 1 98.38 81 ALA B C 1
ATOM 2747 O O . ALA B 1 81 ? -0.431 -22.172 -26.969 1 98.38 81 ALA B O 1
ATOM 2748 N N . GLU B 1 82 ? -0.012 -20.016 -26.875 1 97.94 82 GLU B N 1
ATOM 2749 C CA . GLU B 1 82 ? 0.314 -19.938 -28.281 1 97.94 82 GLU B CA 1
ATOM 2750 C C . GLU B 1 82 ? 1.531 -20.797 -28.625 1 97.94 82 GLU B C 1
ATOM 2752 O O . GLU B 1 82 ? 1.527 -21.531 -29.609 1 97.94 82 GLU B O 1
ATOM 2757 N N . ALA B 1 83 ? 2.525 -20.672 -27.844 1 98.06 83 ALA B N 1
ATOM 2758 C CA . ALA B 1 83 ? 3.746 -21.438 -28.062 1 98.06 83 ALA B CA 1
ATOM 2759 C C . ALA B 1 83 ? 3.482 -22.938 -27.922 1 98.06 83 ALA B C 1
ATOM 2761 O O . ALA B 1 83 ? 3.973 -23.734 -28.719 1 98.06 83 ALA B O 1
ATOM 2762 N N . LEU B 1 84 ? 2.727 -23.312 -26.969 1 98.19 84 LEU B N 1
ATOM 2763 C CA . LEU B 1 84 ? 2.451 -24.703 -26.656 1 98.19 84 LEU B CA 1
ATOM 2764 C C . LEU B 1 84 ? 1.567 -25.328 -27.734 1 98.19 84 LEU B C 1
ATOM 2766 O O . LEU B 1 84 ? 1.556 -26.562 -27.906 1 98.19 84 LEU B O 1
ATOM 2770 N N . ALA B 1 85 ? 0.815 -24.5 -28.391 1 97.56 85 ALA B N 1
ATOM 2771 C CA . ALA B 1 85 ? -0.037 -24.984 -29.469 1 97.56 85 ALA B CA 1
ATOM 2772 C C . ALA B 1 85 ? 0.793 -25.641 -30.578 1 97.56 85 ALA B C 1
ATOM 2774 O O . ALA B 1 85 ? 0.306 -26.516 -31.297 1 97.56 85 ALA B O 1
ATOM 2775 N N . ASP B 1 86 ? 2.025 -25.219 -30.719 1 96.94 86 ASP B N 1
ATOM 2776 C CA . ASP B 1 86 ? 2.932 -25.766 -31.719 1 96.94 86 ASP B CA 1
ATOM 2777 C C . ASP B 1 86 ? 3.729 -26.938 -31.172 1 96.94 86 ASP B C 1
ATOM 2779 O O . ASP B 1 86 ? 4.652 -27.438 -31.812 1 96.94 86 ASP B O 1
ATOM 2783 N N . CYS B 1 87 ? 3.406 -27.328 -30.031 1 97 87 CYS B N 1
ATOM 2784 C CA . CYS B 1 87 ? 4.047 -28.469 -29.391 1 97 87 CYS B CA 1
ATOM 2785 C C . CYS B 1 87 ? 3.115 -29.672 -29.375 1 97 87 CYS B C 1
ATOM 2787 O O . CYS B 1 87 ? 1.901 -29.531 -29.531 1 97 87 CYS B O 1
ATOM 2789 N N . ASP B 1 88 ? 3.695 -30.812 -29.359 1 97.5 88 ASP B N 1
ATOM 2790 C CA . ASP B 1 88 ? 2.939 -32.062 -29.234 1 97.5 88 ASP B CA 1
AT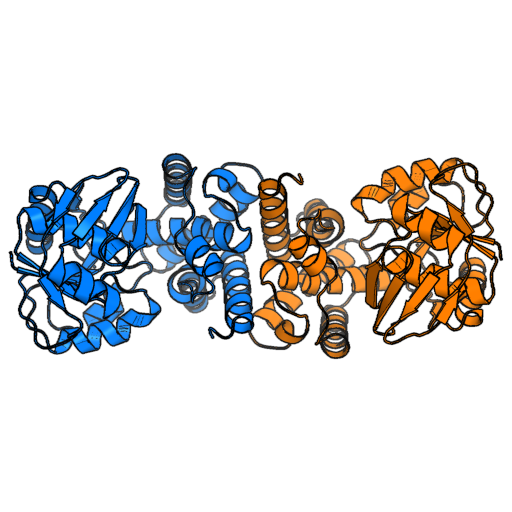OM 2791 C C . ASP B 1 88 ? 3.004 -32.594 -27.812 1 97.5 88 ASP B C 1
ATOM 2793 O O . ASP B 1 88 ? 3.881 -33.406 -27.484 1 97.5 88 ASP B O 1
ATOM 2797 N N . ALA B 1 89 ? 1.995 -32.219 -26.953 1 97.69 89 ALA B N 1
ATOM 2798 C CA . ALA B 1 89 ? 1.919 -32.656 -25.562 1 97.69 89 ALA B CA 1
ATOM 2799 C C . ALA B 1 89 ? 0.643 -33.438 -25.297 1 97.69 89 ALA B C 1
ATOM 2801 O O . ALA B 1 89 ? -0.427 -33.094 -25.812 1 97.69 89 ALA B O 1
ATOM 2802 N N . ASP B 1 90 ? 0.753 -34.5 -24.516 1 97.81 90 ASP B N 1
ATOM 2803 C CA . ASP B 1 90 ? -0.405 -35.312 -24.219 1 97.81 90 ASP B CA 1
ATOM 2804 C C . ASP B 1 90 ? -1.305 -34.688 -23.172 1 97.81 90 ASP B C 1
ATOM 2806 O O . ASP B 1 90 ? -2.502 -34.969 -23.109 1 97.81 90 ASP B O 1
ATOM 2810 N N . ALA B 1 91 ? -0.713 -33.906 -22.312 1 98.44 91 ALA B N 1
ATOM 2811 C CA . ALA B 1 91 ? -1.428 -33.25 -21.219 1 98.44 91 ALA B CA 1
ATOM 2812 C C . ALA B 1 91 ? -0.735 -31.938 -20.828 1 98.44 91 ALA B C 1
ATOM 2814 O O . ALA B 1 91 ? 0.484 -31.812 -20.953 1 98.44 91 ALA B O 1
ATOM 2815 N N . ILE B 1 92 ? -1.531 -30.984 -20.391 1 98.75 92 ILE B N 1
ATOM 2816 C CA . ILE B 1 92 ? -1.046 -29.719 -19.859 1 98.75 92 ILE B CA 1
ATOM 2817 C C . ILE B 1 92 ? -1.409 -29.609 -18.375 1 98.75 92 ILE B C 1
ATOM 2819 O O . ILE B 1 92 ? -2.537 -29.922 -17.984 1 98.75 92 ILE B O 1
ATOM 2823 N N . LEU B 1 93 ? -0.457 -29.297 -17.516 1 98.88 93 LEU B N 1
ATOM 2824 C CA . LEU B 1 93 ? -0.708 -28.984 -16.125 1 98.88 93 LEU B CA 1
ATOM 2825 C C . LEU B 1 93 ? -0.332 -27.547 -15.812 1 98.88 93 LEU B C 1
ATOM 2827 O O . LEU B 1 93 ? 0.816 -27.141 -16 1 98.88 93 LEU B O 1
ATOM 2831 N N . SER B 1 94 ? -1.295 -26.75 -15.375 1 98.81 94 SER B N 1
ATOM 2832 C CA . SER B 1 94 ? -0.979 -25.406 -14.922 1 98.81 94 SER B CA 1
ATOM 2833 C C . SER B 1 94 ? -0.64 -25.375 -13.438 1 98.81 94 SER B C 1
ATOM 2835 O O . SER B 1 94 ? -1.396 -25.906 -12.617 1 98.81 94 SER B O 1
ATOM 2837 N N . LEU B 1 95 ? 0.452 -24.812 -13.086 1 98.44 95 LEU B N 1
ATOM 2838 C CA . LEU B 1 95 ? 0.814 -24.547 -11.703 1 98.44 95 LEU B CA 1
ATOM 2839 C C . LEU B 1 95 ? 0.964 -23.047 -11.453 1 98.44 95 LEU B C 1
ATOM 2841 O O . LEU B 1 95 ? 1.723 -22.625 -10.578 1 98.44 95 LEU B O 1
ATOM 2845 N N . GLN B 1 96 ? 0.25 -22.266 -12.258 1 98 96 GLN B N 1
ATOM 2846 C CA . GLN B 1 96 ? 0.315 -20.812 -12.188 1 98 96 GLN B CA 1
ATOM 2847 C C . GLN B 1 96 ? -0.58 -20.266 -11.078 1 98 96 GLN B C 1
ATOM 2849 O O . GLN B 1 96 ? -1.462 -20.984 -10.586 1 98 96 GLN B O 1
ATOM 2854 N N . ASN B 1 97 ? -0.3 -19.094 -10.648 1 96.38 97 ASN B N 1
ATOM 2855 C CA . ASN B 1 97 ? -1.251 -18.359 -9.828 1 96.38 97 ASN B CA 1
ATOM 2856 C C . ASN B 1 97 ? -2.416 -17.828 -10.656 1 96.38 97 ASN B C 1
ATOM 2858 O O . ASN B 1 97 ? -2.275 -17.594 -11.859 1 96.38 97 ASN B O 1
ATOM 2862 N N . GLY B 1 98 ? -3.504 -17.641 -9.977 1 96.62 98 GLY B N 1
ATOM 2863 C CA . GLY B 1 98 ? -4.691 -17.172 -10.672 1 96.62 98 GLY B CA 1
ATOM 2864 C C . GLY B 1 98 ? -5.531 -18.297 -11.242 1 96.62 98 GLY B C 1
ATOM 2865 O O . GLY B 1 98 ? -5.363 -19.453 -10.859 1 96.62 98 GLY B O 1
ATOM 2866 N N . LEU B 1 99 ? -6.488 -17.922 -12.023 1 97.62 99 LEU B N 1
ATOM 2867 C CA . LEU B 1 99 ? -7.383 -18.859 -12.703 1 97.62 99 LEU B CA 1
ATOM 2868 C C . LEU B 1 99 ? -7.07 -18.922 -14.195 1 97.62 99 LEU B C 1
ATOM 2870 O O . LEU B 1 99 ? -7.918 -18.578 -15.023 1 97.62 99 LEU B O 1
ATOM 2874 N N . THR B 1 100 ? -5.926 -19.453 -14.508 1 97.5 100 THR B N 1
ATOM 2875 C CA . THR B 1 100 ? -5.375 -19.312 -15.852 1 97.5 100 THR B CA 1
ATOM 2876 C C . THR B 1 100 ? -5.754 -20.5 -16.719 1 97.5 100 THR B C 1
ATOM 2878 O O . THR B 1 100 ? -5.602 -20.453 -17.953 1 97.5 100 THR B O 1
ATOM 2881 N N . GLU B 1 101 ? -6.277 -21.562 -16.203 1 98.25 101 GLU B N 1
ATOM 2882 C CA . GLU B 1 101 ? -6.469 -22.828 -16.891 1 98.25 101 GLU B CA 1
ATOM 2883 C C . GLU B 1 101 ? -7.488 -22.688 -18.016 1 98.25 101 GLU B C 1
ATOM 2885 O O . GLU B 1 101 ? -7.363 -23.344 -19.062 1 98.25 101 GLU B O 1
ATOM 2890 N N . GLU B 1 102 ? -8.5 -21.859 -17.797 1 96.44 102 GLU B N 1
ATOM 2891 C CA . GLU B 1 102 ? -9.523 -21.688 -18.828 1 96.44 102 GLU B CA 1
ATOM 2892 C C . GLU B 1 102 ? -8.914 -21.109 -20.109 1 96.44 102 GLU B C 1
ATOM 2894 O O . GLU B 1 102 ? -9.297 -21.5 -21.203 1 96.44 102 GLU B O 1
ATOM 2899 N N . MET B 1 103 ? -8.039 -20.188 -19.906 1 97 103 MET B N 1
ATOM 2900 C CA . MET B 1 103 ? -7.367 -19.625 -21.062 1 97 103 MET B CA 1
ATOM 2901 C C . MET B 1 103 ? -6.555 -20.688 -21.797 1 97 103 MET B C 1
ATOM 2903 O O . MET B 1 103 ? -6.598 -20.766 -23.031 1 97 103 MET B O 1
ATOM 2907 N N . LEU B 1 104 ? -5.812 -21.484 -21.094 1 98.5 104 LEU B N 1
ATOM 2908 C CA . LEU B 1 104 ? -5.043 -22.562 -21.688 1 98.5 104 LEU B CA 1
ATOM 2909 C C . LEU B 1 104 ? -5.957 -23.547 -22.422 1 98.5 104 LEU B C 1
ATOM 2911 O O . LEU B 1 104 ? -5.699 -23.906 -23.562 1 98.5 104 LEU B O 1
ATOM 2915 N N . ALA B 1 105 ? -7.039 -23.922 -21.797 1 98.19 105 ALA B N 1
ATOM 2916 C CA . ALA B 1 105 ? -7.961 -24.922 -22.312 1 98.19 105 ALA B CA 1
ATOM 2917 C C . ALA B 1 105 ? -8.641 -24.422 -23.594 1 98.19 105 ALA B C 1
ATOM 2919 O O . ALA B 1 105 ? -8.977 -25.219 -24.469 1 98.19 105 ALA B O 1
ATOM 2920 N N . SER B 1 106 ? -8.82 -23.141 -23.672 1 97.56 106 SER B N 1
ATOM 2921 C CA . SER B 1 106 ? -9.508 -22.578 -24.828 1 97.56 106 SER B CA 1
ATOM 2922 C C . SER B 1 106 ? -8.586 -22.516 -26.031 1 97.56 106 SER B C 1
ATOM 2924 O O . SER B 1 106 ? -9.055 -22.406 -27.172 1 97.56 106 SER B O 1
ATOM 2926 N N . ARG B 1 107 ? -7.336 -22.672 -25.812 1 97.38 107 ARG B N 1
ATOM 2927 C CA . ARG B 1 107 ? -6.398 -22.438 -26.891 1 97.38 107 ARG B CA 1
ATOM 2928 C C . ARG B 1 107 ? -5.613 -23.688 -27.234 1 97.38 107 ARG B C 1
ATOM 2930 O O . ARG B 1 107 ? -4.922 -23.734 -28.266 1 97.38 107 ARG B O 1
ATOM 2937 N N . LEU B 1 108 ? -5.723 -24.656 -26.375 1 98.25 108 LEU B N 1
ATOM 2938 C CA . LEU B 1 108 ? -4.938 -25.875 -26.562 1 98.25 108 LEU B CA 1
ATOM 2939 C C . LEU B 1 108 ? -5.844 -27.078 -26.781 1 98.25 108 LEU B C 1
ATOM 2941 O O . LEU B 1 108 ? -6.918 -27.172 -26.188 1 98.25 108 LEU B O 1
ATOM 2945 N N . GLU B 1 109 ? -5.426 -28 -27.594 1 96.88 109 GLU B N 1
ATOM 2946 C CA . GLU B 1 109 ? -6.18 -29.219 -27.859 1 96.88 109 GLU B CA 1
ATOM 2947 C C . GLU B 1 109 ? -5.957 -30.25 -26.766 1 96.88 109 GLU B C 1
ATOM 2949 O O . GLU B 1 109 ? -6.871 -31 -26.422 1 96.88 109 GLU B O 1
ATOM 2954 N N . ALA B 1 110 ? -4.746 -30.281 -26.25 1 97.56 110 ALA B N 1
ATOM 2955 C CA . ALA B 1 110 ? -4.418 -31.219 -25.188 1 97.56 110 ALA B CA 1
ATOM 2956 C C . ALA B 1 110 ? -5.246 -30.953 -23.938 1 97.56 110 ALA B C 1
ATOM 2958 O O . ALA B 1 110 ? -5.543 -29.797 -23.625 1 97.56 110 ALA B O 1
ATOM 2959 N N . PRO B 1 111 ? -5.633 -32.062 -23.188 1 98.19 111 PRO B N 1
ATOM 2960 C CA . PRO B 1 111 ? -6.344 -31.812 -21.938 1 98.19 111 PRO B CA 1
ATOM 2961 C C . PRO B 1 111 ? -5.535 -30.984 -20.938 1 98.19 111 PRO B C 1
ATOM 2963 O O . PRO B 1 111 ? -4.328 -31.188 -20.797 1 98.19 111 PRO B O 1
ATOM 2966 N N . VAL B 1 112 ? -6.254 -30.047 -20.281 1 98.81 112 VAL B N 1
ATOM 2967 C CA . VAL B 1 112 ? -5.621 -29.172 -19.297 1 98.81 112 VAL B CA 1
ATOM 2968 C C . VAL B 1 112 ? -6.035 -29.594 -17.891 1 98.81 112 VAL B C 1
ATOM 2970 O O . VAL B 1 112 ? -7.227 -29.656 -17.578 1 98.81 112 VAL B O 1
ATOM 2973 N N . LEU B 1 113 ? -5.062 -29.953 -17.094 1 98.88 113 LEU B N 1
ATOM 2974 C CA . LEU B 1 113 ? -5.254 -30.219 -15.664 1 98.88 113 LEU B CA 1
ATOM 2975 C C . LEU B 1 113 ? -5.008 -28.953 -14.844 1 98.88 113 LEU B C 1
ATOM 2977 O O . LEU B 1 113 ? -4.168 -28.125 -15.211 1 98.88 113 LEU B O 1
ATOM 2981 N N . ALA B 1 114 ? -5.809 -28.859 -13.773 1 98.69 114 ALA B N 1
ATOM 2982 C CA . ALA B 1 114 ? -5.59 -27.766 -12.82 1 98.69 114 ALA B CA 1
ATOM 2983 C C . ALA B 1 114 ? -4.621 -28.203 -11.719 1 98.69 114 ALA B C 1
ATOM 2985 O O . ALA B 1 114 ? -4.66 -29.344 -11.258 1 98.69 114 ALA B O 1
ATOM 2986 N N . GLY B 1 115 ? -3.775 -27.25 -11.328 1 98.62 115 GLY B N 1
ATOM 2987 C CA . GLY B 1 115 ? -2.83 -27.531 -10.258 1 98.62 115 GLY B CA 1
ATOM 2988 C C . GLY B 1 115 ? -2.547 -26.312 -9.391 1 98.62 115 GLY B C 1
ATOM 2989 O O . GLY B 1 115 ? -2.725 -25.172 -9.828 1 98.62 115 GLY B O 1
ATOM 2990 N N . THR B 1 116 ? -2.229 -26.531 -8.156 1 98.06 116 THR B N 1
ATOM 2991 C CA . THR B 1 116 ? -1.712 -25.547 -7.227 1 98.06 116 THR B CA 1
ATOM 2992 C C . THR B 1 116 ? -0.412 -26.016 -6.59 1 98.06 116 THR B C 1
ATOM 2994 O O . THR B 1 116 ? -0.188 -27.219 -6.453 1 98.06 116 THR B O 1
ATOM 2997 N N . ALA B 1 117 ? 0.433 -25.156 -6.352 1 96.06 117 ALA B N 1
ATOM 2998 C CA . ALA B 1 117 ? 1.69 -25.453 -5.672 1 96.06 117 ALA B CA 1
ATOM 2999 C C . ALA B 1 117 ? 1.927 -24.484 -4.512 1 96.06 117 ALA B C 1
ATOM 3001 O O . ALA B 1 117 ? 1.739 -23.281 -4.656 1 96.06 117 ALA B O 1
ATOM 3002 N N . THR B 1 118 ? 2.287 -25.031 -3.33 1 92.62 118 THR B N 1
ATOM 3003 C CA . THR B 1 118 ? 2.566 -24.203 -2.162 1 92.62 118 THR B CA 1
ATOM 3004 C C . THR B 1 118 ? 4.051 -24.25 -1.809 1 92.62 118 THR B C 1
ATOM 3006 O O . THR B 1 118 ? 4.461 -23.75 -0.763 1 92.62 118 THR B O 1
ATOM 3009 N N . TYR B 1 119 ? 4.832 -24.844 -2.695 1 92 119 TYR B N 1
ATOM 3010 C CA . TYR B 1 119 ? 6.277 -24.828 -2.512 1 92 119 TYR B CA 1
ATOM 3011 C C . TYR B 1 119 ? 6.824 -23.406 -2.559 1 92 119 TYR B C 1
ATOM 3013 O O . TYR B 1 119 ? 6.383 -22.594 -3.377 1 92 119 TYR B O 1
ATOM 3021 N N . GLY B 1 120 ? 7.688 -23.125 -1.601 1 90.12 120 GLY B N 1
ATOM 3022 C CA . GLY B 1 120 ? 8.477 -21.906 -1.718 1 90.12 120 GLY B CA 1
ATOM 3023 C C . GLY B 1 120 ? 9.703 -22.078 -2.594 1 90.12 120 GLY B C 1
ATOM 3024 O O . GLY B 1 120 ? 10.461 -23.031 -2.434 1 90.12 120 GLY B O 1
ATOM 3025 N N . ALA B 1 121 ? 9.82 -21.25 -3.551 1 93 121 ALA B N 1
ATOM 3026 C CA . ALA B 1 121 ? 10.945 -21.328 -4.473 1 93 121 ALA B CA 1
ATOM 3027 C C . ALA B 1 121 ? 11.492 -19.953 -4.812 1 93 121 ALA B C 1
ATOM 3029 O O . ALA B 1 121 ? 10.727 -19 -4.953 1 93 121 ALA B O 1
ATOM 3030 N N . ARG B 1 122 ? 12.758 -19.859 -4.875 1 92.25 122 ARG B N 1
ATOM 3031 C CA . ARG B 1 122 ? 13.438 -18.625 -5.266 1 92.25 122 ARG B CA 1
ATOM 3032 C C . ARG B 1 122 ? 14.633 -18.922 -6.168 1 92.25 122 ARG B C 1
ATOM 3034 O O . ARG B 1 122 ? 15.555 -19.641 -5.773 1 92.25 122 ARG B O 1
ATOM 3041 N N . LEU B 1 123 ? 14.562 -18.406 -7.371 1 94.69 123 LEU B N 1
ATOM 3042 C CA . LEU B 1 123 ? 15.719 -18.5 -8.258 1 94.69 123 LEU B CA 1
ATOM 3043 C C . LEU B 1 123 ? 16.828 -17.531 -7.824 1 94.69 123 LEU B C 1
ATOM 3045 O O . LEU B 1 123 ? 16.75 -16.344 -8.094 1 94.69 123 LEU B O 1
ATOM 3049 N N . VAL B 1 124 ? 17.875 -18.031 -7.219 1 94.5 124 VAL B N 1
ATOM 3050 C CA . VAL B 1 124 ? 18.875 -17.188 -6.57 1 94.5 124 VAL B CA 1
ATOM 3051 C C . VAL B 1 124 ? 19.969 -16.828 -7.562 1 94.5 124 VAL B C 1
ATOM 3053 O O . VAL B 1 124 ? 20.625 -15.789 -7.422 1 94.5 124 VAL B O 1
ATOM 3056 N N . ALA B 1 125 ? 20.25 -17.625 -8.539 1 96 125 ALA B N 1
ATOM 3057 C CA . ALA B 1 125 ? 21.188 -17.422 -9.641 1 96 125 ALA B CA 1
ATOM 3058 C C . ALA B 1 125 ? 20.891 -18.359 -10.797 1 96 125 ALA B C 1
ATOM 3060 O O . ALA B 1 125 ? 20.172 -19.359 -10.633 1 96 125 ALA B O 1
ATOM 3061 N N . PRO B 1 126 ? 21.375 -17.938 -11.953 1 96.94 126 PRO B N 1
ATOM 3062 C CA . PRO B 1 126 ? 21.234 -18.922 -13.031 1 96.94 126 PRO B CA 1
ATOM 3063 C C . PRO B 1 126 ? 21.75 -20.297 -12.625 1 96.94 126 PRO B C 1
ATOM 3065 O O . PRO B 1 126 ? 22.859 -20.422 -12.102 1 96.94 126 PRO B O 1
ATOM 3068 N N . GLY B 1 127 ? 20.906 -21.328 -12.766 1 97.94 127 GLY B N 1
ATOM 3069 C CA . GLY B 1 127 ? 21.281 -22.703 -12.461 1 97.94 127 GLY B CA 1
ATOM 3070 C C . GLY B 1 127 ? 21.188 -23.031 -10.984 1 97.94 127 GLY B C 1
ATOM 3071 O O . GLY B 1 127 ? 21.625 -24.109 -10.562 1 97.94 127 GLY B O 1
ATOM 3072 N N . ARG B 1 128 ? 20.672 -22.125 -10.281 1 98.06 128 ARG B N 1
ATOM 3073 C CA . ARG B 1 128 ? 20.578 -22.375 -8.844 1 98.06 128 ARG B CA 1
ATOM 3074 C C . ARG B 1 128 ? 19.25 -21.875 -8.297 1 98.06 128 ARG B C 1
ATOM 3076 O O . ARG B 1 128 ? 18.938 -20.688 -8.367 1 98.06 128 ARG B O 1
ATOM 3083 N N . VAL B 1 129 ? 18.453 -22.828 -7.727 1 97.62 129 VAL B N 1
ATOM 3084 C CA . VAL B 1 129 ? 17.156 -22.5 -7.148 1 97.62 129 VAL B CA 1
ATOM 3085 C C . VAL B 1 129 ? 17.125 -22.938 -5.684 1 97.62 129 VAL B C 1
ATOM 3087 O O . VAL B 1 129 ? 17.656 -23.984 -5.324 1 97.62 129 VAL B O 1
ATOM 3090 N N . GLU B 1 130 ? 16.609 -22.094 -4.84 1 96.62 130 GLU B N 1
ATOM 3091 C CA . GLU B 1 130 ? 16.453 -22.375 -3.418 1 96.62 130 GLU B CA 1
ATOM 3092 C C . GLU B 1 130 ? 15.023 -22.797 -3.08 1 96.62 130 GLU B C 1
ATOM 3094 O O . GLU B 1 130 ? 14.078 -22.062 -3.375 1 96.62 130 GLU B O 1
ATOM 3099 N N . CYS B 1 131 ? 14.867 -23.969 -2.553 1 95.56 131 CYS B N 1
ATOM 3100 C CA . CYS B 1 131 ? 13.602 -24.344 -1.94 1 95.56 131 CYS B CA 1
ATOM 3101 C C . CYS B 1 131 ? 13.445 -23.703 -0.567 1 95.56 131 CYS B C 1
ATOM 3103 O O . CYS B 1 131 ? 14.008 -24.188 0.416 1 95.56 131 CYS B O 1
ATOM 3105 N N . THR B 1 132 ? 12.586 -22.734 -0.5 1 90 132 THR B N 1
ATOM 3106 C CA . THR B 1 132 ? 12.477 -21.969 0.73 1 90 132 THR B CA 1
ATOM 3107 C C . THR B 1 132 ? 11.453 -22.594 1.675 1 90 132 THR B C 1
ATOM 3109 O O . THR B 1 132 ? 11.398 -22.234 2.855 1 90 132 THR B O 1
ATOM 3112 N N . GLY B 1 133 ? 10.719 -23.5 1.161 1 89.69 133 GLY B N 1
ATOM 3113 C CA . GLY B 1 133 ? 9.742 -24.219 1.957 1 89.69 133 GLY B CA 1
ATOM 3114 C C . GLY B 1 133 ? 9.117 -25.391 1.219 1 89.69 133 GLY B C 1
ATOM 3115 O O . GLY B 1 133 ? 8.656 -25.234 0.084 1 89.69 133 GLY B O 1
ATOM 3116 N N . VAL B 1 134 ? 9.125 -26.516 1.906 1 92.75 134 VAL B N 1
ATOM 3117 C CA . VAL B 1 134 ? 8.5 -27.688 1.309 1 92.75 134 VAL B CA 1
ATOM 3118 C C . VAL B 1 134 ? 6.98 -27.578 1.401 1 92.75 134 VAL B C 1
ATOM 3120 O O . VAL B 1 134 ? 6.434 -27.375 2.488 1 92.75 134 VAL B O 1
ATOM 3123 N N . GLY B 1 135 ? 6.383 -27.656 0.264 1 92.62 135 GLY B N 1
ATOM 3124 C CA . GLY B 1 135 ? 4.934 -27.594 0.179 1 92.62 135 GLY B CA 1
ATOM 3125 C C . GLY B 1 135 ? 4.316 -28.828 -0.447 1 92.62 135 GLY B C 1
ATOM 3126 O O . GLY B 1 135 ? 4.766 -29.953 -0.195 1 92.62 135 GLY B O 1
ATOM 3127 N N . ARG B 1 136 ? 3.236 -28.547 -1.106 1 95.75 136 ARG B N 1
ATOM 3128 C CA . ARG B 1 136 ? 2.488 -29.609 -1.766 1 95.75 136 ARG B CA 1
ATOM 3129 C C . ARG B 1 136 ? 1.981 -29.172 -3.131 1 95.75 136 ARG B C 1
ATOM 3131 O O . ARG B 1 136 ? 1.654 -27.984 -3.32 1 95.75 136 ARG B O 1
ATOM 3138 N N . VAL B 1 137 ? 2.066 -30.109 -4.027 1 98.25 137 VAL B N 1
ATOM 3139 C CA . VAL B 1 137 ? 1.38 -29.922 -5.301 1 98.25 137 VAL B CA 1
ATOM 3140 C C . VAL B 1 137 ? 0.033 -30.641 -5.27 1 98.25 137 VAL B C 1
ATOM 3142 O O . VAL B 1 137 ? -0.042 -31.828 -4.922 1 98.25 137 VAL B O 1
ATOM 3145 N N . VAL B 1 138 ? -0.996 -29.922 -5.551 1 98.69 138 VAL B N 1
ATOM 3146 C CA . VAL B 1 138 ? -2.318 -30.516 -5.715 1 98.69 138 VAL B CA 1
ATOM 3147 C C . VAL B 1 138 ? -2.775 -30.375 -7.164 1 98.69 138 VAL B C 1
ATOM 3149 O O . VAL B 1 138 ? -2.609 -29.312 -7.766 1 98.69 138 VAL B O 1
ATOM 3152 N N . LEU B 1 139 ? -3.234 -31.438 -7.758 1 98.88 139 LEU B N 1
ATOM 3153 C CA . LEU B 1 139 ? -3.668 -31.359 -9.148 1 98.88 139 LEU B CA 1
ATOM 3154 C C . LEU B 1 139 ? -4.895 -32.219 -9.383 1 98.88 139 LEU B C 1
ATOM 3156 O O . LEU B 1 139 ? -5.211 -33.094 -8.57 1 98.88 139 LEU B O 1
ATOM 3160 N N . GLY B 1 140 ? -5.617 -31.984 -10.406 1 98.88 140 GLY B N 1
ATOM 3161 C CA . GLY B 1 140 ? -6.816 -32.719 -10.789 1 98.88 140 GLY B CA 1
ATOM 3162 C C . GLY B 1 140 ? -7.488 -32.156 -12.031 1 98.88 140 GLY B C 1
ATOM 3163 O O . GLY B 1 140 ? -6.941 -31.266 -12.695 1 98.88 140 GLY B O 1
ATOM 3164 N N . ALA B 1 141 ? -8.617 -32.781 -12.359 1 98.62 141 ALA B N 1
ATOM 3165 C CA . ALA B 1 141 ? -9.391 -32.312 -13.508 1 98.62 141 ALA B CA 1
ATOM 3166 C C . ALA B 1 141 ? -9.906 -30.891 -13.273 1 98.62 141 ALA B C 1
ATOM 3168 O O . ALA B 1 141 ? -10.344 -30.562 -12.172 1 98.62 141 ALA B O 1
ATOM 3169 N N . LEU B 1 142 ? -9.797 -30.094 -14.32 1 98.12 142 LEU B N 1
ATOM 3170 C CA . LEU B 1 142 ? -10.18 -28.688 -14.234 1 98.12 142 LEU B CA 1
ATOM 3171 C C . LEU B 1 142 ? -11.625 -28.531 -13.766 1 98.12 142 LEU B C 1
ATOM 3173 O O . LEU B 1 142 ? -11.922 -27.688 -12.93 1 98.12 142 LEU B O 1
ATOM 3177 N N . ASP B 1 143 ? -12.516 -29.406 -14.18 1 96.62 143 ASP B N 1
ATOM 3178 C CA . ASP B 1 143 ? -13.938 -29.328 -13.844 1 96.62 143 ASP B CA 1
ATOM 3179 C C . ASP B 1 143 ? -14.266 -30.172 -12.617 1 96.62 143 ASP B C 1
ATOM 3181 O O . ASP B 1 143 ? -15.43 -30.266 -12.219 1 96.62 143 ASP B O 1
ATOM 3185 N N . GLY B 1 144 ? -13.297 -30.797 -12.07 1 97.69 144 GLY B N 1
ATOM 3186 C CA . GLY B 1 144 ? -13.516 -31.656 -10.914 1 97.69 144 GLY B CA 1
ATOM 3187 C C . GLY B 1 144 ? -13.789 -33.094 -11.281 1 97.69 144 GLY B C 1
ATOM 3188 O O . GLY B 1 144 ? -13.828 -33.438 -12.461 1 97.69 144 GLY B O 1
ATOM 3189 N N . GLY B 1 145 ? -13.82 -33.875 -10.25 1 97.62 145 GLY B N 1
ATOM 3190 C CA . GLY B 1 145 ? -14.062 -35.281 -10.445 1 97.62 145 GLY B CA 1
ATOM 3191 C C . GLY B 1 145 ? -12.789 -36.094 -10.555 1 97.62 145 GLY B C 1
ATOM 3192 O O . GLY B 1 145 ? -11.688 -35.562 -10.391 1 97.62 145 GLY B O 1
ATOM 3193 N N . THR B 1 146 ? -12.984 -37.375 -10.805 1 97.62 146 THR B N 1
ATOM 3194 C CA . THR B 1 146 ? -11.844 -38.281 -10.953 1 97.62 146 THR B CA 1
ATOM 3195 C C . THR B 1 146 ? -11.273 -38.219 -12.367 1 97.62 146 THR B C 1
ATOM 3197 O O . THR B 1 146 ? -12.016 -38 -13.336 1 97.62 146 THR B O 1
ATOM 3200 N N . SER B 1 147 ? -10.055 -38.312 -12.5 1 98.06 147 SER B N 1
ATOM 3201 C CA . SER B 1 147 ? -9.359 -38.25 -13.781 1 98.06 147 SER B CA 1
ATOM 3202 C C . SER B 1 147 ? -8.172 -39.188 -13.828 1 98.06 147 SER B C 1
ATOM 3204 O O . SER B 1 147 ? -7.18 -39 -13.125 1 98.06 147 SER B O 1
ATOM 3206 N N . PRO B 1 148 ? -8.281 -40.188 -14.656 1 98.31 148 PRO B N 1
ATOM 3207 C CA . PRO B 1 148 ? -7.129 -41.094 -14.812 1 98.31 148 PRO B CA 1
ATOM 3208 C C . PRO B 1 148 ? -5.863 -40.344 -15.25 1 98.31 148 PRO B C 1
ATOM 3210 O O . PRO B 1 148 ? -4.762 -40.719 -14.828 1 98.31 148 PRO B O 1
ATOM 3213 N N . LEU B 1 149 ? -6.074 -39.438 -16.078 1 98.31 149 LEU B N 1
ATOM 3214 C CA . LEU B 1 149 ? -4.945 -38.625 -16.516 1 98.31 149 LEU B CA 1
ATOM 3215 C C . LEU B 1 149 ? -4.289 -37.938 -15.328 1 98.31 149 LEU B C 1
ATOM 3217 O O . LEU B 1 149 ? -3.061 -37.906 -15.211 1 98.31 149 LEU B O 1
ATOM 3221 N N . ALA B 1 150 ? -5.066 -37.344 -14.461 1 98.81 150 ALA B N 1
ATOM 3222 C CA . ALA B 1 150 ? -4.551 -36.656 -13.266 1 98.81 150 ALA B CA 1
ATOM 3223 C C . ALA B 1 150 ? -3.816 -37.656 -12.359 1 98.81 150 ALA B C 1
ATOM 3225 O O . ALA B 1 150 ? -2.789 -37.312 -11.773 1 98.81 150 ALA B O 1
ATOM 3226 N N . GLU B 1 151 ? -4.387 -38.781 -12.234 1 98.69 151 GLU B N 1
ATOM 3227 C CA . GLU B 1 151 ? -3.748 -39.812 -11.422 1 98.69 151 GLU B CA 1
ATOM 3228 C C . GLU B 1 151 ? -2.377 -40.188 -11.977 1 98.69 151 GLU B C 1
ATOM 3230 O O . GLU B 1 151 ? -1.421 -40.375 -11.219 1 98.69 151 GLU B O 1
ATOM 3235 N N . ARG B 1 152 ? -2.338 -40.344 -13.273 1 98.56 152 ARG B N 1
ATOM 3236 C CA . ARG B 1 152 ? -1.071 -40.656 -13.922 1 98.56 152 ARG B CA 1
ATOM 3237 C C . ARG B 1 152 ? -0.037 -39.562 -13.672 1 98.56 152 ARG B C 1
ATOM 3239 O O . ARG B 1 152 ? 1.116 -39.844 -13.352 1 98.56 152 ARG B O 1
ATOM 3246 N N . VAL B 1 153 ? -0.399 -38.344 -13.82 1 98.75 153 VAL B N 1
ATOM 3247 C CA . VAL B 1 153 ? 0.494 -37.219 -13.594 1 98.75 153 VAL B CA 1
ATOM 3248 C C . VAL B 1 153 ? 0.892 -37.125 -12.125 1 98.75 153 VAL B C 1
ATOM 3250 O O . VAL B 1 153 ? 2.062 -36.906 -11.797 1 98.75 153 VAL B O 1
ATOM 3253 N N . GLY B 1 154 ? -0.083 -37.312 -11.234 1 98.75 154 GLY B N 1
ATOM 3254 C CA . GLY B 1 154 ? 0.205 -37.312 -9.812 1 98.75 154 GLY B CA 1
ATOM 3255 C C . GLY B 1 154 ? 1.228 -38.375 -9.422 1 98.75 154 GLY B C 1
ATOM 3256 O O . GLY B 1 154 ? 2.117 -38.094 -8.609 1 98.75 154 GLY B O 1
ATOM 3257 N N . LYS B 1 155 ? 1.065 -39.531 -9.961 1 98.5 155 LYS B N 1
ATOM 3258 C CA . LYS B 1 155 ? 2.023 -40.594 -9.703 1 98.5 155 LYS B CA 1
ATOM 3259 C C . LYS B 1 155 ? 3.424 -40.188 -10.164 1 98.5 155 LYS B C 1
ATOM 3261 O O . LYS B 1 155 ? 4.414 -40.5 -9.5 1 98.5 155 LYS B O 1
ATOM 3266 N N . ALA B 1 156 ? 3.484 -39.594 -11.328 1 98.44 156 ALA B N 1
ATOM 3267 C CA . ALA B 1 156 ? 4.773 -39.125 -11.852 1 98.44 156 ALA B CA 1
ATOM 3268 C C . ALA B 1 156 ? 5.453 -38.188 -10.867 1 98.44 156 ALA B C 1
ATOM 3270 O O . ALA B 1 156 ? 6.668 -38.25 -10.664 1 98.44 156 ALA B O 1
ATOM 3271 N N . PHE B 1 157 ? 4.695 -37.25 -10.258 1 98.75 157 PHE B N 1
ATOM 3272 C CA . PHE B 1 157 ? 5.227 -36.312 -9.273 1 98.75 157 PHE B CA 1
ATOM 3273 C C . PHE B 1 157 ? 5.684 -37.031 -8.016 1 98.75 157 PHE B C 1
ATOM 3275 O O . PHE B 1 157 ? 6.766 -36.781 -7.492 1 98.75 157 PHE B O 1
ATOM 3282 N N . ARG B 1 158 ? 4.844 -37.969 -7.574 1 98.5 158 ARG B N 1
ATOM 3283 C CA . ARG B 1 158 ? 5.172 -38.719 -6.371 1 98.5 158 ARG B CA 1
ATOM 3284 C C . ARG B 1 158 ? 6.422 -39.562 -6.578 1 98.5 158 ARG B C 1
ATOM 3286 O O . ARG B 1 158 ? 7.234 -39.719 -5.66 1 98.5 158 ARG B O 1
ATOM 3293 N N . ASP B 1 159 ? 6.566 -40.125 -7.719 1 98 159 ASP B N 1
ATOM 3294 C CA . ASP B 1 159 ? 7.742 -40.938 -8.047 1 98 159 ASP B CA 1
ATOM 3295 C C . ASP B 1 159 ? 9.023 -40.094 -7.93 1 98 159 ASP B C 1
ATOM 3297 O O . ASP B 1 159 ? 10.102 -40.625 -7.68 1 98 159 ASP B O 1
ATOM 3301 N N . ALA B 1 160 ? 8.93 -38.812 -8.172 1 97.62 160 ALA B N 1
ATOM 3302 C CA . ALA B 1 160 ? 10.07 -37.906 -8.047 1 97.62 160 ALA B CA 1
ATOM 3303 C C . ALA B 1 160 ? 10.156 -37.344 -6.641 1 97.62 160 ALA B C 1
ATOM 3305 O O . ALA B 1 160 ? 10.844 -36.344 -6.418 1 97.62 160 ALA B O 1
ATOM 3306 N N . ASN B 1 161 ? 9.383 -37.844 -5.684 1 96.56 161 ASN B N 1
ATOM 3307 C CA . ASN B 1 161 ? 9.367 -37.5 -4.27 1 96.56 161 ASN B CA 1
ATOM 3308 C C . ASN B 1 161 ? 8.82 -36.094 -4.043 1 96.56 161 ASN B C 1
ATOM 3310 O O . ASN B 1 161 ? 9.281 -35.375 -3.148 1 96.56 161 ASN B O 1
ATOM 3314 N N . ILE B 1 162 ? 7.961 -35.625 -4.91 1 97.69 162 ILE B N 1
ATOM 3315 C CA . ILE B 1 162 ? 7.219 -34.375 -4.691 1 97.69 162 ILE B CA 1
ATOM 3316 C C . ILE B 1 162 ? 5.93 -34.688 -3.932 1 97.69 162 ILE B C 1
ATOM 3318 O O . ILE B 1 162 ? 5.172 -35.594 -4.312 1 97.69 162 ILE B O 1
ATOM 3322 N N . ASN B 1 163 ? 5.77 -34 -2.795 1 97.75 163 ASN B N 1
ATOM 3323 C CA . ASN B 1 163 ? 4.508 -34.125 -2.072 1 97.75 163 ASN B CA 1
ATOM 3324 C C . ASN B 1 163 ? 3.32 -33.719 -2.949 1 97.75 163 ASN B C 1
ATOM 3326 O O . ASN B 1 163 ? 3.141 -32.562 -3.271 1 97.75 163 ASN B O 1
ATOM 3330 N N . THR B 1 164 ? 2.492 -34.781 -3.33 1 98.56 164 THR B N 1
ATOM 3331 C CA . THR B 1 164 ? 1.478 -34.531 -4.344 1 98.56 164 THR B CA 1
ATOM 3332 C C . THR B 1 164 ? 0.144 -35.156 -3.947 1 98.56 164 THR B C 1
ATOM 3334 O O . THR B 1 164 ? 0.106 -36.281 -3.438 1 98.56 164 THR B O 1
ATOM 3337 N N . LEU B 1 165 ? -0.929 -34.438 -4.094 1 98.62 165 LEU B N 1
ATOM 3338 C CA . LEU B 1 165 ? -2.299 -34.906 -3.93 1 98.62 165 LEU B CA 1
ATOM 3339 C C . LEU B 1 165 ? -3.086 -34.781 -5.227 1 98.62 165 LEU B C 1
ATOM 3341 O O . LEU B 1 165 ? -3.078 -33.688 -5.844 1 98.62 165 LEU B O 1
ATOM 3345 N N . VAL B 1 166 ? -3.678 -35.844 -5.699 1 98.81 166 VAL B 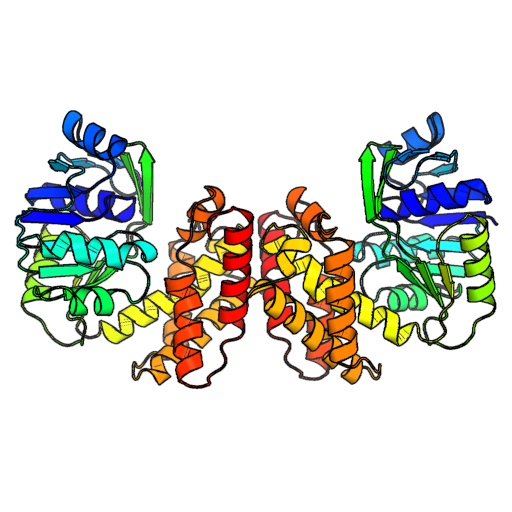N 1
ATOM 3346 C CA . VAL B 1 166 ? -4.652 -35.75 -6.781 1 98.81 166 VAL B CA 1
ATOM 3347 C C . VAL B 1 166 ? -6.047 -35.531 -6.203 1 98.81 166 VAL B C 1
ATOM 3349 O O . VAL B 1 166 ? -6.539 -36.344 -5.414 1 98.81 166 VAL B O 1
ATOM 3352 N N . ALA B 1 167 ? -6.652 -34.438 -6.535 1 98.62 167 ALA B N 1
ATOM 3353 C CA . ALA B 1 167 ? -7.898 -34.031 -5.891 1 98.62 167 ALA B CA 1
ATOM 3354 C C . ALA B 1 167 ? -9.062 -34.062 -6.879 1 98.62 167 ALA B C 1
ATOM 3356 O O . ALA B 1 167 ? -8.883 -33.75 -8.062 1 98.62 167 ALA B O 1
ATOM 3357 N N . ALA B 1 168 ? -10.219 -34.344 -6.414 1 98.44 168 ALA B N 1
ATOM 3358 C CA . ALA B 1 168 ? -11.43 -34.375 -7.23 1 98.44 168 ALA B CA 1
ATOM 3359 C C . ALA B 1 168 ? -12.164 -33.031 -7.145 1 98.44 168 ALA B C 1
ATOM 3361 O O . ALA B 1 168 ? -13.102 -32.781 -7.906 1 98.44 168 ALA B O 1
ATOM 3362 N N . ASP B 1 169 ? -11.773 -32.156 -6.234 1 98.31 169 ASP B N 1
ATOM 3363 C CA . ASP B 1 169 ? -12.477 -30.906 -5.992 1 98.31 169 ASP B CA 1
ATOM 3364 C C . ASP B 1 169 ? -11.609 -29.719 -6.371 1 98.31 169 ASP B C 1
ATOM 3366 O O . ASP B 1 169 ? -11.539 -28.734 -5.633 1 98.31 169 ASP B O 1
ATOM 3370 N N . MET B 1 170 ? -10.93 -29.781 -7.547 1 98.25 170 MET B N 1
ATOM 3371 C CA . MET B 1 170 ? -9.992 -28.75 -7.977 1 98.25 170 MET B CA 1
ATOM 3372 C C . MET B 1 170 ? -10.688 -27.406 -8.133 1 98.25 170 MET B C 1
ATOM 3374 O O . MET B 1 170 ? -10.109 -26.359 -7.836 1 98.25 170 MET B O 1
ATOM 3378 N N . PRO B 1 171 ? -11.984 -27.359 -8.562 1 98.25 171 PRO B N 1
ATOM 3379 C CA . PRO B 1 171 ? -12.617 -26.047 -8.656 1 98.25 171 PRO B CA 1
ATOM 3380 C C . PRO B 1 171 ? -12.602 -25.281 -7.328 1 98.25 171 PRO B C 1
ATOM 3382 O O . PRO B 1 171 ? -12.281 -24.094 -7.297 1 98.25 171 PRO B O 1
ATOM 3385 N N . ARG B 1 172 ? -12.867 -25.953 -6.273 1 98.25 172 ARG B N 1
ATOM 3386 C CA . ARG B 1 172 ? -12.836 -25.312 -4.961 1 98.25 172 ARG B CA 1
ATOM 3387 C C . ARG B 1 172 ? -11.406 -24.984 -4.551 1 98.25 172 ARG B C 1
ATOM 3389 O O . ARG B 1 172 ? -11.148 -23.891 -4.016 1 98.25 172 ARG B O 1
ATOM 3396 N N . ARG B 1 173 ? -10.492 -25.875 -4.805 1 97.88 173 ARG B N 1
ATOM 3397 C CA . ARG B 1 173 ? -9.109 -25.703 -4.379 1 97.88 173 ARG B CA 1
ATOM 3398 C C . ARG B 1 173 ? -8.453 -24.531 -5.102 1 97.88 173 ARG B C 1
ATOM 3400 O O . ARG B 1 173 ? -7.648 -23.797 -4.512 1 97.88 173 ARG B O 1
ATOM 3407 N N . ARG B 1 174 ? -8.781 -24.328 -6.328 1 98.31 174 ARG B N 1
ATOM 3408 C CA . ARG B 1 174 ? -8.25 -23.203 -7.09 1 98.31 174 ARG B CA 1
ATOM 3409 C C . ARG B 1 174 ? -8.695 -21.875 -6.477 1 98.31 174 ARG B C 1
ATOM 3411 O O . ARG B 1 174 ? -7.883 -20.969 -6.309 1 98.31 174 ARG B O 1
ATOM 3418 N N . TRP B 1 175 ? -9.938 -21.828 -6.117 1 98.69 175 TRP B N 1
ATOM 3419 C CA . TRP B 1 175 ? -10.469 -20.594 -5.523 1 98.69 175 TRP B CA 1
ATOM 3420 C C . TRP B 1 175 ? -9.914 -20.391 -4.121 1 98.69 175 TRP B C 1
ATOM 3422 O O . TRP B 1 175 ? -9.703 -19.25 -3.693 1 98.69 175 TRP B O 1
ATOM 3432 N N . GLU B 1 176 ? -9.758 -21.5 -3.441 1 98.5 176 GLU B N 1
ATOM 3433 C CA . GLU B 1 176 ? -9.141 -21.406 -2.123 1 98.5 176 GLU B CA 1
ATOM 3434 C C . GLU B 1 176 ? -7.73 -20.828 -2.217 1 98.5 176 GLU B C 1
ATOM 3436 O O . GLU B 1 176 ? -7.363 -19.938 -1.437 1 98.5 176 GLU B O 1
ATOM 3441 N N . LYS B 1 177 ? -6.957 -21.266 -3.148 1 98.06 177 LYS B N 1
ATOM 3442 C CA . LYS B 1 177 ? -5.621 -20.734 -3.371 1 98.06 177 LYS B CA 1
ATOM 3443 C C . LYS B 1 177 ? -5.688 -19.25 -3.777 1 98.06 177 LYS B C 1
ATOM 3445 O O . LYS B 1 177 ? -4.875 -18.453 -3.332 1 98.06 177 LYS B O 1
ATOM 3450 N N . LEU B 1 178 ? -6.629 -18.938 -4.629 1 98.62 178 LEU B N 1
ATOM 3451 C CA . LEU B 1 178 ? -6.809 -17.547 -5.039 1 98.62 178 LEU B CA 1
ATOM 3452 C C . LEU B 1 178 ? -7.125 -16.656 -3.836 1 98.62 178 LEU B C 1
ATOM 3454 O O . LEU B 1 178 ? -6.609 -15.547 -3.725 1 98.62 178 LEU B O 1
ATOM 3458 N N . ALA B 1 179 ? -7.984 -17.156 -2.947 1 98.81 179 ALA B N 1
ATOM 3459 C CA . ALA B 1 179 ? -8.344 -16.406 -1.741 1 98.81 179 ALA B CA 1
ATOM 3460 C C . ALA B 1 179 ? -7.121 -16.156 -0.864 1 98.81 179 ALA B C 1
ATOM 3462 O O . ALA B 1 179 ? -6.93 -15.055 -0.359 1 98.81 179 ALA B O 1
ATOM 3463 N N . VAL B 1 180 ? -6.32 -17.172 -0.717 1 98.19 180 VAL B N 1
ATOM 3464 C CA . VAL B 1 180 ? -5.109 -17.062 0.087 1 98.19 180 VAL B CA 1
ATOM 3465 C C . VAL B 1 180 ? -4.164 -16.031 -0.536 1 98.19 180 VAL B C 1
ATOM 3467 O O . VAL B 1 180 ? -3.666 -15.148 0.154 1 98.19 180 VAL B O 1
ATOM 3470 N N . ASN B 1 181 ? -3.949 -16.156 -1.82 1 98.06 181 ASN B N 1
ATOM 3471 C CA . ASN B 1 181 ? -3.062 -15.234 -2.523 1 98.06 181 ASN B CA 1
ATOM 3472 C C . ASN B 1 181 ? -3.584 -13.805 -2.469 1 98.06 181 ASN B C 1
ATOM 3474 O O . ASN B 1 181 ? -2.807 -12.859 -2.303 1 98.06 181 ASN B O 1
ATOM 3478 N N . ALA B 1 182 ? -4.895 -13.648 -2.611 1 98.62 182 ALA B N 1
ATOM 3479 C CA . ALA B 1 182 ? -5.52 -12.328 -2.58 1 98.62 182 ALA B CA 1
ATOM 3480 C C . ALA B 1 182 ? -5.305 -11.656 -1.229 1 98.62 182 ALA B C 1
ATOM 3482 O O . ALA B 1 182 ? -5.133 -10.438 -1.159 1 98.62 182 ALA B O 1
ATOM 3483 N N . GLY B 1 183 ? -5.344 -12.453 -0.209 1 98.25 183 GLY B N 1
ATOM 3484 C CA . GLY B 1 183 ? -5.184 -11.922 1.135 1 98.25 183 GLY B CA 1
ATOM 3485 C C . GLY B 1 183 ? -3.732 -11.68 1.514 1 98.25 183 GLY B C 1
ATOM 3486 O O . GLY B 1 183 ? -3.404 -10.664 2.125 1 98.25 183 GLY B O 1
ATOM 3487 N N . ILE B 1 184 ? -2.863 -12.523 1.093 1 98.19 184 ILE B N 1
ATOM 3488 C CA . ILE B 1 184 ? -1.5 -12.5 1.614 1 98.19 184 ILE B CA 1
ATOM 3489 C C . ILE B 1 184 ? -0.602 -11.695 0.675 1 98.19 184 ILE B C 1
ATOM 3491 O O . ILE B 1 184 ? 0.12 -10.797 1.113 1 98.19 184 ILE B O 1
ATOM 3495 N N . ASN B 1 185 ? -0.634 -11.961 -0.642 1 98.25 185 ASN B N 1
ATOM 3496 C CA . ASN B 1 185 ? 0.371 -11.445 -1.565 1 98.25 185 ASN B CA 1
ATOM 3497 C C . ASN B 1 185 ? 0.307 -9.93 -1.673 1 98.25 185 ASN B C 1
ATOM 3499 O O . ASN B 1 185 ? 1.321 -9.25 -1.515 1 98.25 185 ASN B O 1
ATOM 3503 N N . ALA B 1 186 ? -0.895 -9.383 -1.92 1 98.62 186 ALA B N 1
ATOM 3504 C CA . ALA B 1 186 ? -1.027 -7.941 -2.1 1 98.62 186 ALA B CA 1
ATOM 3505 C C . ALA B 1 186 ? -0.729 -7.195 -0.801 1 98.62 186 ALA B C 1
ATOM 3507 O O . ALA B 1 186 ? -0.087 -6.145 -0.815 1 98.62 186 ALA B O 1
ATOM 3508 N N . VAL B 1 187 ? -1.204 -7.766 0.351 1 98.81 187 VAL B N 1
ATOM 3509 C CA . VAL B 1 187 ? -1.034 -7.105 1.641 1 98.81 187 VAL B CA 1
ATOM 3510 C C . VAL B 1 187 ? 0.449 -7.051 2.002 1 98.81 187 VAL B C 1
ATOM 3512 O O . VAL B 1 187 ? 0.962 -5.996 2.391 1 98.81 187 VAL B O 1
ATOM 3515 N N . THR B 1 188 ? 1.16 -8.141 1.805 1 98.69 188 THR B N 1
ATOM 3516 C CA . THR B 1 188 ? 2.586 -8.172 2.117 1 98.69 188 THR B CA 1
ATOM 3517 C C . THR B 1 188 ? 3.367 -7.277 1.155 1 98.69 188 THR B C 1
ATOM 3519 O O . THR B 1 188 ? 4.305 -6.59 1.562 1 98.69 188 THR B O 1
ATOM 3522 N N . ALA B 1 189 ? 2.98 -7.293 -0.094 1 98.69 189 ALA B N 1
ATOM 3523 C CA . ALA B 1 189 ? 3.695 -6.508 -1.099 1 98.69 189 ALA B CA 1
ATOM 3524 C C . ALA B 1 189 ? 3.543 -5.012 -0.838 1 98.69 189 ALA B C 1
ATOM 3526 O O . ALA B 1 189 ? 4.516 -4.262 -0.923 1 98.69 189 ALA B O 1
ATOM 3527 N N . LEU B 1 190 ? 2.369 -4.617 -0.49 1 98.81 190 LEU B N 1
ATOM 3528 C CA . LEU B 1 190 ? 2.086 -3.199 -0.283 1 98.81 190 LEU B CA 1
ATOM 3529 C C . LEU B 1 190 ? 2.654 -2.721 1.048 1 98.81 190 LEU B C 1
ATOM 3531 O O . LEU B 1 190 ? 3.176 -1.606 1.14 1 98.81 190 LEU B O 1
ATOM 3535 N N . SER B 1 191 ? 2.59 -3.543 2.074 1 98.56 191 SER B N 1
ATOM 3536 C CA . SER B 1 191 ? 3.076 -3.168 3.398 1 98.56 191 SER B CA 1
ATOM 3537 C C . SER B 1 191 ? 4.562 -3.467 3.545 1 98.56 191 SER B C 1
ATOM 3539 O O . SER B 1 191 ? 5.199 -3.031 4.508 1 98.56 191 SER B O 1
ATOM 3541 N N . ARG B 1 192 ? 5.117 -4.195 2.656 1 98.19 192 ARG B N 1
ATOM 3542 C CA . ARG B 1 192 ? 6.527 -4.562 2.678 1 98.19 192 ARG B CA 1
ATOM 3543 C C . ARG B 1 192 ? 6.875 -5.336 3.945 1 98.19 192 ARG B C 1
ATOM 3545 O O . ARG B 1 192 ? 7.848 -5.008 4.633 1 98.19 192 ARG B O 1
ATOM 3552 N N . VAL B 1 193 ? 6.117 -6.352 4.168 1 97.94 193 VAL B N 1
ATOM 3553 C CA . VAL B 1 193 ? 6.348 -7.148 5.371 1 97.94 193 VAL B CA 1
ATOM 3554 C C . VAL B 1 193 ? 6.352 -8.633 5.016 1 97.94 193 VAL B C 1
ATOM 3556 O O . VAL B 1 193 ? 5.828 -9.031 3.967 1 97.94 193 VAL B O 1
ATOM 3559 N N . GLU B 1 194 ? 6.941 -9.461 5.883 1 96.69 194 GLU B N 1
ATOM 3560 C CA . GLU B 1 194 ? 6.898 -10.914 5.746 1 96.69 194 GLU B CA 1
ATOM 3561 C C . GLU B 1 194 ? 5.516 -11.461 6.098 1 96.69 194 GLU B C 1
ATOM 3563 O O . GLU B 1 194 ? 4.699 -10.758 6.703 1 96.69 194 GLU B O 1
ATOM 3568 N N . ASN B 1 195 ? 5.254 -12.711 5.746 1 96.62 195 ASN B N 1
ATOM 3569 C CA . ASN B 1 195 ? 3.945 -13.328 5.918 1 96.62 195 ASN B CA 1
ATOM 3570 C C . ASN B 1 195 ? 3.533 -13.375 7.387 1 96.62 195 ASN B C 1
ATOM 3572 O O . ASN B 1 195 ? 2.357 -13.195 7.711 1 96.62 195 ASN B O 1
ATOM 3576 N N . GLY B 1 196 ? 4.484 -13.555 8.258 1 97.12 196 GLY B N 1
ATOM 3577 C CA . GLY B 1 196 ? 4.18 -13.688 9.672 1 97.12 196 GLY B CA 1
ATOM 3578 C C . GLY B 1 196 ? 3.564 -12.445 10.273 1 97.12 196 GLY B C 1
ATOM 3579 O O . GLY B 1 196 ? 2.859 -12.516 11.281 1 97.12 196 GLY B O 1
ATOM 3580 N N . CYS B 1 197 ? 3.807 -11.258 9.703 1 97.12 197 CYS B N 1
ATOM 3581 C CA . CYS B 1 197 ? 3.283 -9.984 10.18 1 97.12 197 CYS B CA 1
ATOM 3582 C C . CYS B 1 197 ? 1.77 -9.922 10.008 1 97.12 197 CYS B C 1
ATOM 3584 O O . CYS B 1 197 ? 1.111 -9.055 10.594 1 97.12 197 CYS B O 1
ATOM 3586 N N . LEU B 1 198 ? 1.229 -10.82 9.266 1 98.06 198 LEU B N 1
ATOM 3587 C CA . LEU B 1 198 ? -0.201 -10.812 8.984 1 98.06 198 LEU B CA 1
ATOM 3588 C C . LEU B 1 198 ? -0.969 -11.617 10.023 1 98.06 198 LEU B C 1
ATOM 3590 O O . LEU B 1 198 ? -2.201 -11.664 10 1 98.06 198 LEU B O 1
ATOM 3594 N N . ALA B 1 199 ? -0.294 -12.195 10.977 1 97 199 ALA B N 1
ATOM 3595 C CA . ALA B 1 199 ? -0.914 -13.133 11.906 1 97 199 ALA B CA 1
ATOM 3596 C C . ALA B 1 199 ? -1.762 -12.398 12.945 1 97 199 ALA B C 1
ATOM 3598 O O . ALA B 1 199 ? -2.633 -13 13.578 1 97 199 ALA B O 1
ATOM 3599 N N . ALA B 1 200 ? -1.447 -11.117 13.094 1 93.25 200 ALA B N 1
ATOM 3600 C CA . ALA B 1 200 ? -2.146 -10.398 14.156 1 93.25 200 ALA B CA 1
ATOM 3601 C C . ALA B 1 200 ? -2.459 -8.969 13.727 1 93.25 200 ALA B C 1
ATOM 3603 O O . ALA B 1 200 ? -2.018 -8.516 12.672 1 93.25 200 ALA B O 1
ATOM 3604 N N . ASN B 1 201 ? -3.314 -8.375 14.523 1 93.44 201 ASN B N 1
ATOM 3605 C CA . ASN B 1 201 ? -3.641 -6.961 14.391 1 93.44 201 ASN B CA 1
ATOM 3606 C C . ASN B 1 201 ? -4.449 -6.684 13.125 1 93.44 201 ASN B C 1
ATOM 3608 O O . ASN B 1 201 ? -5.191 -7.551 12.656 1 93.44 201 ASN B O 1
ATOM 3612 N N . GLU B 1 202 ? -4.441 -5.496 12.664 1 93 202 GLU B N 1
ATOM 3613 C CA . GLU B 1 202 ? -5.293 -5.055 11.562 1 93 202 GLU B CA 1
ATOM 3614 C C . GLU B 1 202 ? -4.879 -5.711 10.242 1 93 202 GLU B C 1
ATOM 3616 O O . GLU B 1 202 ? -5.699 -5.871 9.344 1 93 202 GLU B O 1
ATOM 3621 N N . ALA B 1 203 ? -3.617 -6.066 10.195 1 97.12 203 ALA B N 1
ATOM 3622 C CA . ALA B 1 203 ? -3.172 -6.766 8.992 1 97.12 203 ALA B CA 1
ATOM 3623 C C . ALA B 1 203 ? -3.893 -8.102 8.836 1 97.12 203 ALA B C 1
ATOM 3625 O O . ALA B 1 203 ? -4.223 -8.516 7.723 1 97.12 203 ALA B O 1
ATOM 3626 N N . SER B 1 204 ? -4.121 -8.766 9.984 1 98.25 204 SER B N 1
ATOM 3627 C CA . SER B 1 204 ? -4.844 -10.031 9.969 1 98.25 204 SER B CA 1
ATOM 3628 C C . SER B 1 204 ? -6.277 -9.852 9.477 1 98.25 204 SER B C 1
ATOM 3630 O O . SER B 1 204 ? -6.746 -10.602 8.625 1 98.25 204 SER B O 1
ATOM 3632 N N . GLU B 1 205 ? -6.887 -8.883 9.984 1 98 205 GLU B N 1
ATOM 3633 C CA . GLU B 1 205 ? -8.266 -8.617 9.578 1 98 205 GLU B CA 1
ATOM 3634 C C . GLU B 1 205 ? -8.344 -8.266 8.094 1 98 205 GLU B C 1
ATOM 3636 O O . GLU B 1 205 ? -9.258 -8.703 7.398 1 98 205 GLU B O 1
ATOM 3641 N N . LEU B 1 206 ? -7.434 -7.453 7.676 1 98.62 206 LEU B N 1
ATOM 3642 C CA . LEU B 1 206 ? -7.379 -7.039 6.277 1 98.62 206 LEU B CA 1
ATOM 3643 C C . LEU B 1 206 ? -7.211 -8.25 5.359 1 98.62 206 LEU B C 1
ATOM 3645 O O . LEU B 1 206 ? -7.93 -8.383 4.371 1 98.62 206 LEU B O 1
ATOM 3649 N N . THR B 1 207 ? -6.293 -9.086 5.711 1 98.62 207 THR B N 1
ATOM 3650 C CA . THR B 1 207 ? -6.016 -10.305 4.957 1 98.62 207 THR B CA 1
ATOM 3651 C C . THR B 1 207 ? -7.258 -11.188 4.879 1 98.62 207 THR B C 1
ATOM 3653 O O . THR B 1 207 ? -7.609 -11.68 3.805 1 98.62 207 THR B O 1
ATOM 3656 N N . HIS B 1 208 ? -7.918 -11.352 5.961 1 98.69 208 HIS B N 1
ATOM 3657 C CA . HIS B 1 208 ? -9.109 -12.188 6.02 1 98.69 208 HIS B CA 1
ATOM 3658 C C . HIS B 1 208 ? -10.258 -11.562 5.242 1 98.69 208 HIS B C 1
ATOM 3660 O O . HIS B 1 208 ? -11.07 -12.273 4.641 1 98.69 208 HIS B O 1
ATOM 3666 N N . ARG B 1 209 ? -10.367 -10.289 5.266 1 98.62 209 ARG B N 1
ATOM 3667 C CA . ARG B 1 209 ? -11.422 -9.617 4.512 1 98.62 209 ARG B CA 1
ATOM 3668 C C . ARG B 1 209 ? -11.242 -9.828 3.012 1 98.62 209 ARG B C 1
ATOM 3670 O O . ARG B 1 209 ? -12.211 -10.086 2.295 1 98.62 209 ARG B O 1
ATOM 3677 N N . ALA B 1 210 ? -10.023 -9.68 2.541 1 98.81 210 ALA B N 1
ATOM 3678 C CA . ALA B 1 210 ? -9.742 -9.93 1.13 1 98.81 210 ALA B CA 1
ATOM 3679 C C . ALA B 1 210 ? -10.102 -11.359 0.741 1 98.81 210 ALA B C 1
ATOM 3681 O O . ALA B 1 210 ? -10.711 -11.594 -0.307 1 98.81 210 ALA B O 1
ATOM 3682 N N . ALA B 1 211 ? -9.734 -12.289 1.608 1 98.75 211 ALA B N 1
ATOM 3683 C CA . ALA B 1 211 ? -10.023 -13.695 1.354 1 98.75 211 ALA B CA 1
ATOM 3684 C C . ALA B 1 211 ? -11.523 -13.961 1.368 1 98.75 211 ALA B C 1
ATOM 3686 O O . ALA B 1 211 ? -12.031 -14.727 0.543 1 98.75 211 ALA B O 1
ATOM 3687 N N . ARG B 1 212 ? -12.211 -13.352 2.316 1 98.69 212 ARG B N 1
ATOM 3688 C CA . ARG B 1 212 ? -13.656 -13.531 2.412 1 98.69 212 ARG B CA 1
ATOM 3689 C C . ARG B 1 212 ? -14.359 -12.977 1.178 1 98.69 212 ARG B C 1
ATOM 3691 O O . ARG B 1 212 ? -15.305 -13.586 0.674 1 98.69 212 ARG B O 1
ATOM 3698 N N . GLU B 1 213 ? -13.945 -11.781 0.745 1 98.88 213 GLU B N 1
ATOM 3699 C CA . GLU B 1 213 ? -14.477 -11.242 -0.505 1 98.88 213 GLU B CA 1
ATOM 3700 C C . GLU B 1 213 ? -14.273 -12.227 -1.655 1 98.88 213 GLU B C 1
ATOM 3702 O O . GLU B 1 213 ? -15.188 -12.453 -2.453 1 98.88 213 GLU B O 1
ATOM 3707 N N . THR B 1 214 ? -13.117 -12.836 -1.726 1 98.94 214 THR B N 1
ATOM 3708 C CA . THR B 1 214 ? -12.797 -13.789 -2.777 1 98.94 214 THR B CA 1
ATOM 3709 C C . THR B 1 214 ? -13.68 -15.031 -2.674 1 98.94 214 THR B C 1
ATOM 3711 O O . THR B 1 214 ? -14.188 -15.523 -3.682 1 98.94 214 THR B O 1
ATOM 3714 N N . ALA B 1 215 ? -13.852 -15.531 -1.452 1 98.88 215 ALA B N 1
ATOM 3715 C CA . ALA B 1 215 ? -14.711 -16.688 -1.231 1 98.88 215 ALA B CA 1
ATOM 3716 C C . ALA B 1 215 ? -16.141 -16.406 -1.686 1 98.88 215 ALA B C 1
ATOM 3718 O O . ALA B 1 215 ? -16.781 -17.281 -2.273 1 98.88 215 ALA B O 1
ATOM 3719 N N . ARG B 1 216 ? -16.609 -15.227 -1.413 1 98.81 216 ARG B N 1
ATOM 3720 C CA . ARG B 1 216 ? -17.953 -14.859 -1.836 1 98.81 216 ARG B CA 1
ATOM 3721 C C . ARG B 1 216 ? -18.062 -14.828 -3.357 1 98.81 216 ARG B C 1
ATOM 3723 O O . ARG B 1 216 ? -19.062 -15.281 -3.922 1 98.81 216 ARG B O 1
ATOM 3730 N N . VAL B 1 217 ? -17.062 -14.289 -3.994 1 98.88 217 VAL B N 1
ATOM 3731 C CA . VAL B 1 217 ? -17.062 -14.258 -5.453 1 98.88 217 VAL B CA 1
ATOM 3732 C C . VAL B 1 217 ? -17.047 -15.68 -6.004 1 98.88 217 VAL B C 1
ATOM 3734 O O . VAL B 1 217 ? -17.719 -15.977 -6.996 1 98.88 217 VAL B O 1
ATOM 3737 N N . ALA B 1 218 ? -16.219 -16.578 -5.371 1 98.81 218 ALA B N 1
ATOM 3738 C CA . ALA B 1 218 ? -16.219 -17.984 -5.766 1 98.81 218 ALA B CA 1
ATOM 3739 C C . ALA B 1 218 ? -17.625 -18.562 -5.746 1 98.81 218 ALA B C 1
ATOM 3741 O O . ALA B 1 218 ? -18.031 -19.266 -6.684 1 98.81 218 ALA B O 1
ATOM 3742 N N . ARG B 1 219 ? -18.375 -18.266 -4.707 1 98.75 219 ARG B N 1
ATOM 3743 C CA . ARG B 1 219 ? -19.734 -18.781 -4.566 1 98.75 219 ARG B CA 1
ATOM 3744 C C . ARG B 1 219 ? -20.656 -18.219 -5.648 1 98.75 219 ARG B C 1
ATOM 3746 O O . ARG B 1 219 ? -21.562 -18.922 -6.125 1 98.75 219 ARG B O 1
ATOM 3753 N N . LEU B 1 220 ? -20.453 -16.984 -6.074 1 98.56 220 LEU B N 1
ATOM 3754 C CA . LEU B 1 220 ? -21.203 -16.391 -7.176 1 98.56 220 LEU B CA 1
ATOM 3755 C C . LEU B 1 220 ? -20.922 -17.125 -8.484 1 98.56 220 LEU B C 1
ATOM 3757 O O . LEU B 1 220 ? -21.781 -17.188 -9.367 1 98.56 220 LEU B O 1
ATOM 3761 N N . GLU B 1 221 ? -19.734 -17.75 -8.578 1 97.94 221 GLU B N 1
ATOM 3762 C CA . GLU B 1 221 ? -19.328 -18.516 -9.75 1 97.94 221 GLU B CA 1
ATOM 3763 C C . GLU B 1 221 ? -19.734 -19.984 -9.617 1 97.94 221 GLU B C 1
ATOM 3765 O O . GLU B 1 221 ? -19.328 -20.812 -10.422 1 97.94 221 GLU B O 1
ATOM 3770 N N . GLY B 1 222 ? -20.438 -20.297 -8.547 1 97.94 222 GLY B N 1
ATOM 3771 C CA . GLY B 1 222 ? -20.953 -21.641 -8.367 1 97.94 222 GLY B CA 1
ATOM 3772 C C . GLY B 1 222 ? -19.969 -22.562 -7.672 1 97.94 222 GLY B C 1
ATOM 3773 O O . GLY B 1 222 ? -20.156 -23.781 -7.664 1 97.94 222 GLY B O 1
ATOM 3774 N N . VAL B 1 223 ? -18.953 -22.078 -7.133 1 98.31 223 VAL B N 1
ATOM 3775 C CA . VAL B 1 223 ? -17.953 -22.891 -6.43 1 98.31 223 VAL B CA 1
ATOM 3776 C C . VAL B 1 223 ? -18.141 -22.734 -4.922 1 98.31 223 VAL B C 1
ATOM 3778 O O . VAL B 1 223 ? -18.078 -21.625 -4.387 1 98.31 223 VAL B O 1
ATOM 3781 N N . ARG B 1 224 ? -18.359 -23.828 -4.234 1 97.62 224 ARG B N 1
ATOM 3782 C CA . ARG B 1 224 ? -18.594 -23.781 -2.795 1 97.62 224 ARG B CA 1
ATOM 3783 C C . ARG B 1 224 ? -17.297 -23.547 -2.037 1 97.62 224 ARG B C 1
ATOM 3785 O O . ARG B 1 224 ? -16.469 -24.453 -1.911 1 97.62 224 ARG B O 1
ATOM 3792 N N . LEU B 1 225 ? -17.156 -22.391 -1.544 1 98.5 225 LEU B N 1
ATOM 3793 C CA . LEU B 1 225 ? -16.031 -22.016 -0.707 1 98.5 225 LEU B CA 1
ATOM 3794 C C . LEU B 1 225 ? -16.5 -21.203 0.503 1 98.5 225 LEU B C 1
ATOM 3796 O O . LEU B 1 225 ? -16.594 -19.984 0.435 1 98.5 225 LEU B O 1
ATOM 3800 N N . PRO B 1 226 ? -16.781 -21.922 1.646 1 98.25 226 PRO B N 1
ATOM 3801 C CA . PRO B 1 226 ? -17.203 -21.203 2.846 1 98.25 226 PRO B CA 1
ATOM 3802 C C . PRO B 1 226 ? -16.141 -20.234 3.361 1 98.25 226 PRO B C 1
ATOM 3804 O O . PRO B 1 226 ? -14.945 -20.516 3.256 1 98.25 226 PRO B O 1
ATOM 3807 N N . ASN B 1 227 ? -16.641 -19.156 3.986 1 97.81 227 ASN B N 1
ATOM 3808 C CA . ASN B 1 227 ? -15.734 -18.172 4.555 1 97.81 227 ASN B CA 1
ATOM 3809 C C . ASN B 1 227 ? -14.773 -18.812 5.559 1 97.81 227 ASN B C 1
ATOM 3811 O O . ASN B 1 227 ? -13.594 -18.453 5.605 1 97.81 227 ASN B O 1
ATOM 3815 N N . ARG B 1 228 ? -15.281 -19.703 6.324 1 97.38 228 ARG B N 1
ATOM 3816 C CA . ARG B 1 228 ? -14.469 -20.344 7.363 1 97.38 228 ARG B CA 1
ATOM 3817 C C . ARG B 1 228 ? -13.312 -21.125 6.754 1 97.38 228 ARG B C 1
ATOM 3819 O O . ARG B 1 228 ? -12.234 -21.203 7.34 1 97.38 228 ARG B O 1
ATOM 3826 N N . VAL B 1 229 ? -13.539 -21.75 5.582 1 97.31 229 VAL B N 1
ATOM 3827 C CA . VAL B 1 229 ? -12.508 -22.516 4.895 1 97.31 229 VAL B CA 1
ATOM 3828 C C . VAL B 1 229 ? -11.43 -21.578 4.371 1 97.31 229 VAL B C 1
ATOM 3830 O O . VAL B 1 229 ? -10.234 -21.844 4.543 1 97.31 229 VAL B O 1
ATOM 3833 N N . ALA B 1 230 ? -11.844 -20.484 3.754 1 97.75 230 ALA B N 1
ATOM 3834 C CA . ALA B 1 230 ? -10.891 -19.484 3.27 1 97.75 230 ALA B CA 1
ATOM 3835 C C . ALA B 1 230 ? -10.062 -18.922 4.418 1 97.75 230 ALA B C 1
ATOM 3837 O O . ALA B 1 230 ? -8.852 -18.75 4.297 1 97.75 230 ALA B O 1
ATOM 3838 N N . ARG B 1 231 ? -10.727 -18.625 5.512 1 97.44 231 ARG B N 1
ATOM 3839 C CA . ARG B 1 231 ? -10.055 -18.078 6.684 1 97.44 231 ARG B CA 1
ATOM 3840 C C . ARG B 1 231 ? -9.016 -19.062 7.227 1 97.44 231 ARG B C 1
ATOM 3842 O O . ARG B 1 231 ? -7.883 -18.672 7.527 1 97.44 231 ARG B O 1
ATOM 3849 N N . ALA B 1 232 ? -9.398 -20.266 7.371 1 97.69 232 ALA B N 1
ATOM 3850 C CA . ALA B 1 232 ? -8.5 -21.281 7.898 1 97.69 232 ALA B CA 1
ATOM 3851 C C . ALA B 1 232 ? -7.297 -21.484 6.977 1 97.69 232 ALA B C 1
ATOM 3853 O O . ALA B 1 232 ? -6.184 -21.719 7.445 1 97.69 232 ALA B O 1
ATOM 3854 N N . ALA B 1 233 ? -7.531 -21.453 5.707 1 96.81 233 ALA B N 1
ATOM 3855 C CA . ALA B 1 233 ? -6.449 -21.609 4.738 1 96.81 233 ALA B CA 1
ATOM 3856 C C . ALA B 1 233 ? -5.418 -20.5 4.879 1 96.81 233 ALA B C 1
ATOM 3858 O O . ALA B 1 233 ? -4.211 -20.75 4.84 1 96.81 233 ALA B O 1
ATOM 3859 N N . ILE B 1 234 ? -5.879 -19.25 5.078 1 97.38 234 ILE B N 1
ATOM 3860 C CA . ILE B 1 234 ? -5.008 -18.109 5.293 1 97.38 234 ILE B CA 1
ATOM 3861 C C . ILE B 1 234 ? -4.141 -18.344 6.527 1 97.38 234 ILE B C 1
ATOM 3863 O O . ILE B 1 234 ? -2.918 -18.188 6.473 1 97.38 234 ILE B O 1
ATOM 3867 N N . ASP B 1 235 ? -4.816 -18.688 7.582 1 97.56 235 ASP B N 1
ATOM 3868 C CA . ASP B 1 235 ? -4.109 -18.859 8.844 1 97.56 235 ASP B CA 1
ATOM 3869 C C . ASP B 1 235 ? -3.027 -19.938 8.727 1 97.56 235 ASP B C 1
ATOM 3871 O O . ASP B 1 235 ? -1.915 -19.75 9.227 1 97.56 235 ASP B O 1
ATOM 3875 N N . ARG B 1 236 ? -3.363 -20.969 8.07 1 95.5 236 ARG B N 1
ATOM 3876 C CA . ARG B 1 236 ? -2.418 -22.062 7.883 1 95.5 236 ARG B CA 1
ATOM 3877 C C . ARG B 1 236 ? -1.211 -21.609 7.07 1 95.5 236 ARG B C 1
ATOM 3879 O O . ARG B 1 236 ? -0.069 -21.922 7.418 1 95.5 236 ARG B O 1
ATOM 3886 N N . VAL B 1 237 ? -1.424 -20.938 6 1 94.12 237 VAL B N 1
ATOM 3887 C CA . VAL B 1 237 ? -0.346 -20.516 5.117 1 94.12 237 VAL B CA 1
ATOM 3888 C C . VAL B 1 237 ? 0.542 -19.5 5.836 1 94.12 237 VAL B C 1
ATOM 3890 O O . VAL B 1 237 ? 1.77 -19.562 5.746 1 94.12 237 VAL B O 1
ATOM 3893 N N . ILE B 1 238 ? -0.075 -18.547 6.539 1 96.12 238 ILE B N 1
ATOM 3894 C CA . ILE B 1 238 ? 0.69 -17.547 7.273 1 96.12 238 ILE B CA 1
ATOM 3895 C C . ILE B 1 238 ? 1.6 -18.234 8.289 1 96.12 238 ILE B C 1
ATOM 3897 O O . ILE B 1 238 ? 2.789 -17.922 8.383 1 96.12 238 ILE B O 1
ATOM 3901 N N . GLU B 1 239 ? 1.023 -19.156 9.016 1 94.88 239 GLU B N 1
ATOM 3902 C CA . GLU B 1 239 ? 1.785 -19.875 10.031 1 94.88 239 GLU B CA 1
ATOM 3903 C C . GLU B 1 239 ? 2.936 -20.656 9.414 1 94.88 239 GLU B C 1
ATOM 3905 O O . GLU B 1 239 ? 4.074 -20.578 9.883 1 94.88 239 GLU B O 1
ATOM 3910 N N . LYS B 1 240 ? 2.678 -21.344 8.391 1 91.31 240 LYS B N 1
ATOM 3911 C CA . LYS B 1 240 ? 3.66 -22.234 7.77 1 91.31 240 LYS B CA 1
ATOM 3912 C C . LYS B 1 240 ? 4.746 -21.438 7.055 1 91.31 240 LYS B C 1
ATOM 3914 O O . LYS B 1 240 ? 5.863 -21.922 6.871 1 91.31 240 LYS B O 1
ATOM 3919 N N . THR B 1 241 ? 4.402 -20.234 6.664 1 91.56 241 THR B N 1
ATOM 3920 C CA . THR B 1 241 ? 5.328 -19.453 5.855 1 91.56 241 THR B CA 1
ATOM 3921 C C . THR B 1 241 ? 5.645 -18.125 6.535 1 91.56 241 THR B C 1
ATOM 3923 O O . THR B 1 241 ? 5.855 -17.109 5.863 1 91.56 241 THR B O 1
ATOM 3926 N N . ALA B 1 242 ? 5.664 -18.094 7.828 1 93.62 242 ALA B N 1
ATOM 3927 C CA . ALA B 1 242 ? 5.77 -16.875 8.617 1 93.62 242 ALA B CA 1
ATOM 3928 C C . ALA B 1 242 ? 7.027 -16.094 8.242 1 93.62 242 ALA B C 1
ATOM 3930 O O . ALA B 1 242 ? 6.996 -14.859 8.148 1 93.62 242 ALA B O 1
ATOM 3931 N N . ALA B 1 243 ? 8.07 -16.781 7.984 1 90.81 243 ALA B N 1
ATOM 3932 C CA . ALA B 1 243 ? 9.359 -16.125 7.746 1 90.81 243 ALA B CA 1
ATOM 3933 C C . ALA B 1 243 ? 9.547 -15.812 6.262 1 90.81 243 ALA B C 1
ATOM 3935 O O . ALA B 1 243 ? 10.523 -15.172 5.875 1 90.81 243 ALA B O 1
ATOM 3936 N N . ASN B 1 244 ? 8.609 -16.219 5.438 1 90.38 244 ASN B N 1
ATOM 3937 C CA . ASN B 1 244 ? 8.742 -16.078 3.992 1 90.38 244 ASN B CA 1
ATOM 3938 C C . ASN B 1 244 ? 8.305 -14.688 3.521 1 90.38 244 ASN B C 1
ATOM 3940 O O . ASN B 1 244 ? 7.527 -14.016 4.199 1 90.38 244 ASN B O 1
ATOM 3944 N N . ARG B 1 245 ? 8.906 -14.266 2.477 1 92.75 245 ARG B N 1
ATOM 3945 C CA . ARG B 1 245 ? 8.422 -13.156 1.658 1 92.75 245 ARG B CA 1
ATOM 3946 C C . ARG B 1 245 ? 7.609 -13.664 0.471 1 92.75 245 ARG B C 1
ATOM 3948 O O . ARG B 1 245 ? 8.078 -14.508 -0.292 1 92.75 245 ARG B O 1
ATOM 3955 N N . SER B 1 246 ? 6.391 -13.172 0.45 1 94.75 246 SER B N 1
ATOM 3956 C CA . SER B 1 246 ? 5.539 -13.656 -0.631 1 94.75 246 SER B CA 1
ATOM 3957 C C . SER B 1 246 ? 6.168 -13.391 -1.993 1 94.75 246 SER B C 1
ATOM 3959 O O . SER B 1 246 ? 7.051 -12.539 -2.121 1 94.75 246 SER B O 1
ATOM 3961 N N . SER B 1 247 ? 5.766 -14.18 -3.01 1 93.19 247 SER B N 1
ATOM 3962 C CA . SER B 1 247 ? 6.297 -14.016 -4.359 1 93.19 247 SER B CA 1
ATOM 3963 C C . SER B 1 247 ? 6.016 -12.609 -4.895 1 93.19 247 SER B C 1
ATOM 3965 O O . SER B 1 247 ? 6.844 -12.039 -5.605 1 93.19 247 SER B O 1
ATOM 3967 N N . MET B 1 248 ? 4.914 -12.047 -4.523 1 97.25 248 MET B N 1
ATOM 3968 C CA . MET B 1 248 ? 4.57 -10.703 -4.992 1 97.25 248 MET B CA 1
ATOM 3969 C C . MET B 1 248 ? 5.434 -9.648 -4.301 1 97.25 248 MET B C 1
ATOM 3971 O O . MET B 1 248 ? 5.836 -8.672 -4.926 1 97.25 248 MET B O 1
ATOM 3975 N N . LEU B 1 249 ? 5.648 -9.773 -2.996 1 97.38 249 LEU B N 1
ATOM 3976 C CA . LEU B 1 249 ? 6.582 -8.891 -2.305 1 97.38 249 LEU B CA 1
ATOM 3977 C C . LEU B 1 249 ? 7.949 -8.914 -2.98 1 97.38 249 LEU B C 1
ATOM 3979 O O . LEU B 1 249 ? 8.562 -7.867 -3.176 1 97.38 249 LEU B O 1
ATOM 3983 N N . GLN B 1 250 ? 8.406 -10.125 -3.398 1 93.94 250 GLN B N 1
ATOM 3984 C CA . GLN B 1 250 ? 9.68 -10.258 -4.09 1 93.94 250 GLN B CA 1
ATOM 3985 C C . GLN B 1 250 ? 9.672 -9.516 -5.422 1 93.94 250 GLN B C 1
ATOM 3987 O O . GLN B 1 250 ? 10.664 -8.891 -5.801 1 93.94 250 GLN B O 1
ATOM 3992 N N . ASP B 1 251 ? 8.578 -9.648 -6.148 1 96.31 251 ASP B N 1
ATOM 3993 C CA . ASP B 1 251 ? 8.445 -8.922 -7.41 1 96.31 251 ASP B CA 1
ATOM 3994 C C . ASP B 1 251 ? 8.555 -7.418 -7.199 1 96.31 251 ASP B C 1
ATOM 3996 O O . ASP B 1 251 ? 9.281 -6.734 -7.922 1 96.31 251 ASP B O 1
ATOM 4000 N N . VAL B 1 252 ? 7.879 -6.867 -6.211 1 97.94 252 VAL B N 1
ATOM 4001 C CA . VAL B 1 252 ? 7.867 -5.438 -5.914 1 97.94 252 VAL B CA 1
ATOM 4002 C C . VAL B 1 252 ? 9.266 -4.984 -5.508 1 97.94 252 VAL B C 1
ATOM 4004 O O . VAL B 1 252 ? 9.75 -3.947 -5.973 1 97.94 252 VAL B O 1
ATOM 4007 N N . GLU B 1 253 ? 9.914 -5.781 -4.68 1 95.81 253 GLU B N 1
ATOM 4008 C CA . GLU B 1 253 ? 11.258 -5.457 -4.219 1 95.81 253 GLU B CA 1
ATOM 4009 C C . GLU B 1 253 ? 12.25 -5.449 -5.383 1 95.81 253 GLU B C 1
ATOM 4011 O O . GLU B 1 253 ? 13.234 -4.707 -5.359 1 95.81 253 GLU B O 1
ATOM 4016 N N . SER B 1 254 ? 11.961 -6.223 -6.395 1 94.19 254 SER B N 1
ATOM 4017 C CA . SER B 1 254 ? 12.859 -6.332 -7.539 1 94.19 254 SER B CA 1
ATOM 4018 C C . SER B 1 254 ? 12.43 -5.402 -8.672 1 94.19 254 SER B C 1
ATOM 4020 O O . SER B 1 254 ? 13.008 -5.43 -9.758 1 94.19 254 SER B O 1
ATOM 4022 N N . GLY B 1 255 ? 11.422 -4.625 -8.375 1 96.94 255 GLY B N 1
ATOM 4023 C CA . GLY B 1 255 ? 10.945 -3.697 -9.391 1 96.94 255 GLY B CA 1
ATOM 4024 C C . GLY B 1 255 ? 10.352 -4.387 -10.602 1 96.94 255 GLY B C 1
ATOM 4025 O O . GLY B 1 255 ? 10.523 -3.924 -11.734 1 96.94 255 GLY B O 1
ATOM 4026 N N . LYS B 1 256 ? 9.672 -5.547 -10.461 1 96.62 256 LYS B N 1
ATOM 4027 C CA . LYS B 1 256 ? 9.102 -6.324 -11.555 1 96.62 256 LYS B CA 1
ATOM 4028 C C . LYS B 1 256 ? 7.578 -6.254 -11.547 1 96.62 256 LYS B C 1
ATOM 4030 O O . LYS B 1 256 ? 6.977 -5.922 -10.523 1 96.62 256 LYS B O 1
ATOM 4035 N N . ARG B 1 257 ? 7.023 -6.516 -12.695 1 97.69 257 ARG B N 1
ATOM 4036 C CA . ARG B 1 257 ? 5.57 -6.621 -12.797 1 97.69 257 ARG B CA 1
ATOM 4037 C C . ARG B 1 257 ? 5.031 -7.715 -11.883 1 97.69 257 ARG B C 1
ATOM 4039 O O . ARG B 1 257 ? 5.668 -8.758 -11.711 1 97.69 257 ARG B O 1
ATOM 4046 N N . THR B 1 258 ? 3.852 -7.453 -11.305 1 98.25 258 THR B N 1
ATOM 4047 C CA . THR B 1 258 ? 3.26 -8.406 -10.383 1 98.25 258 THR B CA 1
ATOM 4048 C C . THR B 1 258 ? 2.109 -9.164 -11.039 1 98.25 258 THR B C 1
ATOM 4050 O O . THR B 1 258 ? 1.754 -8.883 -12.188 1 98.25 258 THR B O 1
ATOM 4053 N N . GLU B 1 259 ? 1.575 -10.086 -10.312 1 98.44 259 GLU B N 1
ATOM 4054 C CA . GLU B 1 259 ? 0.43 -10.844 -10.805 1 98.44 259 GLU B CA 1
ATOM 4055 C C . GLU B 1 259 ? -0.879 -10.297 -10.242 1 98.44 259 GLU B C 1
ATOM 4057 O O . GLU B 1 259 ? -1.851 -11.031 -10.078 1 98.44 259 GLU B O 1
ATOM 4062 N N . VAL B 1 260 ? -0.907 -9 -9.93 1 98.56 260 VAL B N 1
ATOM 4063 C CA . VAL B 1 260 ? -2.049 -8.367 -9.273 1 98.56 260 VAL B CA 1
ATOM 4064 C C . VAL B 1 260 ? -3.299 -8.547 -10.133 1 98.56 260 VAL B C 1
ATOM 4066 O O . VAL B 1 260 ? -4.391 -8.773 -9.609 1 98.56 260 VAL B O 1
ATOM 4069 N N . ASP B 1 261 ? -3.213 -8.492 -11.43 1 98.31 261 ASP B N 1
ATOM 4070 C CA . ASP B 1 261 ? -4.371 -8.594 -12.312 1 98.31 261 ASP B CA 1
ATOM 4071 C C . ASP B 1 261 ? -4.988 -9.992 -12.242 1 98.31 261 ASP B C 1
ATOM 4073 O O . ASP B 1 261 ? -6.211 -10.141 -12.312 1 98.31 261 ASP B O 1
ATOM 4077 N N . ALA B 1 262 ? -4.125 -10.984 -12.062 1 98.38 262 ALA B N 1
ATOM 4078 C CA . ALA B 1 262 ? -4.598 -12.367 -12.062 1 98.38 262 ALA B CA 1
ATOM 4079 C C . ALA B 1 262 ? -5.066 -12.789 -10.672 1 98.38 262 ALA B C 1
ATOM 4081 O O . ALA B 1 262 ? -5.695 -13.844 -10.516 1 98.38 262 ALA B O 1
ATOM 4082 N N . ILE B 1 263 ? -4.766 -12.008 -9.688 1 98.5 263 ILE B N 1
ATOM 4083 C CA . ILE B 1 263 ? -5.137 -12.344 -8.32 1 98.5 263 ILE B CA 1
ATOM 4084 C C . ILE B 1 263 ? -6.234 -11.398 -7.836 1 98.5 263 ILE B C 1
ATOM 4086 O O . ILE B 1 263 ? -7.422 -11.656 -8.039 1 98.5 263 ILE B O 1
ATOM 4090 N N . ASN B 1 264 ? -5.887 -10.25 -7.281 1 98.88 264 ASN B N 1
ATOM 4091 C CA . ASN B 1 264 ? -6.902 -9.32 -6.805 1 98.88 264 ASN B CA 1
ATOM 4092 C C . ASN B 1 264 ? -7.73 -8.75 -7.953 1 98.88 264 ASN B C 1
ATOM 4094 O O . ASN B 1 264 ? -8.938 -8.57 -7.82 1 98.88 264 ASN B O 1
ATOM 4098 N N . GLY B 1 265 ? -7.074 -8.445 -9.055 1 98.69 265 GLY B N 1
ATOM 4099 C CA . GLY B 1 265 ? -7.777 -7.941 -10.219 1 98.69 265 GLY B CA 1
ATOM 4100 C C . GLY B 1 265 ? -8.812 -8.906 -10.758 1 98.69 265 GLY B C 1
ATOM 4101 O O . GLY B 1 265 ? -9.906 -8.492 -11.164 1 98.69 265 GLY B O 1
ATOM 4102 N N . ALA B 1 266 ? -8.469 -10.164 -10.789 1 98.62 266 ALA B N 1
ATOM 4103 C CA . ALA B 1 266 ? -9.414 -11.172 -11.25 1 98.62 266 ALA B CA 1
ATOM 4104 C C . ALA B 1 266 ? -10.656 -11.203 -10.367 1 98.62 266 ALA B C 1
ATOM 4106 O O . ALA B 1 266 ? -11.781 -11.32 -10.875 1 98.62 266 ALA B O 1
ATOM 4107 N N . VAL B 1 267 ? -10.484 -11.141 -9.047 1 98.88 267 VAL B N 1
ATOM 4108 C CA . VAL B 1 267 ? -11.602 -11.109 -8.109 1 98.88 267 VAL B CA 1
ATOM 4109 C C . VAL B 1 267 ? -12.5 -9.906 -8.406 1 98.88 267 VAL B C 1
ATOM 4111 O O . VAL B 1 267 ? -13.727 -10.039 -8.469 1 98.88 267 VAL B O 1
ATOM 4114 N N . VAL B 1 268 ? -11.891 -8.75 -8.609 1 98.81 268 VAL B N 1
ATOM 4115 C CA . VAL B 1 268 ? -12.617 -7.516 -8.883 1 98.81 268 VAL B CA 1
ATOM 4116 C C . VAL B 1 268 ? -13.406 -7.66 -10.18 1 98.81 268 VAL B C 1
ATOM 4118 O O . VAL B 1 268 ? -14.586 -7.32 -10.242 1 98.81 268 VAL B O 1
ATOM 4121 N N . ASP B 1 269 ? -12.773 -8.172 -11.227 1 98.44 269 ASP B N 1
ATOM 4122 C CA . ASP B 1 269 ? -13.398 -8.297 -12.539 1 98.44 269 ASP B CA 1
ATOM 4123 C C . ASP B 1 269 ? -14.594 -9.25 -12.484 1 98.44 269 ASP B C 1
ATOM 4125 O O . ASP B 1 269 ? -15.664 -8.938 -13 1 98.44 269 ASP B O 1
ATOM 4129 N N . ILE B 1 270 ? -14.398 -10.414 -11.875 1 98.62 270 ILE B N 1
ATOM 4130 C CA . ILE B 1 270 ? -15.477 -11.398 -11.789 1 98.62 270 ILE B CA 1
ATOM 4131 C C . ILE B 1 270 ? -16.609 -10.844 -10.938 1 98.62 270 ILE B C 1
ATOM 4133 O O . ILE B 1 270 ? -17.781 -11.008 -11.281 1 98.62 270 ILE B O 1
ATOM 4137 N N . ALA B 1 271 ? -16.281 -10.234 -9.789 1 98.81 271 ALA B N 1
ATOM 4138 C CA . ALA B 1 271 ? -17.297 -9.633 -8.938 1 98.81 271 ALA B CA 1
ATOM 4139 C C . ALA B 1 271 ? -18.141 -8.617 -9.719 1 98.81 271 ALA B C 1
ATOM 4141 O O . ALA B 1 271 ? -19.359 -8.555 -9.547 1 98.81 271 ALA B O 1
ATOM 4142 N N . ALA B 1 272 ? -17.469 -7.82 -10.531 1 98.56 272 ALA B N 1
ATOM 4143 C CA . ALA B 1 272 ? -18.141 -6.793 -11.32 1 98.56 272 ALA B CA 1
ATOM 4144 C C . ALA B 1 272 ? -19.188 -7.414 -12.25 1 98.56 272 ALA B C 1
ATOM 4146 O O . ALA B 1 272 ? -20.234 -6.828 -12.484 1 98.56 272 ALA B O 1
ATOM 4147 N N . GLU B 1 273 ? -18.891 -8.547 -12.82 1 98.31 273 GLU B N 1
ATOM 4148 C CA . GLU B 1 273 ? -19.828 -9.258 -13.68 1 98.31 273 GLU B CA 1
ATOM 4149 C C . GLU B 1 273 ? -21.109 -9.609 -12.93 1 98.31 273 GLU B C 1
ATOM 4151 O O . GLU B 1 273 ? -22.172 -9.758 -13.539 1 98.31 273 GLU B O 1
ATOM 4156 N N . HIS B 1 274 ? -21.047 -9.766 -11.664 1 98.5 274 HIS B N 1
ATOM 4157 C CA . HIS B 1 274 ? -22.188 -10.141 -10.844 1 98.5 274 HIS B CA 1
ATOM 4158 C C . HIS B 1 274 ? -22.75 -8.93 -10.102 1 98.5 274 HIS B C 1
ATOM 4160 O O . HIS B 1 274 ? -23.578 -9.078 -9.203 1 98.5 274 HIS B O 1
ATOM 4166 N N . ASP B 1 275 ? -22.219 -7.711 -10.367 1 98.25 275 ASP B N 1
ATOM 4167 C CA . ASP B 1 275 ? -22.609 -6.488 -9.672 1 98.25 275 ASP B CA 1
ATOM 4168 C C . ASP B 1 275 ? -22.422 -6.629 -8.164 1 98.25 275 ASP B C 1
ATOM 4170 O O . ASP B 1 275 ? -23.312 -6.301 -7.379 1 98.25 275 ASP B O 1
ATOM 4174 N N . PHE B 1 276 ? -21.438 -7.27 -7.781 1 98.12 276 PHE B N 1
ATOM 4175 C CA . PHE B 1 276 ? -21.062 -7.516 -6.391 1 98.12 276 PHE B CA 1
ATOM 4176 C C . PHE B 1 276 ? -19.859 -6.676 -5.996 1 98.12 276 PHE B C 1
ATOM 4178 O O . PHE B 1 276 ? -18.938 -6.488 -6.793 1 98.12 276 PHE B O 1
ATOM 4185 N N . GLU B 1 277 ? -19.812 -6.113 -4.777 1 97.94 277 GLU B N 1
ATOM 4186 C CA . GLU B 1 277 ? -18.75 -5.219 -4.344 1 97.94 277 GLU B CA 1
ATOM 4187 C C . GLU B 1 277 ? -17.672 -5.973 -3.566 1 97.94 277 GLU B C 1
ATOM 4189 O O . GLU B 1 277 ? -17.984 -6.777 -2.688 1 97.94 277 GLU B O 1
ATOM 4194 N N . VAL B 1 278 ? -16.469 -5.75 -3.934 1 98.75 278 VAL B N 1
ATOM 4195 C CA . VAL B 1 278 ? -15.312 -6.305 -3.236 1 98.75 278 VAL B CA 1
ATOM 4196 C C . VAL B 1 278 ? -14.32 -5.191 -2.928 1 98.75 278 VAL B C 1
ATOM 4198 O O . VAL B 1 278 ? -13.203 -5.188 -3.451 1 98.75 278 VAL B O 1
ATOM 4201 N N . PRO B 1 279 ? -14.672 -4.297 -2.021 1 98.69 279 PRO B N 1
ATOM 4202 C CA . PRO B 1 279 ? -13.906 -3.062 -1.834 1 98.69 279 PRO B CA 1
ATOM 4203 C C . PRO B 1 279 ? -12.469 -3.316 -1.403 1 98.69 279 PRO B C 1
ATOM 4205 O O . PRO B 1 279 ? -11.562 -2.561 -1.774 1 98.69 279 PRO B O 1
ATOM 4208 N N . THR B 1 280 ? -12.25 -4.363 -0.59 1 98.88 280 THR B N 1
ATOM 4209 C CA . THR B 1 280 ? -10.891 -4.637 -0.139 1 98.88 280 THR B CA 1
ATOM 4210 C C . THR B 1 280 ? -10 -5.035 -1.312 1 98.88 280 THR B C 1
ATOM 4212 O O . THR B 1 280 ? -8.93 -4.453 -1.517 1 98.88 280 THR B O 1
ATOM 4215 N N . ASN B 1 281 ? -10.469 -6 -2.098 1 98.94 281 ASN B N 1
ATOM 4216 C CA . ASN B 1 281 ? -9.703 -6.434 -3.26 1 98.94 281 ASN B CA 1
ATOM 4217 C C . ASN B 1 281 ? -9.539 -5.309 -4.277 1 98.94 281 ASN B C 1
ATOM 4219 O O . ASN B 1 281 ? -8.492 -5.199 -4.922 1 98.94 281 ASN B O 1
ATOM 4223 N N . ARG B 1 282 ? -10.57 -4.512 -4.441 1 98.81 282 ARG B N 1
ATOM 4224 C CA . ARG B 1 282 ? -10.5 -3.381 -5.363 1 98.81 282 ARG B CA 1
ATOM 4225 C C . ARG B 1 282 ? -9.414 -2.4 -4.941 1 98.81 282 ARG B C 1
ATOM 4227 O O . ARG B 1 282 ? -8.641 -1.927 -5.781 1 98.81 282 ARG B O 1
ATOM 4234 N N . THR B 1 283 ? -9.336 -2.074 -3.664 1 98.88 283 THR B N 1
ATOM 4235 C CA . THR B 1 283 ? -8.336 -1.148 -3.146 1 98.88 283 THR B CA 1
ATOM 4236 C C . THR B 1 283 ? -6.93 -1.721 -3.314 1 98.88 283 THR B C 1
ATOM 4238 O O . THR B 1 283 ? -6.023 -1.03 -3.787 1 98.88 283 THR B O 1
ATOM 4241 N N . LEU B 1 284 ? -6.766 -2.984 -2.969 1 98.94 284 LEU B N 1
ATOM 4242 C CA . LEU B 1 284 ? -5.469 -3.645 -3.096 1 98.94 284 LEU B CA 1
ATOM 4243 C C . LEU B 1 284 ? -5.004 -3.652 -4.547 1 98.94 284 LEU B C 1
ATOM 4245 O O . LEU B 1 284 ? -3.854 -3.318 -4.836 1 98.94 284 LEU B O 1
ATOM 4249 N N . ALA B 1 285 ? -5.91 -3.986 -5.434 1 98.88 285 ALA B N 1
ATOM 4250 C CA . ALA B 1 285 ? -5.578 -4.027 -6.855 1 98.88 285 ALA B CA 1
ATOM 4251 C C . ALA B 1 285 ? -5.184 -2.646 -7.367 1 98.88 285 ALA B C 1
ATOM 4253 O O . ALA B 1 285 ? -4.176 -2.502 -8.07 1 98.88 285 ALA B O 1
ATOM 4254 N N . ALA B 1 286 ? -5.945 -1.656 -6.992 1 98.81 286 ALA B N 1
ATOM 4255 C CA . ALA B 1 286 ? -5.699 -0.296 -7.465 1 98.81 286 ALA B CA 1
ATOM 4256 C C . ALA B 1 286 ? -4.336 0.208 -6.996 1 98.81 286 ALA B C 1
ATOM 4258 O O . ALA B 1 286 ? -3.611 0.854 -7.754 1 98.81 286 ALA B O 1
ATOM 4259 N N . LEU B 1 287 ? -3.977 -0.065 -5.773 1 98.88 287 LEU B N 1
ATOM 4260 C CA . LEU B 1 287 ? -2.707 0.379 -5.211 1 98.88 287 LEU B CA 1
ATOM 4261 C C . LEU B 1 287 ? -1.533 -0.253 -5.949 1 98.88 287 LEU B C 1
ATOM 4263 O O . LEU B 1 287 ? -0.574 0.436 -6.305 1 98.88 287 LEU B O 1
ATOM 4267 N N . LEU B 1 288 ? -1.576 -1.555 -6.16 1 98.75 288 LEU B N 1
ATOM 4268 C CA . LEU B 1 288 ? -0.479 -2.244 -6.832 1 98.75 288 LEU B CA 1
ATOM 4269 C C . LEU B 1 288 ? -0.369 -1.806 -8.289 1 98.75 288 LEU B C 1
ATOM 4271 O O . LEU B 1 288 ? 0.736 -1.669 -8.82 1 98.75 288 LEU B O 1
ATOM 4275 N N . ARG B 1 289 ? -1.521 -1.63 -8.938 1 98.62 289 ARG B N 1
ATOM 4276 C CA . ARG B 1 289 ? -1.498 -1.134 -10.305 1 98.62 289 ARG B CA 1
ATOM 4277 C C . ARG B 1 289 ? -0.876 0.257 -10.375 1 98.62 289 ARG B C 1
ATOM 4279 O O . ARG B 1 289 ? -0.145 0.57 -11.32 1 98.62 289 ARG B O 1
ATOM 4286 N N . ALA B 1 290 ? -1.176 1.12 -9.422 1 98.5 290 ALA B N 1
ATOM 4287 C CA . ALA B 1 290 ? -0.565 2.445 -9.352 1 98.5 290 ALA B CA 1
ATOM 4288 C C . ALA B 1 290 ? 0.948 2.342 -9.188 1 98.5 290 ALA B C 1
ATOM 4290 O O . ALA B 1 290 ? 1.701 3.066 -9.836 1 98.5 290 ALA B O 1
ATOM 4291 N N . TRP B 1 291 ? 1.389 1.479 -8.281 1 98.56 291 TRP B N 1
ATOM 4292 C CA . TRP B 1 291 ? 2.818 1.249 -8.094 1 98.56 291 TRP B CA 1
ATOM 4293 C C . TRP B 1 291 ? 3.477 0.837 -9.406 1 98.56 291 TRP B C 1
ATOM 4295 O O . TRP B 1 291 ? 4.523 1.373 -9.781 1 98.56 291 TRP B O 1
ATOM 4305 N N . GLU B 1 292 ? 2.84 -0.149 -10.125 1 98.5 292 GLU B N 1
ATOM 4306 C CA . GLU B 1 292 ? 3.391 -0.623 -11.391 1 98.5 292 GLU B CA 1
ATOM 4307 C C . GLU B 1 292 ? 3.514 0.515 -12.398 1 98.5 292 GLU B C 1
ATOM 4309 O O . GLU B 1 292 ? 4.492 0.586 -13.148 1 98.5 292 GLU B O 1
ATOM 4314 N N . ARG B 1 293 ? 2.51 1.339 -12.477 1 97.19 293 ARG B N 1
ATOM 4315 C CA . ARG B 1 293 ? 2.566 2.482 -13.383 1 97.19 293 ARG B CA 1
ATOM 4316 C C . ARG B 1 293 ? 3.723 3.41 -13.023 1 97.19 293 ARG B C 1
ATOM 4318 O O . ARG B 1 293 ? 4.414 3.924 -13.906 1 97.19 293 ARG B O 1
ATOM 4325 N N . GLY B 1 294 ? 3.875 3.625 -11.758 1 95.88 294 GLY B N 1
ATOM 4326 C CA . GLY B 1 294 ? 4.984 4.441 -11.305 1 95.88 294 GLY B CA 1
ATOM 4327 C C . GLY B 1 294 ? 6.34 3.873 -11.68 1 95.88 294 GLY B C 1
ATOM 4328 O O . GLY B 1 294 ? 7.297 4.621 -11.898 1 95.88 294 GLY B O 1
ATOM 4329 N N . GLU B 1 295 ? 6.43 2.574 -11.758 1 96.75 295 GLU B N 1
ATOM 4330 C CA . GLU B 1 295 ? 7.672 1.882 -12.094 1 96.75 295 GLU B CA 1
ATOM 4331 C C . GLU B 1 295 ? 7.82 1.722 -13.602 1 96.75 295 GLU B C 1
ATOM 4333 O O . GLU B 1 295 ? 8.812 1.174 -14.078 1 96.75 295 GLU B O 1
ATOM 4338 N N . GLY B 1 296 ? 6.805 2.162 -14.359 1 96.19 296 GLY B N 1
ATOM 4339 C CA . GLY B 1 296 ? 6.832 2.012 -15.805 1 96.19 296 GLY B CA 1
ATOM 4340 C C . GLY B 1 296 ? 6.59 0.585 -16.266 1 96.19 296 GLY B C 1
ATOM 4341 O O . GLY B 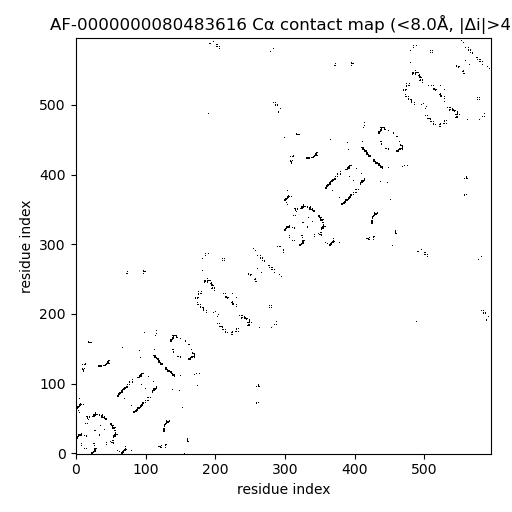1 296 ? 7.039 0.188 -17.344 1 96.19 296 GLY B O 1
ATOM 4342 N N . LEU B 1 297 ? 5.844 -0.244 -15.445 1 96.5 297 LEU B N 1
ATOM 4343 C CA . LEU B 1 297 ? 5.633 -1.663 -15.719 1 96.5 297 LEU B CA 1
ATOM 4344 C C . LEU B 1 297 ? 4.266 -1.898 -16.344 1 96.5 297 LEU B C 1
ATOM 4346 O O . LEU B 1 297 ? 3.928 -3.031 -16.703 1 96.5 297 LEU B O 1
ATOM 4350 N N . ARG B 1 298 ? 3.438 -0.832 -16.391 1 90.94 298 ARG B N 1
ATOM 4351 C CA . ARG B 1 298 ? 2.088 -0.851 -16.953 1 90.94 298 ARG B CA 1
ATOM 4352 C C . ARG B 1 298 ? 1.795 0.434 -17.719 1 90.94 298 ARG B C 1
ATOM 4354 O O . ARG B 1 298 ? 2.352 1.489 -17.406 1 90.94 298 ARG B O 1
#

Foldseek 3Di:
DEEEEEEPAFVSVVLQQLLQVPYAYEYQYDDLQQVLCQPPHAFEAAPDGDTGRHHYDVQLADEEGQEYEYEHELVCLLVSLVRCQRYHYQEYEYQYAFDRQVVSVVRHPHFYKYKHWLWDWHDPDRRYIYGHAQTEMEIEHPVFDHDPSLVVVQVSSVVSVRHYHYGRQRLQVNLLRLLLCLLQQLLCQVVVHWLLVCLDDVSVVLSLLRSQLSQVLSVVVVRHDDSVNSSVSNNVSSVRRVVDHDPNNVCSVVLHDGSLCRRLVVSCVSCVVVVHDSPSSVVSSVVSVVSNVVSVND/DEEEEEECAFVSVVLQQLLQVPYAYEYQYDDQQQVVCQPQHAFEAAPDGDTGRHHYDVQLADEEGQEYEYAHELVCLLVSLVRCQRYHYQEYEYQYAFDRQVVSVVRHPHFYKYKHWLWDWHDPDRRYIYGHAQTEMEIEHPVFDHDPSLVVVQVSSVVSVRHYHYGRQRLQVNLLRLLLCLLQQLLCQVVVHWLLVCLDDVSVVLSLLRSQLSQVLSVVVVRHDDSVNSSVSNNVSSVRRVVDHDPNNVCSVVLHDGSLCRRLVVSCVSCVVVVHDSPSSVVSSVVSVVSNVVSVND

InterPro domains:
  IPR003710 Ketopantoate reductase ApbA/PanE [TIGR00745] (2-293)
  IPR008927 6-phosphogluconate dehydrogenase-like, C-terminal domain superfamily [SSF48179] (169-292)
  IPR013328 6-phosphogluconate dehydrogenase, domain 2 [G3DSA:1.10.1040.10] (172-295)
  IPR013332 Ketopantoate reductase, N-terminal domain [PF02558] (3-143)
  IPR013752 Ketopantoate reductase, C-terminal domain [PF08546] (171-290)
  IPR036291 NAD(P)-binding domain superfamily [SSF51735] (1-146)
  IPR050838 2-dehydropantoate 2-reductase-like [PTHR43765] (1-293)